Protein AF-A0A8T4PC52-F1 (afdb_monomer)

Foldseek 3Di:
DDPDDPPDDDDPVNVVVVVVLLVVLLVLLVVLVVVLVVCVVVVLCVVVVVLSVVLVVCSVPSVCSVVSVVSSVVVVVVSVVVVPPVCPDVVNVVVVVVVVVVVVVVVVVVVVVVVVVVVVVVVVVVVPDDDDDDPPCVVVVVVVVVVVVVVVVVVVVVVVVVVVVVVVVVVVVVVVVVVVVVVVVVVVVVVVVVVVVVVVVVVVVVVVVVVVVVVVVVVCVVVCVVVLVVVLVVVVVVLVVVLVVVLVVVLVVLVVVLVVVLVVVLVVVVVVVVVVVVVVLVVVVVVLVVVLVVVVVVLVVVLVVLVVVLVVQVPDPPPVPDPVNVVSVVVNVVSVVVNVVSVVVSVVVVVVSVVVVVVVVVVVVVVSVVSSVVSVVVSVVVSVVVSVVVSVVSVVVSVVVSVVVSVVVVVVVVVVVVVVVVVVVVVVVVVVVVVVVVVVVVVVVVVVVVVVLVVLVVVLVVLVVVLVVVVVVVVVVLVVVVVVLVVVLVVVLVVLVVVLVVVLVVVLVVLVVVLVVVLVVVLVVVLVVLLVVLVVVLVVVCVVCVVVLVVDDPVVNVVVVVVSVVVSVVVSVVSSVVVSVVSCVVSVVVSVVVSVVVSVVSVVVSVVVNVVSVVVSVVVVVVSVVVVVVVVVVSVVVVVVSVVVVVVSVVVVVVVVVVVVVVVVVVVVVVVVVD

pLDDT: mean 76.76, std 11.03, range [36.09, 96.06]

Secondary structure (DSSP, 8-state):
-----------HHHHHHHHHHHHHHHHHHHHHHHHHHHHHHTTTTTT-HHHHHHHHHHTT-GGGHHHHHHHHHHHHHHHHHHH------HHHHHHHHHHHHHHHHHHHHHHHHHHHHHHHHHHHHHTT------TTSHHHHHHHHHHHHHHHHHHHHHHHHHHHHHHHHHHHHHHHHHHHHHHHHHHHHHHHHHHHHHHHHHHHHHHHHHHHHHHHHHHHHHHHHHHHHHHHHHHHHHHHHHHHHHHHHHHHHHHHHHHHHHHHHHHHHHHHHHHHHHHHHHHHHHHHHHHHHHHHHHHHHHHHHHHHHHHHHHTSTTGGGSHHHHHHHHHHHHHHHHHHHHHHHHHHHHHHHHHHHHHHHHHHHHHHHHHHHHHHHHHHHHHHHHHHHHHHHHHHHHHHHHHHHHHHHHHHHHHHHHHHHHHHHHHHHHHHHHHHHHHHHHHHHHHHHHHHHHHHHHHHHHHHHHHHHHHHHHHHHHHHHHHHHHHHHHHHHHHHHHHHHHHHHHHHHHHHHHHHHHHHHHHHHHHHHHHHHHHHHHHHHHHHTHHHHTTS-HHHHHHHHHHHHHHHHHHHHHHHHHHHHHHHHHHHHHHHHHHHHHHHHHHHHHHHHHHHHHHHHHHHHHHHHHHHHHHHHHHHHHHHHHHHHHHHHHHHHHHHHHHHHHHHHHHHHHHTT--

Structure (mmCIF, N/CA/C/O backbone):
data_AF-A0A8T4PC52-F1
#
_entry.id   AF-A0A8T4PC52-F1
#
loop_
_atom_site.group_PDB
_atom_site.id
_atom_site.type_symbol
_atom_site.label_atom_id
_atom_site.label_alt_id
_atom_site.label_comp_id
_atom_site.label_asym_id
_atom_site.label_entity_id
_atom_site.label_seq_id
_atom_site.pdbx_PDB_ins_code
_atom_site.Cartn_x
_atom_site.Cartn_y
_atom_site.Cartn_z
_atom_site.occupancy
_atom_site.B_iso_or_equiv
_atom_site.auth_seq_id
_atom_site.auth_comp_id
_atom_site.auth_asym_id
_atom_site.auth_atom_id
_atom_site.pdbx_PDB_model_num
ATOM 1 N N . MET A 1 1 ? 35.914 -67.061 -24.182 1.00 38.75 1 MET A N 1
ATOM 2 C CA . MET A 1 1 ? 34.464 -66.758 -24.250 1.00 38.75 1 MET A CA 1
ATOM 3 C C . MET A 1 1 ? 34.240 -65.249 -24.111 1.00 38.75 1 MET A C 1
ATOM 5 O O . MET A 1 1 ? 34.289 -64.733 -23.004 1.00 38.75 1 MET A O 1
ATOM 9 N N . LYS A 1 2 ? 34.057 -64.521 -25.224 1.00 42.00 2 LYS A N 1
ATOM 10 C CA . LYS A 1 2 ? 33.759 -63.075 -25.234 1.00 42.00 2 LYS A CA 1
ATOM 11 C C . LYS A 1 2 ? 32.241 -62.888 -25.352 1.00 42.00 2 LYS A C 1
ATOM 13 O O . LYS A 1 2 ? 31.674 -63.126 -26.413 1.00 42.00 2 LYS A O 1
ATOM 18 N N . LYS A 1 3 ? 31.571 -62.509 -24.257 1.00 43.38 3 LYS A N 1
ATOM 19 C CA . LYS A 1 3 ? 30.145 -62.142 -24.271 1.00 43.38 3 LYS A CA 1
ATOM 20 C C . LYS A 1 3 ? 29.997 -60.799 -24.996 1.00 43.38 3 LYS A C 1
ATOM 22 O O . LYS A 1 3 ? 30.286 -59.752 -24.426 1.00 43.38 3 LYS A O 1
ATOM 27 N N . HIS A 1 4 ? 29.572 -60.828 -26.258 1.00 40.16 4 HIS A N 1
ATOM 28 C CA . HIS A 1 4 ? 29.163 -59.628 -26.986 1.00 40.16 4 HIS A CA 1
ATOM 29 C C . HIS A 1 4 ? 27.883 -59.064 -26.354 1.00 40.16 4 HIS A C 1
ATOM 31 O O . HIS A 1 4 ? 26.810 -59.661 -26.449 1.00 40.16 4 HIS A O 1
ATOM 37 N N . ALA A 1 5 ? 28.001 -57.915 -25.686 1.00 46.53 5 ALA A N 1
ATOM 38 C CA . ALA A 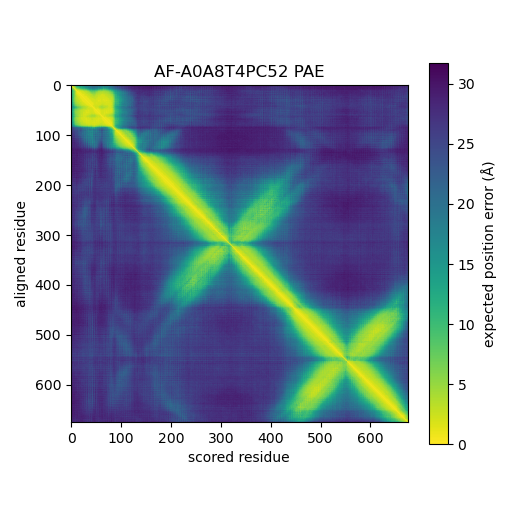1 5 ? 26.865 -57.164 -25.173 1.00 46.53 5 ALA A CA 1
ATOM 39 C C . ALA A 1 5 ? 26.017 -56.650 -26.351 1.00 46.53 5 ALA A C 1
ATOM 41 O O . ALA A 1 5 ? 26.453 -55.791 -27.121 1.00 46.53 5 ALA A O 1
ATOM 42 N N . LYS A 1 6 ? 24.801 -57.191 -26.498 1.00 49.19 6 LYS A N 1
ATOM 43 C CA . LYS A 1 6 ? 23.770 -56.673 -27.404 1.00 49.19 6 LYS A CA 1
ATOM 44 C C . LYS A 1 6 ? 23.450 -55.227 -27.003 1.00 49.19 6 LYS A C 1
ATOM 46 O O . LYS A 1 6 ? 22.793 -55.001 -25.993 1.00 49.19 6 LYS A O 1
ATOM 51 N N . LYS A 1 7 ? 23.903 -54.247 -27.794 1.00 51.62 7 LYS A N 1
ATOM 52 C CA . LYS A 1 7 ? 23.460 -52.847 -27.695 1.00 51.62 7 LYS A CA 1
ATOM 53 C C . LYS A 1 7 ? 21.987 -52.778 -28.112 1.00 51.62 7 LYS A C 1
ATOM 55 O O . LYS A 1 7 ? 21.680 -52.702 -29.299 1.00 51.62 7 LYS A O 1
ATOM 60 N N . SER A 1 8 ? 21.071 -52.857 -27.150 1.00 58.06 8 SER A N 1
ATOM 61 C CA . SER A 1 8 ? 19.652 -52.582 -27.382 1.00 58.06 8 SER A CA 1
ATOM 62 C C . SER A 1 8 ? 19.493 -51.121 -27.813 1.00 58.06 8 SER A C 1
ATOM 64 O O . SER A 1 8 ? 19.921 -50.229 -27.080 1.00 58.06 8 SER A O 1
ATOM 66 N N . LYS A 1 9 ? 18.886 -50.865 -28.979 1.00 67.06 9 LYS A N 1
ATOM 67 C CA . LYS A 1 9 ? 18.479 -49.512 -29.387 1.00 67.06 9 LYS A CA 1
ATOM 68 C C . LYS A 1 9 ? 17.523 -48.960 -28.322 1.00 67.06 9 LYS A C 1
ATOM 70 O O . LYS A 1 9 ? 16.437 -49.501 -28.133 1.00 67.06 9 LYS A O 1
ATOM 75 N N . ILE A 1 10 ? 17.960 -47.940 -27.586 1.00 69.62 10 ILE A N 1
ATOM 76 C CA . ILE A 1 10 ? 17.117 -47.200 -26.641 1.00 69.62 10 ILE A CA 1
ATOM 77 C C . ILE A 1 10 ? 16.046 -46.496 -27.483 1.00 69.62 10 ILE A C 1
ATOM 79 O O . ILE A 1 10 ? 16.387 -45.799 -28.437 1.00 69.62 10 ILE A O 1
ATOM 83 N N . SER A 1 11 ? 14.767 -46.743 -27.194 1.00 80.00 11 SER A N 1
ATOM 84 C CA . SER A 1 11 ? 13.660 -46.102 -27.907 1.00 80.00 11 SER A CA 1
ATOM 85 C C . SER A 1 11 ? 13.650 -44.597 -27.634 1.00 80.00 11 SER A C 1
ATOM 87 O O . SER A 1 11 ? 14.004 -44.155 -26.540 1.00 80.00 11 SER A O 1
ATOM 89 N N . GLU A 1 12 ? 13.230 -43.806 -28.619 1.00 82.62 12 GLU A N 1
ATOM 90 C CA . GLU A 1 12 ? 13.131 -42.344 -28.505 1.00 82.62 12 GLU A CA 1
ATOM 91 C C . GLU A 1 12 ? 12.282 -41.916 -27.294 1.00 82.62 12 GLU A C 1
ATOM 93 O O . GLU A 1 12 ? 12.627 -40.969 -26.589 1.00 82.62 12 GLU A O 1
ATOM 98 N N . ASP A 1 13 ? 11.239 -42.684 -26.974 1.00 82.31 13 ASP A N 1
ATOM 99 C CA . ASP A 1 13 ? 10.395 -42.448 -25.800 1.00 82.31 13 ASP A CA 1
ATOM 100 C C . ASP A 1 13 ? 11.146 -42.608 -24.474 1.00 82.31 13 ASP A C 1
ATOM 102 O O . ASP A 1 13 ? 10.898 -41.857 -23.532 1.00 82.31 13 ASP A O 1
ATOM 106 N N . LYS A 1 14 ? 12.107 -43.541 -24.385 1.00 85.50 14 LYS A N 1
ATOM 107 C CA . LYS A 1 14 ? 12.957 -43.665 -23.190 1.00 85.50 14 LYS A CA 1
ATOM 108 C C . LYS A 1 14 ? 13.853 -42.442 -23.030 1.00 85.50 14 LYS A C 1
ATOM 110 O O . LYS A 1 14 ? 13.946 -41.919 -21.929 1.00 85.50 14 LYS A O 1
ATOM 115 N N . LEU A 1 15 ? 14.424 -41.932 -24.123 1.00 85.88 15 LEU A N 1
ATOM 116 C CA . LEU A 1 15 ? 15.231 -40.706 -24.102 1.00 85.88 15 LEU A CA 1
ATOM 117 C C . LEU A 1 15 ? 14.411 -39.475 -23.692 1.00 85.88 15 LEU A C 1
ATOM 119 O O . LEU A 1 15 ? 14.882 -38.674 -22.886 1.00 85.88 15 LEU A O 1
ATOM 123 N N . LYS A 1 16 ? 13.178 -39.333 -24.200 1.00 86.94 16 LYS A N 1
ATOM 124 C CA . LYS A 1 16 ? 12.264 -38.251 -23.791 1.00 86.94 16 LYS A CA 1
ATOM 125 C C . LYS A 1 16 ? 11.916 -38.350 -22.307 1.00 86.94 16 LYS A C 1
ATOM 127 O O . LYS A 1 16 ? 12.008 -37.353 -21.593 1.00 86.94 16 LYS A O 1
ATOM 132 N N . ASN A 1 17 ? 11.581 -39.544 -21.824 1.00 87.69 17 ASN A N 1
ATOM 133 C CA . ASN A 1 17 ? 11.271 -39.764 -20.411 1.00 87.69 17 ASN A CA 1
ATOM 134 C C . ASN A 1 17 ? 12.483 -39.501 -19.506 1.00 87.69 17 ASN A C 1
ATOM 136 O O . ASN A 1 17 ? 12.337 -38.845 -18.473 1.00 87.69 17 ASN A O 1
ATOM 140 N N . ASP A 1 18 ? 13.681 -39.925 -19.912 1.00 87.44 18 ASP A N 1
ATOM 141 C CA . ASP A 1 18 ? 14.920 -39.649 -19.185 1.00 87.44 18 ASP A CA 1
ATOM 142 C C . ASP A 1 18 ? 15.200 -38.141 -19.129 1.00 87.44 18 ASP A C 1
ATOM 144 O O . ASP A 1 18 ? 15.495 -37.614 -18.053 1.00 87.44 18 ASP A O 1
ATOM 148 N N . PHE A 1 19 ? 15.007 -37.423 -20.242 1.00 92.38 19 PHE A N 1
ATOM 149 C CA . PHE A 1 19 ? 15.155 -35.967 -20.308 1.00 92.38 19 PHE A CA 1
ATOM 150 C C . PHE A 1 19 ? 14.180 -35.238 -19.372 1.00 92.38 19 PHE A C 1
ATOM 152 O O . PHE A 1 19 ? 14.607 -34.409 -18.566 1.00 92.38 19 PHE A O 1
ATOM 159 N N . TYR A 1 20 ? 12.887 -35.575 -19.404 1.00 91.31 20 TYR A N 1
ATOM 160 C CA . TYR A 1 20 ? 11.902 -34.960 -18.507 1.00 91.31 20 TYR A CA 1
ATOM 161 C C . TYR A 1 20 ? 12.140 -35.325 -17.039 1.00 91.31 20 TYR A C 1
ATOM 163 O O . TYR A 1 20 ? 11.976 -34.479 -16.156 1.00 91.31 20 TYR A O 1
ATOM 171 N N . SER A 1 21 ? 12.586 -36.554 -16.757 1.00 90.19 21 SER A N 1
ATOM 172 C CA . SER A 1 21 ? 12.958 -36.963 -15.399 1.00 90.19 21 SER A CA 1
ATOM 173 C C . SER A 1 21 ? 14.142 -36.145 -14.873 1.00 90.19 21 SER A C 1
ATOM 175 O O . SER A 1 21 ? 14.150 -35.729 -13.712 1.00 90.19 21 SER A O 1
ATOM 177 N N . PHE A 1 22 ? 15.114 -35.851 -15.739 1.00 92.88 22 PHE A N 1
ATOM 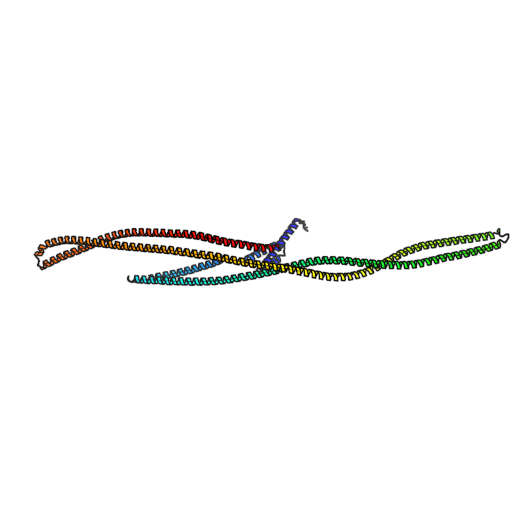178 C CA . PHE A 1 22 ? 16.276 -35.035 -15.420 1.00 92.88 22 PHE A CA 1
ATOM 179 C C . PHE A 1 22 ? 15.896 -33.566 -15.214 1.00 92.88 22 PHE A C 1
ATOM 181 O O . PHE A 1 22 ? 16.286 -32.962 -14.215 1.00 92.88 22 PHE A O 1
ATOM 188 N N . GLN A 1 23 ? 15.055 -33.009 -16.087 1.00 92.50 23 GLN A N 1
ATOM 189 C CA . GLN A 1 23 ? 14.534 -31.651 -15.940 1.00 92.50 23 GLN A CA 1
ATOM 190 C C . GLN A 1 23 ? 13.733 -31.487 -14.637 1.00 92.50 23 GLN A C 1
ATOM 192 O O . GLN A 1 23 ? 13.924 -30.517 -13.906 1.00 92.50 23 GLN A O 1
ATOM 197 N N . SER A 1 24 ? 12.887 -32.464 -14.291 1.00 91.94 24 SER A N 1
ATOM 198 C CA . SER A 1 24 ? 12.141 -32.472 -13.025 1.00 91.94 24 SER A CA 1
ATOM 199 C C . SER A 1 24 ? 13.071 -32.493 -11.806 1.00 91.94 24 SER A C 1
ATOM 201 O O . SER A 1 24 ? 12.841 -31.768 -10.836 1.00 91.94 24 SER A O 1
ATOM 203 N N . LYS A 1 25 ? 14.156 -33.278 -11.864 1.00 94.94 25 LYS A N 1
ATOM 204 C CA . LYS A 1 25 ? 15.197 -33.316 -10.825 1.00 94.94 25 LYS A CA 1
ATOM 205 C C . LYS A 1 25 ? 15.896 -31.963 -10.660 1.00 94.94 25 LYS A C 1
ATOM 207 O O . LYS A 1 25 ? 16.065 -31.524 -9.527 1.00 94.94 25 LYS A O 1
ATOM 212 N N . ILE A 1 26 ? 16.245 -31.286 -11.757 1.00 93.94 26 ILE A N 1
ATOM 213 C CA . ILE A 1 26 ? 16.849 -29.942 -11.719 1.00 93.94 26 ILE A CA 1
ATOM 214 C C . ILE A 1 26 ? 15.894 -28.933 -11.081 1.00 93.94 26 ILE A C 1
ATOM 216 O O . ILE A 1 26 ? 16.289 -28.221 -10.159 1.00 93.94 26 ILE A O 1
ATOM 220 N N . ASN A 1 27 ? 14.630 -28.914 -11.511 1.00 91.56 27 ASN A N 1
ATOM 221 C CA . ASN A 1 27 ? 13.638 -27.978 -10.982 1.00 91.56 27 ASN A CA 1
ATOM 222 C C . ASN A 1 27 ? 13.450 -28.140 -9.464 1.00 91.56 27 ASN A C 1
ATOM 224 O O . ASN A 1 27 ? 13.419 -27.146 -8.742 1.00 91.56 27 ASN A O 1
ATOM 228 N N . LYS A 1 28 ? 13.407 -29.383 -8.963 1.00 93.69 28 LYS A N 1
ATOM 229 C CA . LYS A 1 28 ? 13.337 -29.662 -7.517 1.00 93.69 28 LYS A CA 1
ATOM 230 C C . LYS A 1 28 ? 14.568 -29.159 -6.758 1.00 93.69 28 LYS A C 1
ATOM 232 O O . LYS A 1 28 ? 14.432 -28.622 -5.663 1.00 93.69 28 LYS A O 1
ATOM 237 N N . LEU A 1 29 ? 15.770 -29.308 -7.320 1.00 95.12 29 LEU A N 1
ATOM 238 C CA . LEU A 1 29 ? 16.993 -28.790 -6.693 1.00 95.12 29 LEU A CA 1
ATOM 239 C C . LEU A 1 29 ? 17.011 -27.259 -6.655 1.00 95.12 29 LEU A C 1
ATOM 241 O O . LEU A 1 29 ? 17.442 -26.682 -5.656 1.00 95.12 29 LEU A O 1
ATOM 245 N N . GLU A 1 30 ? 16.524 -26.593 -7.704 1.00 94.44 30 GLU A N 1
ATOM 246 C CA . GLU A 1 30 ? 16.380 -25.135 -7.701 1.00 94.44 30 GLU A CA 1
ATOM 247 C C . GLU A 1 30 ? 15.369 -24.644 -6.664 1.00 94.44 30 GLU A C 1
ATOM 249 O O . GLU A 1 30 ? 15.623 -23.638 -6.002 1.00 94.44 30 GLU A O 1
ATOM 254 N N . GLU A 1 31 ? 14.247 -25.344 -6.504 1.00 94.88 31 GLU A N 1
ATOM 255 C CA . GLU A 1 31 ? 13.231 -25.023 -5.501 1.00 94.88 31 GLU A CA 1
ATOM 256 C C . GLU A 1 31 ? 13.820 -25.089 -4.085 1.00 94.88 31 GLU A C 1
ATOM 258 O O . GLU A 1 31 ? 13.782 -24.095 -3.354 1.00 94.88 31 GLU A O 1
ATOM 263 N N . ILE A 1 32 ? 14.489 -26.200 -3.750 1.00 96.00 32 ILE A N 1
ATOM 264 C CA . ILE A 1 32 ? 15.184 -26.373 -2.464 1.00 96.00 32 ILE A CA 1
ATOM 265 C C . ILE A 1 32 ? 16.238 -25.272 -2.266 1.00 96.00 32 ILE A C 1
ATOM 267 O O . ILE A 1 32 ? 16.351 -24.702 -1.182 1.00 96.00 32 ILE A O 1
ATOM 271 N N . LYS A 1 33 ? 16.991 -24.912 -3.315 1.00 96.06 33 LYS A N 1
ATOM 272 C CA . LYS A 1 33 ? 17.997 -23.839 -3.252 1.00 96.06 33 LYS A CA 1
ATOM 273 C C . LYS A 1 33 ? 17.381 -22.481 -2.906 1.00 96.06 33 LYS A C 1
ATOM 275 O O . LYS A 1 33 ? 17.914 -21.771 -2.052 1.00 96.06 33 LYS A O 1
ATOM 280 N N . ARG A 1 34 ? 16.289 -22.102 -3.580 1.00 95.50 34 ARG A N 1
ATOM 281 C CA . ARG A 1 34 ? 15.593 -20.824 -3.341 1.00 95.50 34 ARG A CA 1
ATOM 282 C C . ARG A 1 34 ? 15.067 -20.758 -1.915 1.00 95.50 34 ARG A C 1
ATOM 284 O O . ARG A 1 34 ? 15.185 -19.721 -1.268 1.00 95.50 34 ARG A O 1
ATOM 291 N N . GLU A 1 35 ? 14.543 -21.867 -1.415 1.00 95.06 35 GLU A N 1
ATOM 292 C CA . GLU A 1 35 ? 13.976 -21.912 -0.079 1.00 95.06 35 GLU A CA 1
ATOM 293 C C . GLU A 1 35 ? 15.029 -21.910 1.031 1.00 95.06 35 GLU A C 1
ATOM 295 O O . GLU A 1 35 ? 14.857 -21.192 2.011 1.00 95.06 35 GLU A O 1
ATOM 300 N N . ILE A 1 36 ? 16.155 -22.614 0.872 1.00 94.62 36 ILE A N 1
ATOM 301 C CA . ILE A 1 36 ? 17.273 -22.506 1.826 1.00 94.62 36 ILE A CA 1
ATOM 302 C C . ILE A 1 36 ? 17.758 -21.056 1.912 1.00 94.62 36 ILE A C 1
ATOM 304 O O . ILE A 1 36 ? 17.911 -20.529 3.011 1.00 94.62 36 ILE A O 1
ATOM 308 N N . ASN A 1 37 ? 17.933 -20.385 0.769 1.00 93.38 37 ASN A N 1
ATOM 309 C CA . ASN A 1 37 ? 18.334 -18.976 0.744 1.00 93.38 37 ASN A CA 1
ATOM 310 C C . ASN A 1 37 ? 17.290 -18.069 1.417 1.00 93.38 37 ASN A C 1
ATOM 312 O O . ASN A 1 37 ? 17.643 -17.109 2.100 1.00 93.38 37 ASN A O 1
ATOM 316 N N . PHE A 1 38 ? 16.001 -18.374 1.257 1.00 93.81 38 PHE A N 1
ATOM 317 C CA . PHE A 1 38 ? 14.929 -17.664 1.947 1.00 93.81 38 PHE A CA 1
ATOM 318 C C . PHE A 1 38 ? 14.993 -17.864 3.468 1.00 93.81 38 PHE A C 1
ATOM 320 O O . PHE A 1 38 ? 14.924 -16.883 4.212 1.00 93.81 38 PHE A O 1
ATOM 327 N N . LEU A 1 39 ? 15.171 -19.101 3.940 1.00 90.62 39 LEU A N 1
ATOM 328 C CA . LEU A 1 39 ? 15.294 -19.411 5.368 1.00 90.62 39 LEU A CA 1
ATOM 329 C C . LEU A 1 39 ? 16.527 -18.733 5.990 1.00 90.62 39 LEU A C 1
ATOM 331 O O . LEU A 1 39 ? 16.434 -18.196 7.095 1.00 90.62 39 LEU A O 1
ATOM 335 N N . GLU A 1 40 ? 17.640 -18.677 5.257 1.00 90.56 40 GLU A N 1
ATOM 336 C CA . GLU A 1 40 ? 18.847 -17.937 5.647 1.00 90.56 40 GLU A CA 1
ATOM 337 C C . GLU A 1 40 ? 18.628 -16.426 5.700 1.00 90.56 40 GLU A C 1
ATOM 339 O O . GLU A 1 40 ? 19.007 -15.794 6.683 1.00 90.56 40 GLU A O 1
ATOM 344 N N . SER A 1 41 ? 17.967 -15.840 4.693 1.00 90.31 41 SER A N 1
ATOM 345 C CA . SER A 1 41 ? 17.666 -14.399 4.671 1.00 90.31 41 SER A CA 1
ATOM 346 C C . SER A 1 41 ? 16.787 -13.965 5.849 1.00 90.31 41 SER A C 1
ATOM 348 O O . SER A 1 41 ? 16.882 -12.835 6.321 1.00 90.31 41 SER A O 1
ATOM 350 N N . LYS A 1 42 ? 15.964 -14.887 6.366 1.00 87.94 42 LYS A N 1
ATOM 351 C CA . LYS A 1 42 ? 15.149 -14.697 7.571 1.00 87.94 42 LYS A CA 1
ATOM 352 C C . LYS A 1 42 ? 15.891 -15.005 8.875 1.00 87.94 42 LYS A C 1
ATOM 354 O O . LYS A 1 42 ? 15.309 -14.848 9.944 1.00 87.94 42 LYS A O 1
ATOM 359 N N . GLY A 1 43 ? 17.136 -15.473 8.805 1.00 89.12 43 GLY A N 1
ATOM 360 C CA . GLY A 1 43 ? 17.938 -15.854 9.967 1.00 89.12 43 GLY A CA 1
ATOM 361 C C . GLY A 1 43 ? 17.460 -17.120 10.688 1.00 89.12 43 GLY A C 1
ATOM 362 O O . GLY A 1 43 ? 17.908 -17.374 11.802 1.00 89.12 43 GLY A O 1
ATOM 363 N N . LEU A 1 44 ? 16.574 -17.921 10.080 1.00 88.88 44 LEU A N 1
ATOM 364 C CA . LEU A 1 44 ? 15.990 -19.127 10.694 1.00 88.88 44 LEU A CA 1
ATOM 365 C C . LEU A 1 44 ? 16.951 -20.327 10.699 1.00 88.88 44 LEU A C 1
ATOM 367 O O . LEU A 1 44 ? 16.688 -21.338 11.344 1.00 88.88 44 LEU A O 1
ATOM 371 N N . THR A 1 45 ? 18.062 -20.229 9.971 1.00 90.62 45 THR A N 1
ATOM 372 C CA . THR A 1 45 ? 19.072 -21.287 9.833 1.00 90.62 45 THR A CA 1
ATOM 373 C C . THR A 1 45 ? 20.302 -21.087 10.717 1.00 90.62 45 THR A C 1
ATOM 375 O O . THR A 1 45 ? 21.177 -21.944 10.682 1.00 90.62 45 THR A O 1
ATOM 378 N N . ARG A 1 46 ? 20.384 -20.012 11.524 1.00 88.69 46 ARG A N 1
ATOM 379 C CA . ARG A 1 46 ? 21.574 -19.687 12.349 1.00 88.69 46 ARG A CA 1
ATOM 380 C C . ARG A 1 46 ? 22.029 -20.827 13.260 1.00 88.69 46 ARG A C 1
ATOM 382 O O . ARG A 1 46 ? 23.213 -20.997 13.501 1.00 88.69 46 ARG A O 1
ATOM 389 N N . ASP A 1 47 ? 21.090 -21.630 13.747 1.00 89.69 47 ASP A N 1
ATOM 390 C CA . ASP A 1 47 ? 21.394 -22.760 14.628 1.00 89.69 47 ASP A CA 1
ATOM 391 C C . ASP A 1 47 ? 21.464 -24.113 13.905 1.00 89.69 47 ASP A C 1
ATOM 393 O O . ASP A 1 47 ? 21.646 -25.145 14.545 1.00 89.69 47 ASP A O 1
ATOM 397 N N . PHE A 1 48 ? 21.289 -24.105 12.583 1.00 94.94 48 PHE A N 1
ATOM 398 C CA . PHE A 1 48 ? 21.267 -25.279 11.707 1.00 94.94 48 PHE A CA 1
ATOM 399 C C . PHE A 1 48 ? 22.208 -25.089 10.503 1.00 94.94 48 PHE A C 1
ATOM 401 O O . PHE A 1 48 ? 21.965 -25.594 9.403 1.00 94.94 48 PHE A O 1
ATOM 408 N N . GLU A 1 49 ? 23.269 -24.293 10.676 1.00 92.44 49 GLU A N 1
ATOM 409 C CA . GLU A 1 49 ? 24.192 -23.929 9.595 1.00 92.44 49 GLU A CA 1
ATOM 410 C C . GLU A 1 49 ? 24.909 -25.153 9.017 1.00 92.44 49 GLU A C 1
ATOM 412 O O . GLU A 1 49 ? 25.149 -25.213 7.812 1.00 92.44 49 GLU A O 1
ATOM 417 N N . LYS A 1 50 ? 25.202 -26.162 9.847 1.00 94.44 50 LYS A N 1
ATOM 418 C CA . LYS A 1 50 ? 25.871 -27.399 9.414 1.00 94.44 50 LYS A CA 1
ATOM 419 C C . LYS A 1 50 ? 24.982 -28.208 8.472 1.00 94.44 50 LYS A C 1
ATOM 421 O O . LYS A 1 50 ? 25.442 -28.672 7.429 1.00 94.44 50 LYS A O 1
ATOM 426 N N . GLU A 1 51 ? 23.708 -28.345 8.811 1.00 93.81 51 GLU A N 1
ATOM 427 C CA . GLU A 1 51 ? 22.699 -29.053 8.031 1.00 93.81 51 GLU A CA 1
ATOM 428 C C . GLU A 1 51 ? 22.393 -28.300 6.730 1.00 93.81 51 GLU A C 1
ATOM 430 O O . GLU A 1 51 ? 22.383 -28.902 5.653 1.00 93.81 51 GLU A O 1
ATOM 435 N N . ALA A 1 52 ? 22.227 -26.975 6.802 1.00 92.81 52 ALA A N 1
ATOM 436 C CA . ALA A 1 52 ? 22.013 -26.126 5.631 1.00 92.81 52 ALA A CA 1
ATOM 437 C C . ALA A 1 52 ? 23.216 -26.156 4.668 1.00 92.81 52 ALA A C 1
ATOM 439 O O . ALA A 1 52 ? 23.037 -26.308 3.454 1.00 92.81 52 ALA A O 1
ATOM 440 N N . ALA A 1 53 ? 24.445 -26.086 5.191 1.00 93.25 53 ALA A N 1
ATOM 441 C CA . ALA A 1 53 ? 25.671 -26.178 4.401 1.00 93.25 53 ALA A CA 1
ATOM 442 C C . ALA A 1 53 ? 25.836 -27.559 3.748 1.00 93.25 53 ALA A C 1
ATOM 444 O O . ALA A 1 53 ? 26.186 -27.647 2.565 1.00 93.25 53 ALA A O 1
ATOM 445 N N . LEU A 1 54 ? 25.527 -28.640 4.476 1.00 94.56 54 LEU A N 1
ATOM 446 C CA . LEU A 1 54 ? 25.558 -30.001 3.941 1.00 94.56 54 LEU A CA 1
ATOM 447 C C . LEU A 1 54 ? 24.590 -30.152 2.762 1.00 94.56 54 LEU A C 1
ATOM 449 O O . LEU A 1 54 ? 24.988 -30.662 1.713 1.00 94.56 54 LEU A O 1
ATOM 453 N N . ILE A 1 55 ? 23.355 -29.656 2.892 1.00 94.00 55 ILE A N 1
ATOM 454 C CA . ILE A 1 55 ? 22.366 -29.701 1.808 1.00 94.00 55 ILE A CA 1
ATOM 455 C C . ILE A 1 55 ? 22.854 -28.871 0.615 1.00 94.00 55 ILE A C 1
ATOM 457 O O . ILE A 1 55 ? 22.876 -29.381 -0.506 1.00 94.00 55 ILE A O 1
ATOM 461 N N . LYS A 1 56 ? 23.346 -27.643 0.841 1.00 93.81 56 LYS A N 1
ATOM 462 C CA . LYS A 1 56 ? 23.892 -26.774 -0.218 1.00 93.81 56 LYS A CA 1
ATOM 463 C C . LYS A 1 56 ? 25.028 -27.415 -1.005 1.00 93.81 56 LYS A C 1
ATOM 465 O O . LYS A 1 56 ? 25.058 -27.297 -2.230 1.00 93.81 56 LYS A O 1
ATOM 470 N N . SER A 1 57 ? 25.944 -28.099 -0.322 1.00 95.00 57 SER A N 1
ATOM 471 C CA . SER A 1 57 ? 27.069 -28.780 -0.972 1.00 95.00 57 SER A CA 1
ATOM 472 C C . SER A 1 57 ? 26.604 -29.868 -1.950 1.00 95.00 57 SER A C 1
ATOM 474 O O . SER A 1 57 ? 27.221 -30.067 -2.996 1.00 95.00 57 SER A O 1
ATOM 476 N N . ARG A 1 58 ? 25.467 -30.513 -1.651 1.00 93.94 58 ARG A N 1
ATOM 477 C CA . ARG A 1 58 ? 24.890 -31.610 -2.436 1.00 93.94 58 ARG A CA 1
ATOM 478 C C . ARG A 1 58 ? 23.941 -31.148 -3.538 1.00 93.94 58 ARG A C 1
ATOM 480 O O . ARG A 1 58 ? 23.676 -31.925 -4.444 1.00 93.94 58 ARG A O 1
ATOM 487 N N . LEU A 1 59 ? 23.502 -29.884 -3.548 1.00 93.44 59 LEU A N 1
ATOM 488 C CA . LEU A 1 59 ? 22.611 -29.335 -4.588 1.00 93.44 59 LEU A CA 1
ATOM 489 C C . LEU A 1 59 ? 23.184 -29.391 -6.017 1.00 93.44 59 LEU A C 1
ATOM 491 O O . LEU A 1 59 ? 22.445 -29.171 -6.973 1.00 93.44 59 LEU A O 1
ATOM 495 N N . LYS A 1 60 ? 24.484 -29.670 -6.179 1.00 93.12 60 LYS A N 1
ATOM 496 C CA . LYS A 1 60 ? 25.123 -29.872 -7.489 1.00 93.12 60 LYS A CA 1
ATOM 497 C C . LYS A 1 60 ? 24.934 -31.290 -8.048 1.00 93.12 60 LYS A C 1
ATOM 499 O O . LYS A 1 60 ? 25.151 -31.489 -9.240 1.00 93.12 60 LYS A O 1
ATOM 504 N N . ASP A 1 61 ? 24.550 -32.261 -7.219 1.00 93.38 61 ASP A N 1
ATOM 505 C CA . ASP A 1 61 ? 24.419 -33.665 -7.610 1.00 93.38 61 ASP A CA 1
ATOM 506 C C . ASP A 1 61 ? 22.958 -34.041 -7.908 1.00 93.38 61 ASP A C 1
ATOM 508 O O . ASP A 1 61 ? 22.117 -34.187 -7.017 1.00 93.38 61 ASP A O 1
ATOM 512 N N . THR A 1 62 ? 22.662 -34.245 -9.193 1.00 90.38 62 THR A N 1
ATOM 513 C CA . THR A 1 62 ? 21.325 -34.619 -9.682 1.00 90.38 62 THR A CA 1
ATOM 514 C C . THR A 1 62 ? 20.928 -36.055 -9.334 1.00 90.38 62 THR A C 1
ATOM 516 O O . THR A 1 62 ? 19.737 -36.379 -9.351 1.00 90.38 62 THR A O 1
ATOM 519 N N . ASN A 1 63 ? 21.876 -36.918 -8.959 1.00 92.38 63 ASN A N 1
ATOM 520 C CA . ASN A 1 63 ? 21.572 -38.283 -8.523 1.00 92.38 63 ASN A CA 1
ATOM 521 C C . ASN A 1 63 ? 21.117 -38.333 -7.057 1.00 92.38 63 ASN A C 1
ATOM 523 O O . ASN A 1 63 ? 20.375 -39.237 -6.673 1.00 92.38 63 ASN A O 1
ATOM 527 N N . SER A 1 64 ? 21.469 -37.318 -6.265 1.00 92.31 64 SER A N 1
ATOM 528 C CA . SER A 1 64 ? 21.176 -37.237 -4.830 1.00 92.31 64 SER A CA 1
ATOM 529 C C . SER A 1 64 ? 19.855 -36.526 -4.488 1.00 92.31 64 SER A C 1
ATOM 531 O O . SER A 1 64 ? 19.547 -36.334 -3.312 1.00 92.31 64 SER A O 1
ATOM 533 N N . VAL A 1 65 ? 19.027 -36.162 -5.479 1.00 94.12 65 VAL A N 1
ATOM 534 C CA . VAL A 1 65 ? 17.794 -35.353 -5.306 1.00 94.12 65 VAL A CA 1
ATOM 535 C C . VAL A 1 65 ? 16.862 -35.903 -4.225 1.00 94.12 65 VAL A C 1
ATOM 537 O O . VAL A 1 65 ? 16.378 -35.144 -3.388 1.00 94.12 65 VAL A O 1
ATOM 540 N N . ASN A 1 66 ? 16.627 -37.217 -4.202 1.00 92.31 66 ASN A N 1
ATOM 541 C CA . ASN A 1 66 ? 15.729 -37.833 -3.219 1.00 92.31 66 ASN A CA 1
ATOM 542 C C . ASN A 1 66 ? 16.281 -37.711 -1.790 1.00 92.31 66 ASN A C 1
ATOM 544 O O . ASN A 1 66 ? 15.533 -37.427 -0.856 1.00 92.31 66 ASN A O 1
ATOM 548 N N . GLN A 1 67 ? 17.596 -37.875 -1.622 1.00 92.75 67 GLN A N 1
ATOM 549 C CA . GLN A 1 67 ? 18.252 -37.743 -0.324 1.00 92.75 67 GLN A CA 1
ATOM 550 C C . GLN A 1 67 ? 18.260 -36.284 0.145 1.00 92.75 67 GLN A C 1
ATOM 552 O O . GLN A 1 67 ? 17.933 -36.019 1.296 1.00 92.75 67 GLN A O 1
ATOM 557 N N . ILE A 1 68 ? 18.556 -35.345 -0.757 1.00 93.44 68 ILE A N 1
ATOM 558 C CA . ILE A 1 68 ? 18.521 -33.896 -0.503 1.00 93.44 68 ILE A CA 1
ATOM 559 C C . ILE A 1 68 ? 17.112 -33.462 -0.093 1.00 93.44 68 ILE A C 1
ATOM 561 O O . ILE A 1 68 ? 16.959 -32.730 0.878 1.00 93.44 68 ILE A O 1
ATOM 565 N N . THR A 1 69 ? 16.080 -33.958 -0.782 1.00 93.06 69 THR A N 1
ATOM 566 C CA . THR A 1 69 ? 14.674 -33.660 -0.461 1.00 93.06 69 THR A CA 1
ATOM 567 C C . THR A 1 69 ? 14.323 -34.131 0.950 1.00 93.06 69 THR A C 1
ATOM 569 O O . THR A 1 69 ? 13.688 -33.396 1.702 1.00 93.06 69 THR A O 1
ATOM 572 N N . LYS A 1 70 ? 14.778 -35.330 1.337 1.00 94.94 70 LYS A N 1
ATOM 573 C CA . LYS A 1 70 ? 14.563 -35.865 2.686 1.00 94.94 70 LYS A CA 1
ATOM 574 C C . LYS A 1 70 ? 15.289 -35.033 3.747 1.00 94.94 70 LYS A C 1
ATOM 576 O O . LYS A 1 70 ? 14.651 -34.564 4.678 1.00 94.94 70 LYS A O 1
ATOM 581 N N . GLN A 1 71 ? 16.582 -34.769 3.550 1.00 93.50 71 GLN A N 1
ATOM 582 C CA . GLN A 1 71 ? 17.386 -33.946 4.464 1.00 93.50 71 GLN A CA 1
ATOM 583 C C . GLN A 1 71 ? 16.819 -32.528 4.617 1.00 93.50 71 GLN A C 1
ATOM 585 O O . GLN A 1 71 ? 16.835 -31.963 5.706 1.00 93.50 71 GLN A O 1
ATOM 590 N N . PHE A 1 72 ? 16.291 -31.956 3.534 1.00 95.69 72 PHE A N 1
ATOM 591 C CA . PHE A 1 72 ? 15.631 -30.659 3.567 1.00 95.69 72 PHE A CA 1
ATOM 592 C C . PHE A 1 72 ? 14.286 -30.696 4.308 1.00 95.69 72 PHE A C 1
ATOM 594 O O . PHE A 1 72 ? 13.973 -29.768 5.053 1.00 95.69 72 PHE A O 1
ATOM 601 N N . GLY A 1 73 ? 13.515 -31.778 4.163 1.00 94.56 73 GLY A N 1
ATOM 602 C CA . GLY A 1 73 ? 12.322 -32.036 4.973 1.00 94.56 73 GLY A CA 1
ATOM 603 C C . GLY A 1 73 ? 12.638 -32.108 6.469 1.00 94.56 73 GLY A C 1
ATOM 604 O O . GLY A 1 73 ? 11.989 -31.425 7.260 1.00 94.56 73 GLY A O 1
ATOM 605 N N . ASP A 1 74 ? 13.689 -32.842 6.838 1.00 92.94 74 ASP A N 1
ATOM 606 C CA . ASP 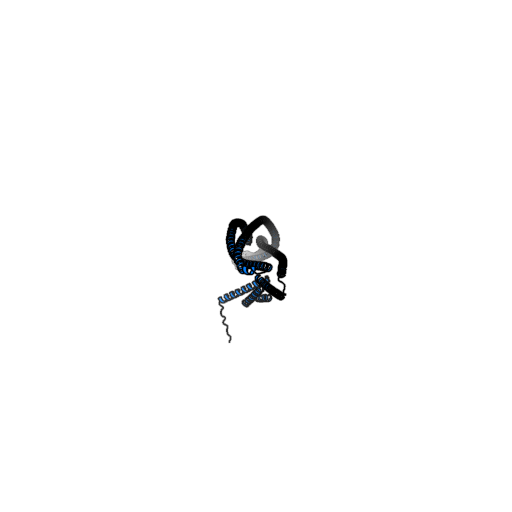A 1 74 ? 14.153 -32.951 8.226 1.00 92.94 74 ASP A CA 1
ATOM 607 C C . ASP A 1 74 ? 14.597 -31.576 8.767 1.00 92.94 74 ASP A C 1
ATOM 609 O O . ASP A 1 74 ? 14.232 -31.189 9.879 1.00 92.94 74 ASP A O 1
ATOM 613 N N . LEU A 1 75 ? 15.321 -30.787 7.960 1.00 93.94 75 LEU A N 1
ATOM 614 C CA . LEU A 1 75 ? 15.718 -29.418 8.308 1.00 93.94 75 LEU A CA 1
ATOM 615 C C . LEU A 1 75 ? 14.504 -28.508 8.545 1.00 93.94 75 LEU A C 1
ATOM 617 O O . LEU A 1 75 ? 14.467 -27.787 9.543 1.00 93.94 75 LEU A O 1
ATOM 621 N N . ARG A 1 76 ? 13.492 -28.558 7.668 1.00 91.00 76 ARG A N 1
ATOM 622 C CA . ARG A 1 76 ? 12.232 -27.819 7.856 1.00 91.00 76 ARG A CA 1
ATOM 623 C C . ARG A 1 76 ? 11.564 -28.196 9.174 1.00 91.00 76 ARG A C 1
ATOM 625 O O . ARG A 1 76 ? 11.123 -27.309 9.900 1.00 91.00 76 ARG A O 1
ATOM 632 N N . GLU A 1 77 ? 11.500 -29.484 9.498 1.00 89.69 77 GLU A N 1
ATOM 633 C CA . GLU A 1 77 ? 10.879 -29.952 10.737 1.00 89.69 77 GLU A CA 1
ATOM 634 C C . GLU A 1 77 ? 11.667 -29.503 11.978 1.00 89.69 77 GLU A C 1
ATOM 636 O O . GLU A 1 77 ? 11.065 -29.091 12.971 1.00 89.69 77 GLU A O 1
ATOM 641 N N . MET A 1 78 ? 13.002 -29.510 11.919 1.00 89.75 78 MET A N 1
ATOM 642 C CA . MET A 1 78 ? 13.864 -29.007 12.995 1.00 89.75 78 MET A CA 1
ATOM 643 C C . MET A 1 78 ? 13.690 -27.499 13.220 1.00 89.75 78 MET A C 1
ATOM 645 O O . MET A 1 78 ? 13.484 -27.066 14.358 1.00 89.75 78 MET A O 1
ATOM 649 N N . ILE A 1 79 ? 13.686 -26.708 12.142 1.00 88.12 79 ILE A N 1
ATOM 650 C CA . ILE A 1 79 ? 13.412 -25.263 12.189 1.00 88.12 79 ILE A CA 1
ATOM 651 C C . ILE A 1 79 ? 12.011 -25.017 12.758 1.00 88.12 79 ILE A C 1
ATOM 653 O O . ILE A 1 79 ? 11.841 -24.187 13.652 1.00 88.12 79 ILE A O 1
ATOM 657 N N . PHE A 1 80 ? 11.010 -25.770 12.297 1.00 85.50 80 PHE A N 1
ATOM 658 C CA . PHE A 1 80 ? 9.633 -25.653 12.767 1.00 85.50 80 PHE A CA 1
ATOM 659 C C . PHE A 1 80 ? 9.503 -25.996 14.254 1.00 85.50 80 PHE A C 1
ATOM 661 O O . PHE A 1 80 ? 8.913 -25.221 14.995 1.00 85.50 80 PHE A O 1
ATOM 668 N N . LYS A 1 81 ? 10.105 -27.091 14.734 1.00 84.75 81 LYS A N 1
ATOM 669 C CA . LYS A 1 81 ? 10.096 -27.469 16.161 1.00 84.75 81 LYS A CA 1
ATOM 670 C C . LYS A 1 81 ? 10.788 -26.438 17.049 1.00 84.75 81 LYS A C 1
ATOM 672 O O . LYS A 1 81 ? 10.355 -26.240 18.181 1.00 84.75 81 LYS A O 1
ATOM 677 N N . LYS A 1 82 ? 11.840 -25.783 16.550 1.00 82.19 82 LYS A N 1
ATOM 678 C CA . LYS A 1 82 ? 12.583 -24.761 17.295 1.00 82.19 82 LYS A CA 1
ATOM 679 C C . LYS A 1 82 ? 11.854 -23.418 17.346 1.00 82.19 82 LYS A C 1
ATOM 681 O O . LYS A 1 82 ? 11.813 -22.783 18.397 1.00 82.19 82 LYS A O 1
ATOM 686 N N . HIS A 1 83 ? 11.270 -22.993 16.226 1.00 72.31 83 HIS A N 1
ATOM 687 C CA . HIS A 1 83 ? 10.564 -21.714 16.118 1.00 72.31 83 HIS A CA 1
ATOM 688 C C . HIS A 1 83 ? 9.073 -21.789 16.462 1.00 72.31 83 HIS A C 1
ATOM 690 O O . HIS A 1 83 ? 8.469 -20.749 16.740 1.00 72.31 83 HIS A O 1
ATOM 696 N N . LEU A 1 84 ? 8.490 -22.989 16.580 1.00 62.09 84 LEU A N 1
ATOM 697 C CA . LEU A 1 84 ? 7.393 -23.206 17.515 1.00 62.09 84 LEU A CA 1
ATOM 698 C C . LEU A 1 84 ? 7.952 -23.045 18.923 1.00 62.09 84 LEU A C 1
ATOM 700 O O . LEU A 1 84 ? 8.181 -23.997 19.667 1.00 62.09 84 LEU A O 1
ATOM 704 N N . VAL A 1 85 ? 8.054 -21.787 19.340 1.00 51.59 85 VAL A N 1
ATOM 705 C CA . VAL A 1 85 ? 7.764 -21.456 20.724 1.00 51.59 85 VAL A CA 1
ATOM 706 C C . VAL A 1 85 ? 6.468 -22.199 21.017 1.00 51.59 85 VAL A C 1
ATOM 708 O O . VAL A 1 85 ? 5.435 -21.891 20.413 1.00 51.59 85 VAL A O 1
ATOM 711 N N . LYS A 1 86 ? 6.517 -23.214 21.890 1.00 51.31 86 LYS A N 1
ATOM 712 C CA . LYS A 1 86 ? 5.330 -23.677 22.602 1.00 51.31 86 LYS A CA 1
ATOM 713 C C . LYS A 1 86 ? 4.819 -22.425 23.296 1.00 51.31 86 LYS A C 1
ATOM 715 O O . LYS A 1 86 ? 5.200 -22.140 24.428 1.00 51.31 86 LYS A O 1
ATOM 720 N N . LYS A 1 87 ? 4.015 -21.623 22.593 1.00 45.56 87 LYS A N 1
ATOM 721 C CA . LYS A 1 87 ? 3.157 -20.623 23.187 1.00 45.56 87 LYS A CA 1
ATOM 722 C C . LYS A 1 87 ? 2.248 -21.482 24.044 1.00 45.56 87 LYS A C 1
ATOM 724 O O . LYS A 1 87 ? 1.221 -21.964 23.582 1.00 45.56 87 LYS A O 1
ATOM 729 N N . GLN A 1 88 ? 2.681 -21.759 25.276 1.00 44.78 88 GLN A N 1
ATOM 730 C CA . GLN A 1 88 ? 1.747 -21.952 26.361 1.00 44.78 88 GLN A CA 1
ATOM 731 C C . GLN A 1 88 ? 0.816 -20.771 26.185 1.00 44.78 88 GLN A C 1
ATOM 733 O O . GLN A 1 88 ? 1.259 -19.620 26.276 1.00 44.78 88 GLN A O 1
ATOM 738 N N . SER A 1 89 ? -0.404 -21.054 25.729 1.00 45.94 89 SER A N 1
ATOM 739 C CA . SER A 1 89 ? -1.383 -20.007 25.527 1.00 45.94 89 SER A CA 1
ATOM 740 C C . SER A 1 89 ? -1.428 -19.193 26.823 1.00 45.94 89 SER A C 1
ATOM 742 O O . SER A 1 89 ? -1.124 -19.730 27.896 1.00 45.94 89 SER A O 1
ATOM 744 N N . PRO A 1 90 ? -1.783 -17.906 26.768 1.00 56.34 90 PRO A N 1
ATOM 745 C CA . PRO A 1 90 ? -2.037 -17.136 27.980 1.00 56.34 90 PRO A CA 1
ATOM 746 C C . PRO A 1 90 ? -2.872 -17.937 28.996 1.00 56.34 90 PRO A C 1
ATOM 748 O O . PRO A 1 90 ? -2.573 -17.902 30.181 1.00 56.34 90 PRO A O 1
ATOM 751 N N . VAL A 1 91 ? -3.788 -18.786 28.507 1.00 52.94 91 VAL A N 1
ATOM 752 C CA . VAL A 1 91 ? -4.568 -19.761 29.282 1.00 52.94 91 VAL A CA 1
ATOM 753 C C . VAL A 1 91 ? -3.705 -20.740 30.090 1.00 52.94 91 VAL A C 1
ATOM 755 O O . VAL A 1 91 ? -3.942 -20.853 31.279 1.00 52.94 91 VAL A O 1
ATOM 758 N N . LYS A 1 92 ? -2.658 -21.370 29.534 1.00 55.50 92 LYS A N 1
ATOM 759 C CA . LYS A 1 92 ? -1.768 -22.278 30.300 1.00 55.50 92 LYS A CA 1
ATOM 760 C C . LYS A 1 92 ? -0.892 -21.565 31.337 1.00 55.50 92 LYS A C 1
ATOM 762 O O . LYS A 1 92 ? -0.537 -22.150 32.357 1.00 55.50 92 LYS A O 1
ATOM 767 N N . LYS A 1 93 ? -0.521 -20.301 31.088 1.00 56.78 93 LYS A N 1
ATOM 768 C CA . LYS A 1 93 ? 0.159 -19.463 32.096 1.00 56.78 93 LYS A CA 1
ATOM 769 C C . LYS A 1 93 ? -0.801 -19.008 33.198 1.00 56.78 93 LYS A C 1
ATOM 771 O O . LYS A 1 93 ? -0.363 -18.835 34.330 1.00 56.78 93 LYS A O 1
ATOM 776 N N . ILE A 1 94 ? -2.076 -18.805 32.862 1.00 60.84 94 ILE A N 1
ATOM 777 C CA . ILE A 1 94 ? -3.142 -18.513 33.822 1.00 60.84 94 ILE A CA 1
ATOM 778 C C . ILE A 1 94 ? -3.469 -19.771 34.631 1.00 60.84 94 ILE A C 1
ATOM 780 O O . ILE A 1 94 ? -3.483 -19.663 35.843 1.00 60.84 94 ILE A O 1
ATOM 784 N N . GLU A 1 95 ? -3.594 -20.952 34.016 1.00 62.78 95 GLU A N 1
ATOM 785 C CA . GLU A 1 95 ? -3.791 -22.243 34.702 1.00 62.78 95 GLU A CA 1
ATOM 786 C C . GLU A 1 95 ? -2.735 -22.471 35.778 1.00 62.78 95 GLU A C 1
ATOM 788 O O . GLU A 1 95 ? -3.090 -22.617 36.934 1.00 62.78 95 GLU A O 1
ATOM 793 N N . LYS A 1 96 ? -1.440 -22.369 35.449 1.00 66.81 96 LYS A N 1
ATOM 794 C CA . LYS A 1 96 ? -0.375 -22.530 36.456 1.00 66.81 96 LYS A CA 1
ATOM 795 C C . LYS A 1 96 ? -0.423 -21.495 37.584 1.00 66.81 96 LYS A C 1
ATOM 797 O O . LYS A 1 96 ? 0.039 -21.762 38.688 1.00 66.81 96 LYS A O 1
ATOM 802 N N . LYS A 1 97 ? -0.920 -20.286 37.306 1.00 65.50 97 LYS A N 1
ATOM 803 C CA . LYS A 1 97 ? -1.095 -19.253 38.337 1.00 65.50 97 LYS A CA 1
ATOM 804 C C . LYS A 1 97 ? -2.341 -19.508 39.181 1.00 65.50 97 LYS A C 1
ATOM 806 O O . LYS A 1 97 ? -2.286 -19.256 40.374 1.00 65.50 97 LYS A O 1
ATOM 811 N N . VAL A 1 98 ? -3.421 -20.005 38.583 1.00 68.81 98 VAL A N 1
ATOM 812 C CA . VAL A 1 98 ? -4.651 -20.409 39.273 1.00 68.81 98 VAL A CA 1
ATOM 813 C C . VAL A 1 98 ? -4.381 -21.623 40.157 1.00 68.81 98 VAL A C 1
ATOM 815 O O . VAL A 1 98 ? -4.761 -21.592 41.313 1.00 68.81 98 VAL A O 1
ATOM 818 N N . GLU A 1 99 ? -3.616 -22.602 39.681 1.00 69.75 99 GLU A N 1
ATOM 819 C CA . GLU A 1 99 ? -3.212 -23.798 40.434 1.00 69.75 99 GLU A CA 1
ATOM 820 C C . GLU A 1 99 ? -2.351 -23.427 41.663 1.00 69.75 99 GLU A C 1
ATOM 822 O O . GLU A 1 99 ? -2.572 -23.927 42.761 1.00 69.75 99 GLU A O 1
ATOM 827 N N . ASN A 1 100 ? -1.445 -22.446 41.527 1.00 69.81 100 ASN A N 1
ATOM 828 C CA . ASN A 1 100 ? -0.697 -21.886 42.665 1.00 69.81 100 ASN A CA 1
ATOM 829 C C . ASN A 1 100 ? -1.568 -21.044 43.625 1.00 69.81 100 ASN A C 1
ATOM 831 O O . ASN A 1 100 ? -1.245 -20.910 44.808 1.00 69.81 100 ASN A O 1
ATOM 835 N N . ILE A 1 101 ? -2.639 -20.415 43.129 1.00 67.94 101 ILE A N 1
ATOM 836 C CA . ILE A 1 101 ? -3.611 -19.699 43.971 1.00 67.94 101 ILE A CA 1
ATOM 837 C C . ILE A 1 101 ? -4.486 -20.707 44.725 1.00 67.94 101 ILE A C 1
ATOM 839 O O . ILE A 1 101 ? -4.739 -20.521 45.909 1.00 67.94 101 ILE A O 1
ATOM 843 N N . GLU A 1 102 ? -4.897 -21.799 44.082 1.00 67.12 102 GLU A N 1
ATOM 844 C CA . GLU A 1 102 ? -5.640 -22.884 44.724 1.00 67.12 102 GLU A CA 1
ATOM 845 C C . GLU A 1 102 ? -4.804 -23.537 45.825 1.00 67.12 102 GLU A C 1
ATOM 847 O O . GLU A 1 102 ? -5.292 -23.648 46.947 1.00 67.12 102 GLU A O 1
ATOM 852 N N . SER A 1 103 ? -3.520 -23.829 45.578 1.00 73.25 103 SER A N 1
ATOM 853 C CA . SER A 1 103 ? -2.646 -24.390 46.616 1.00 73.25 103 SER A CA 1
ATOM 854 C C . SER A 1 103 ? -2.444 -23.440 47.805 1.00 73.25 103 SER A C 1
ATOM 856 O O . SER A 1 103 ? -2.455 -23.871 48.953 1.00 73.25 103 SER A O 1
ATOM 858 N N . THR A 1 104 ? -2.317 -22.128 47.568 1.00 70.88 104 THR A N 1
ATOM 859 C CA . THR A 1 104 ? -2.182 -21.145 48.663 1.00 70.88 104 THR A CA 1
ATOM 860 C C . THR A 1 104 ? -3.488 -20.924 49.431 1.00 70.88 104 THR A C 1
ATOM 862 O O . THR A 1 104 ? -3.461 -20.708 50.647 1.00 70.88 104 THR A O 1
ATOM 865 N N . ILE A 1 105 ? -4.645 -21.015 48.767 1.00 72.75 105 ILE A N 1
ATOM 866 C CA . ILE A 1 105 ? -5.958 -21.022 49.430 1.00 72.75 105 ILE A CA 1
ATOM 867 C C . ILE A 1 105 ? -6.109 -22.278 50.295 1.00 72.75 105 ILE A C 1
ATOM 869 O O . ILE A 1 105 ? -6.619 -22.202 51.412 1.00 72.75 105 ILE A O 1
ATOM 873 N N . GLU A 1 106 ? -5.640 -23.425 49.816 1.00 75.56 106 GLU A N 1
ATOM 874 C CA . GLU A 1 106 ? -5.725 -24.687 50.543 1.00 75.56 106 GLU A CA 1
ATOM 875 C C . GLU A 1 106 ? -4.834 -24.671 51.798 1.00 75.56 106 GLU A C 1
ATOM 877 O O . GLU A 1 106 ? -5.334 -24.939 52.896 1.00 75.56 106 GLU A O 1
ATOM 882 N N . ASP A 1 107 ? -3.591 -24.188 51.681 1.00 72.38 107 ASP A N 1
ATOM 883 C CA . ASP A 1 107 ? -2.660 -23.989 52.804 1.00 72.38 107 ASP A CA 1
ATOM 884 C C . ASP A 1 107 ? -3.200 -23.002 53.859 1.00 72.38 107 ASP A C 1
ATOM 886 O O . ASP A 1 107 ? -3.135 -23.253 55.069 1.00 72.38 107 ASP A O 1
ATOM 890 N N . THR A 1 108 ? -3.783 -21.878 53.423 1.00 70.56 108 THR A N 1
ATOM 891 C CA . THR A 1 108 ? -4.400 -20.899 54.340 1.00 70.56 108 THR A CA 1
ATOM 892 C C . THR A 1 108 ? -5.674 -21.444 54.990 1.00 70.56 108 THR A C 1
ATOM 894 O O . THR A 1 108 ? -5.922 -21.190 56.173 1.00 70.56 108 THR A O 1
ATOM 897 N N . SER A 1 109 ? -6.455 -22.261 54.275 1.00 70.19 109 SER A N 1
ATOM 898 C CA . SER A 1 109 ? -7.620 -22.951 54.837 1.00 70.19 109 SER A CA 1
ATOM 899 C C . SER A 1 109 ? -7.224 -23.984 55.900 1.00 70.19 109 SER A C 1
ATOM 901 O O . SER A 1 109 ? -7.902 -24.114 56.926 1.00 70.19 109 SER A O 1
ATOM 903 N N . GLU A 1 110 ? -6.099 -24.683 55.711 1.00 76.25 110 GLU A N 1
ATOM 904 C CA . GLU A 1 110 ? -5.551 -25.606 56.702 1.00 76.25 110 GLU A CA 1
ATOM 905 C C . GLU A 1 110 ? -5.042 -24.878 57.947 1.00 76.25 110 GLU A C 1
ATOM 907 O O . GLU A 1 110 ? -5.291 -25.340 59.067 1.00 76.25 110 GLU A O 1
ATOM 912 N N . GLN A 1 111 ? -4.368 -23.736 57.781 1.00 74.19 111 GLN A N 1
ATOM 913 C CA . GLN A 1 111 ? -3.960 -22.891 58.905 1.00 74.19 111 GLN A CA 1
ATOM 914 C C . GLN A 1 111 ? -5.173 -22.403 59.706 1.00 74.19 111 GLN A C 1
ATOM 916 O O . GLN A 1 111 ? -5.210 -22.591 60.923 1.00 74.19 111 GLN A O 1
ATOM 921 N N . LEU A 1 112 ? -6.216 -21.901 59.038 1.00 71.19 112 LEU A N 1
ATOM 922 C CA . LEU A 1 112 ? -7.464 -21.490 59.692 1.00 71.19 112 LEU A CA 1
ATOM 923 C C . LEU A 1 112 ? -8.161 -22.655 60.410 1.00 71.19 112 LEU A C 1
ATOM 925 O O . LEU A 1 112 ? -8.666 -22.486 61.521 1.00 71.19 112 LEU A O 1
ATOM 929 N N . ARG A 1 113 ? -8.158 -23.865 59.833 1.00 74.62 113 ARG A N 1
ATOM 930 C CA . ARG A 1 113 ? -8.683 -25.067 60.505 1.00 74.62 113 ARG A CA 1
ATOM 931 C C . ARG A 1 113 ? -7.891 -25.413 61.764 1.00 74.62 113 ARG A C 1
ATOM 933 O O . ARG A 1 113 ? -8.503 -25.791 62.765 1.00 74.62 113 ARG A O 1
ATOM 940 N N . LYS A 1 114 ? -6.560 -25.287 61.737 1.00 78.81 114 LYS A N 1
ATOM 941 C CA . LYS A 1 114 ? -5.691 -25.504 62.908 1.00 78.81 114 LYS A CA 1
ATOM 942 C C . LYS A 1 114 ? -5.957 -24.455 63.992 1.00 78.81 114 LYS A C 1
ATOM 944 O O . LYS A 1 114 ? -6.112 -24.822 65.156 1.00 78.81 114 LYS A O 1
ATOM 949 N N . GLU A 1 115 ? -6.116 -23.188 63.619 1.00 74.56 115 GLU A N 1
ATOM 950 C CA . GLU A 1 115 ? -6.466 -22.111 64.552 1.00 74.56 115 GLU A CA 1
ATOM 951 C C . GLU A 1 115 ? -7.862 -22.285 65.157 1.00 74.56 115 GLU A C 1
ATOM 953 O O . GLU A 1 115 ? -8.010 -22.198 66.377 1.00 74.56 115 GLU A O 1
ATOM 958 N N . MET A 1 116 ? -8.877 -22.632 64.356 1.00 72.50 116 MET A N 1
ATOM 959 C CA . MET A 1 116 ? -10.214 -22.951 64.871 1.00 72.50 116 MET A CA 1
ATOM 960 C C . MET A 1 116 ? -10.184 -24.143 65.829 1.00 72.50 116 MET A C 1
ATOM 962 O O . MET A 1 116 ? -10.875 -24.121 66.848 1.00 72.50 116 MET A O 1
ATOM 966 N N . LYS A 1 117 ? -9.374 -25.173 65.547 1.00 75.19 117 LYS A N 1
ATOM 967 C CA . LYS A 1 117 ? -9.171 -26.303 66.468 1.00 75.19 117 LYS A CA 1
ATOM 968 C C . LYS A 1 117 ? -8.550 -25.845 67.787 1.00 75.19 117 LYS A C 1
ATOM 970 O O . LYS A 1 117 ? -9.040 -26.245 68.839 1.00 75.19 117 LYS A O 1
ATOM 975 N N . ASN A 1 118 ? -7.539 -24.978 67.736 1.00 75.25 118 ASN A N 1
ATOM 976 C CA . ASN A 1 118 ? -6.904 -24.407 68.925 1.00 75.25 118 ASN A CA 1
ATOM 977 C C . ASN A 1 118 ? -7.864 -23.531 69.740 1.00 75.25 118 ASN A C 1
ATOM 979 O O . ASN A 1 118 ? -7.895 -23.639 70.962 1.00 75.25 118 ASN A O 1
ATOM 983 N N . ILE A 1 119 ? -8.685 -22.703 69.091 1.00 71.62 119 ILE A N 1
ATOM 984 C CA . ILE A 1 119 ? -9.707 -21.893 69.771 1.00 71.62 119 ILE A CA 1
ATOM 985 C C . ILE A 1 119 ? -10.753 -22.803 70.425 1.00 71.62 119 ILE A C 1
ATOM 987 O O . ILE A 1 119 ? -11.096 -22.610 71.588 1.00 71.62 119 ILE A O 1
ATOM 991 N N . LYS A 1 120 ? -11.208 -23.846 69.722 1.00 70.06 120 LYS A N 1
ATOM 992 C CA . LYS A 1 120 ? -12.160 -24.828 70.261 1.00 70.06 120 LYS A CA 1
ATOM 993 C C . LYS A 1 120 ? -11.577 -25.604 71.448 1.00 70.06 120 LYS A C 1
ATOM 995 O O . LYS A 1 120 ? -12.300 -25.903 72.392 1.00 70.06 120 LYS A O 1
ATOM 1000 N N . PHE A 1 121 ? -10.274 -25.893 71.423 1.00 71.00 121 PHE A N 1
ATOM 1001 C CA . PHE A 1 121 ? -9.562 -26.512 72.541 1.00 71.00 121 PHE A CA 1
ATOM 1002 C C . PHE A 1 121 ? -9.494 -25.574 73.754 1.00 71.00 121 PHE A C 1
ATOM 1004 O O . PHE A 1 121 ? -9.842 -25.989 74.854 1.00 71.00 121 PHE A O 1
ATOM 1011 N N . LYS A 1 122 ? -9.164 -24.293 73.542 1.00 71.88 122 LYS A N 1
ATOM 1012 C CA . LYS A 1 122 ? -9.142 -23.272 74.603 1.00 71.88 122 LYS A CA 1
ATOM 1013 C C . LYS A 1 122 ? -10.520 -23.032 75.232 1.00 71.88 122 LYS A C 1
ATOM 1015 O O . LYS A 1 122 ? -10.606 -22.911 76.448 1.00 71.88 122 LYS A O 1
ATOM 1020 N N . ILE A 1 123 ? -11.593 -23.025 74.434 1.00 65.62 123 ILE A N 1
ATOM 1021 C CA . ILE A 1 123 ? -12.977 -22.906 74.935 1.00 65.62 123 ILE A CA 1
ATOM 1022 C C . ILE A 1 123 ? -13.345 -24.119 75.808 1.00 65.62 123 ILE A C 1
ATOM 1024 O O . ILE A 1 123 ? -13.867 -23.966 76.912 1.00 65.62 123 ILE A O 1
ATOM 1028 N N . ASN A 1 124 ? -12.992 -25.327 75.360 1.00 58.06 124 ASN A N 1
ATOM 1029 C CA . ASN A 1 124 ? -13.235 -26.552 76.123 1.00 58.06 124 ASN A CA 1
ATOM 1030 C C . ASN A 1 124 ? -12.385 -26.654 77.405 1.00 58.06 124 ASN A C 1
ATOM 1032 O O . ASN A 1 124 ? -12.782 -27.349 78.340 1.00 58.06 124 ASN A O 1
ATOM 1036 N N . GLU A 1 125 ? -11.222 -25.998 77.467 1.00 59.28 125 GLU A N 1
ATOM 1037 C CA . GLU A 1 125 ? -10.438 -25.872 78.702 1.00 59.28 125 GLU A CA 1
ATOM 1038 C C . GLU A 1 125 ? -11.052 -24.862 79.677 1.00 59.28 125 GLU A C 1
ATOM 1040 O O . GLU A 1 125 ? -11.083 -25.135 80.879 1.00 59.28 125 GLU A O 1
ATOM 1045 N N . SER A 1 126 ? -11.607 -23.746 79.188 1.00 51.28 126 SER A N 1
ATOM 1046 C CA . SER A 1 126 ? -12.308 -22.777 80.044 1.00 51.28 126 SER A CA 1
ATOM 1047 C C . SER A 1 126 ? -13.603 -23.328 80.656 1.00 51.28 126 SER A C 1
ATOM 1049 O O . SER A 1 126 ? -13.934 -22.968 81.783 1.00 51.28 126 SER A O 1
ATOM 1051 N N . ASP A 1 127 ? -14.279 -24.274 79.996 1.00 49.00 127 ASP A N 1
ATOM 1052 C CA . ASP A 1 127 ? -15.514 -24.895 80.505 1.00 49.00 127 ASP A CA 1
ATOM 1053 C C . ASP A 1 127 ? -15.288 -25.939 81.622 1.00 49.00 127 ASP A C 1
ATOM 1055 O O . ASP A 1 127 ? -16.242 -26.377 82.276 1.00 49.00 127 ASP A O 1
ATOM 1059 N N . LYS A 1 128 ? -14.034 -26.344 81.886 1.00 50.28 128 LYS A N 1
ATOM 1060 C CA . LYS A 1 128 ? -13.698 -27.357 82.907 1.00 50.28 128 LYS A CA 1
ATOM 1061 C C . LYS A 1 128 ? -13.459 -26.804 84.317 1.00 50.28 128 LYS A C 1
ATOM 1063 O O . LYS A 1 128 ? -13.328 -27.599 85.246 1.00 50.28 128 LYS A O 1
ATOM 1068 N N . LYS A 1 129 ? -13.465 -25.484 84.527 1.00 48.84 129 LYS A N 1
ATOM 1069 C CA . LYS A 1 129 ? -13.407 -24.877 85.870 1.00 48.84 129 LYS A CA 1
ATOM 1070 C C . LYS A 1 129 ? -14.783 -24.360 86.294 1.00 48.84 129 LYS A C 1
ATOM 1072 O O . LYS A 1 129 ? -15.053 -23.167 86.271 1.00 48.84 129 LYS A O 1
ATOM 1077 N N . LYS A 1 130 ? -15.665 -25.280 86.694 1.00 45.22 130 LYS A N 1
ATOM 1078 C CA . LYS A 1 130 ? -16.917 -24.947 87.392 1.00 45.22 130 LYS A CA 1
ATOM 1079 C C . LYS A 1 130 ? -16.651 -24.822 88.892 1.00 45.22 130 LYS A C 1
ATOM 1081 O O . LYS A 1 130 ? -16.851 -25.777 89.638 1.00 45.22 130 LYS A O 1
ATOM 1086 N N . GLU A 1 131 ? -16.212 -23.647 89.327 1.00 44.19 131 GLU A N 1
ATOM 1087 C CA . GLU A 1 131 ? -16.364 -23.240 90.725 1.00 44.19 131 GLU A CA 1
ATOM 1088 C C . GLU A 1 131 ? -17.793 -22.734 90.950 1.00 44.19 131 GLU A C 1
ATOM 1090 O O . GLU A 1 131 ? -18.321 -21.914 90.195 1.00 44.19 131 GLU A O 1
ATOM 1095 N N . LYS A 1 132 ? -18.442 -23.295 91.977 1.00 50.12 132 LYS A N 1
ATOM 1096 C CA . LYS A 1 132 ? -19.800 -22.953 92.405 1.00 50.12 132 LYS A CA 1
ATOM 1097 C C . LYS A 1 132 ? -19.852 -21.470 92.766 1.00 50.12 132 LYS A C 1
ATOM 1099 O O . LYS A 1 132 ? -19.248 -21.061 93.750 1.00 50.12 132 LYS A O 1
ATOM 1104 N N . THR A 1 133 ? -20.589 -20.690 91.988 1.00 38.75 133 THR A N 1
ATOM 1105 C CA . THR A 1 133 ? -20.875 -19.282 92.271 1.00 38.75 133 THR A CA 1
ATOM 1106 C C . THR A 1 133 ? -22.381 -19.071 92.375 1.00 38.75 133 THR A C 1
ATOM 1108 O O . THR A 1 133 ? -23.160 -19.624 91.597 1.00 38.75 133 THR A O 1
ATOM 1111 N N . ASP A 1 134 ? -22.767 -18.322 93.407 1.00 36.09 134 ASP A N 1
ATOM 1112 C CA . ASP A 1 134 ? -24.140 -18.032 93.806 1.00 36.09 134 ASP A CA 1
ATOM 1113 C C . ASP A 1 134 ? -24.947 -17.316 92.714 1.00 36.09 134 ASP A C 1
ATOM 1115 O O . ASP A 1 134 ? -24.448 -16.484 91.957 1.00 36.09 134 ASP A O 1
ATOM 1119 N N . SER A 1 135 ? -26.243 -17.630 92.663 1.00 41.97 135 SER A N 1
ATOM 1120 C CA . SER A 1 135 ? -27.178 -17.305 91.571 1.00 41.97 135 SER A CA 1
ATOM 1121 C C . SER A 1 135 ? -27.449 -15.810 91.297 1.00 41.97 135 SER A C 1
ATOM 1123 O O . SER A 1 135 ? -28.194 -15.496 90.371 1.00 41.97 135 SER A O 1
ATOM 1125 N N . GLY A 1 136 ? -26.825 -14.882 92.034 1.00 41.00 136 GLY A N 1
ATOM 1126 C CA . GLY A 1 136 ? -26.926 -13.432 91.807 1.00 41.00 136 GLY A CA 1
ATOM 1127 C C . GLY A 1 136 ? -25.853 -12.848 90.873 1.00 41.00 136 GLY A C 1
ATOM 1128 O O . GLY A 1 136 ? -26.099 -11.849 90.204 1.00 41.00 136 GLY A O 1
ATOM 1129 N N . THR A 1 137 ? -24.681 -13.481 90.764 1.00 46.25 137 THR A N 1
ATOM 1130 C CA . THR A 1 137 ? -23.536 -12.985 89.967 1.00 46.25 137 THR A CA 1
ATOM 1131 C C . THR A 1 137 ? -23.580 -13.425 88.500 1.00 46.25 137 THR A C 1
ATOM 1133 O O . THR A 1 137 ? -22.875 -12.871 87.658 1.00 46.25 137 THR A O 1
ATOM 1136 N N . VAL A 1 138 ? -24.442 -14.390 88.169 1.00 43.84 138 VAL A N 1
ATOM 1137 C CA . VAL A 1 138 ? -24.562 -14.982 86.826 1.00 43.84 138 VAL A CA 1
ATOM 1138 C C . VAL A 1 138 ? -25.088 -13.977 85.796 1.00 43.84 138 VAL A C 1
ATOM 1140 O O . VAL A 1 138 ? -24.640 -14.011 84.657 1.00 43.84 138 VAL A O 1
ATOM 1143 N N . LEU A 1 139 ? -25.962 -13.039 86.181 1.00 47.28 139 LEU A N 1
ATOM 1144 C CA . LEU A 1 139 ? -26.481 -11.996 85.280 1.00 47.28 139 LEU A CA 1
ATOM 1145 C C . LEU A 1 139 ? -25.431 -10.917 84.953 1.00 47.28 139 LEU A C 1
ATOM 1147 O O . LEU A 1 139 ? -25.283 -10.553 83.790 1.00 47.28 139 LEU A O 1
ATOM 1151 N N . ALA A 1 140 ? -24.636 -10.484 85.939 1.00 50.34 140 ALA A N 1
ATOM 1152 C CA . ALA A 1 140 ? -23.580 -9.485 85.737 1.00 50.34 140 ALA A CA 1
ATOM 1153 C C . ALA A 1 140 ? -22.384 -10.037 84.938 1.00 50.34 140 ALA A C 1
ATOM 1155 O O . ALA A 1 140 ? -21.801 -9.334 84.112 1.00 50.34 140 ALA A O 1
ATOM 1156 N N . ILE A 1 141 ? -22.039 -11.316 85.131 1.00 52.62 141 ILE A N 1
ATOM 1157 C CA . ILE A 1 141 ? -21.000 -11.988 84.335 1.00 52.62 141 ILE A CA 1
ATOM 1158 C C . ILE A 1 141 ? -21.488 -12.211 82.897 1.00 52.62 141 ILE A C 1
ATOM 1160 O O . ILE A 1 141 ? -20.699 -12.062 81.966 1.00 52.62 141 ILE A O 1
ATOM 1164 N N . TYR A 1 142 ? -22.779 -12.502 82.683 1.00 52.38 142 TYR A N 1
ATOM 1165 C CA . TYR A 1 142 ? -23.333 -12.643 81.332 1.00 52.38 142 TYR A CA 1
ATOM 1166 C C . TYR A 1 142 ? -23.357 -11.315 80.565 1.00 52.38 142 TYR A C 1
ATOM 1168 O O . TYR A 1 142 ? -23.006 -11.301 79.386 1.00 52.38 142 TYR A O 1
ATOM 1176 N N . GLU A 1 143 ? -23.714 -10.203 81.216 1.00 59.38 143 GLU A N 1
ATOM 1177 C CA . GLU A 1 143 ? -23.636 -8.866 80.609 1.00 59.38 143 GLU A CA 1
ATOM 1178 C C . GLU A 1 143 ? -22.186 -8.451 80.327 1.00 59.38 143 GLU A C 1
ATOM 1180 O O . GLU A 1 143 ? -21.885 -8.009 79.219 1.00 59.38 143 GLU A O 1
ATOM 1185 N N . GLY A 1 144 ? -21.259 -8.676 81.265 1.00 65.94 144 GLY A N 1
ATOM 1186 C CA . GLY A 1 144 ? -19.831 -8.413 81.052 1.00 65.94 144 GLY A CA 1
ATOM 1187 C C . GLY A 1 144 ? -19.228 -9.249 79.918 1.00 65.94 144 GLY A C 1
ATOM 1188 O O . GLY A 1 144 ? -18.464 -8.736 79.102 1.00 65.94 144 GLY A O 1
ATOM 1189 N N . PHE A 1 145 ? -19.619 -10.520 79.806 1.00 66.00 145 PHE A N 1
ATOM 1190 C CA . PHE A 1 145 ? -19.158 -11.411 78.742 1.00 66.00 145 PHE A CA 1
ATOM 1191 C C . PHE A 1 145 ? -19.783 -11.076 77.378 1.00 66.00 145 PHE A C 1
ATOM 1193 O O . PHE A 1 145 ? -19.097 -11.146 76.359 1.00 66.00 145 PHE A O 1
ATOM 1200 N N . GLN A 1 146 ? -21.055 -10.661 77.333 1.00 70.38 146 GLN A N 1
ATOM 1201 C CA . GLN A 1 146 ? -21.691 -10.159 76.107 1.00 70.38 146 GLN A CA 1
ATOM 1202 C C . GLN A 1 146 ? -21.057 -8.848 75.633 1.00 70.38 146 GLN A C 1
ATOM 1204 O O . GLN A 1 146 ? -20.791 -8.711 74.438 1.00 70.38 146 GLN A O 1
ATOM 1209 N N . ASN A 1 147 ? -20.746 -7.931 76.552 1.00 71.56 147 ASN A N 1
ATOM 1210 C CA . ASN A 1 147 ? -20.047 -6.684 76.238 1.00 71.56 147 ASN A CA 1
ATOM 1211 C C . ASN A 1 147 ? -18.628 -6.956 75.723 1.00 71.56 147 ASN A C 1
ATOM 1213 O O . ASN A 1 147 ? -18.253 -6.428 74.680 1.00 71.56 147 ASN A O 1
ATOM 1217 N N . PHE A 1 148 ? -17.884 -7.865 76.361 1.00 75.81 148 PHE A N 1
ATOM 1218 C CA . PHE A 1 148 ? -16.578 -8.316 75.873 1.00 75.81 148 PHE A CA 1
ATOM 1219 C C . PHE A 1 148 ? -16.669 -8.950 74.476 1.00 75.81 148 PHE A C 1
ATOM 1221 O O . PHE A 1 148 ? -15.869 -8.638 73.598 1.00 75.81 148 PHE A O 1
ATOM 1228 N N . LEU A 1 149 ? -17.669 -9.800 74.215 1.00 74.75 149 LEU A N 1
ATOM 1229 C CA . LEU A 1 149 ? -17.892 -10.376 72.884 1.00 74.75 149 LEU A CA 1
ATOM 1230 C C . LEU A 1 149 ? -18.276 -9.322 71.837 1.00 74.75 149 LEU A C 1
ATOM 1232 O O . LEU A 1 149 ? -17.906 -9.468 70.669 1.00 74.75 149 LEU A O 1
ATOM 1236 N N . GLN A 1 150 ? -19.014 -8.277 72.222 1.00 75.44 150 GLN A N 1
ATOM 1237 C CA . GLN A 1 150 ? -19.323 -7.145 71.348 1.00 75.44 150 GLN A CA 1
ATOM 1238 C C . GLN A 1 150 ? -18.082 -6.305 71.045 1.00 75.44 150 GLN A C 1
ATOM 1240 O O . GLN A 1 150 ? -17.844 -6.014 69.874 1.00 75.44 150 GLN A O 1
ATOM 1245 N N . GLU A 1 151 ? -17.269 -5.975 72.050 1.00 76.44 151 GLU A N 1
ATOM 1246 C CA . GLU A 1 151 ? -15.995 -5.271 71.867 1.00 76.44 151 GLU A CA 1
ATOM 1247 C C . GLU A 1 151 ? -15.040 -6.074 70.985 1.00 76.44 151 GLU A C 1
ATOM 1249 O O . GLU A 1 151 ? -14.479 -5.537 70.035 1.00 76.44 151 GLU A O 1
ATOM 1254 N N . LEU A 1 152 ? -14.924 -7.382 71.213 1.00 78.56 152 LEU A N 1
ATOM 1255 C CA . LEU A 1 152 ? -14.053 -8.254 70.430 1.00 78.56 152 LEU A CA 1
ATOM 1256 C C . LEU A 1 152 ? -14.551 -8.408 68.984 1.00 78.56 152 LEU A C 1
ATOM 1258 O O . LEU A 1 152 ? -13.749 -8.433 68.050 1.00 78.56 152 LEU A O 1
ATOM 1262 N N . LYS A 1 153 ? -15.876 -8.443 68.767 1.00 77.12 153 LYS A N 1
ATOM 1263 C CA . LYS A 1 153 ? -16.476 -8.378 67.423 1.00 77.12 153 LYS A CA 1
ATOM 1264 C C . LYS A 1 153 ? -16.216 -7.040 66.741 1.00 77.12 153 LYS A C 1
ATOM 1266 O O . LYS A 1 153 ? -15.945 -7.034 65.541 1.00 77.12 153 LYS A O 1
ATOM 1271 N N . LEU A 1 154 ? -16.321 -5.928 67.466 1.00 80.62 154 LEU A N 1
ATOM 1272 C CA . LEU A 1 154 ? -16.042 -4.596 66.935 1.00 80.62 154 LEU A CA 1
ATOM 1273 C C . LEU A 1 154 ? -14.564 -4.461 66.570 1.00 80.62 154 LEU A C 1
ATOM 1275 O O . LEU A 1 154 ? -14.275 -4.046 65.453 1.00 80.62 154 LEU A O 1
ATOM 1279 N N . ASP A 1 155 ? -13.648 -4.893 67.435 1.00 81.00 155 ASP A N 1
ATOM 1280 C CA . ASP A 1 155 ? -12.202 -4.819 67.207 1.00 81.00 155 ASP A CA 1
ATOM 1281 C C . ASP A 1 155 ? -11.758 -5.723 66.042 1.00 81.00 155 ASP A C 1
ATOM 1283 O O . ASP A 1 155 ? -10.995 -5.300 65.172 1.00 81.00 155 ASP A O 1
ATOM 1287 N N . LEU A 1 156 ? -12.306 -6.943 65.937 1.00 76.69 156 LEU A N 1
ATOM 1288 C CA . LEU A 1 156 ? -12.086 -7.818 64.776 1.00 76.69 156 LEU A CA 1
ATOM 1289 C C . LEU A 1 156 ? -12.682 -7.234 63.492 1.00 76.69 156 LEU A C 1
ATOM 1291 O O . LEU A 1 156 ? -12.017 -7.245 62.461 1.00 76.69 156 LEU A O 1
ATOM 1295 N N . SER A 1 157 ? -13.900 -6.691 63.539 1.00 81.19 157 SER A N 1
ATOM 1296 C CA . SER A 1 157 ? -14.531 -6.025 62.391 1.00 81.19 157 SER A CA 1
ATOM 1297 C C . SER A 1 157 ? -13.716 -4.814 61.933 1.00 81.19 157 SER A C 1
ATOM 1299 O O . SER A 1 157 ? -13.512 -4.617 60.736 1.00 81.19 157 SER A O 1
ATOM 1301 N N . GLN A 1 158 ? -13.175 -4.039 62.875 1.00 82.12 158 GLN A N 1
ATOM 1302 C CA . GLN A 1 158 ? -12.322 -2.890 62.592 1.00 82.12 158 GLN A CA 1
ATOM 1303 C C . GLN A 1 158 ? -10.977 -3.325 61.997 1.00 82.12 158 GLN A C 1
ATOM 1305 O O . GLN A 1 158 ? -10.548 -2.757 60.995 1.00 82.12 158 GLN A O 1
ATOM 1310 N N . LYS A 1 159 ? -10.335 -4.368 62.546 1.00 84.56 159 LYS A N 1
ATOM 1311 C CA . LYS A 1 159 ? -9.096 -4.943 61.993 1.00 84.56 159 LYS A CA 1
ATOM 1312 C C . LYS A 1 159 ? -9.304 -5.510 60.596 1.00 84.56 159 LYS A C 1
ATOM 1314 O O . LYS A 1 159 ? -8.479 -5.244 59.730 1.00 84.56 159 LYS A O 1
ATOM 1319 N N . VAL A 1 160 ? -10.400 -6.231 60.357 1.00 82.94 160 VAL A N 1
ATOM 1320 C CA . VAL A 1 160 ? -10.751 -6.744 59.024 1.00 82.94 160 VAL A CA 1
ATOM 1321 C C . VAL A 1 160 ? -10.964 -5.584 58.054 1.00 82.94 160 VAL A C 1
ATOM 1323 O O . VAL A 1 160 ? -10.335 -5.575 57.005 1.00 82.94 160 VAL A O 1
ATOM 1326 N N . LYS A 1 161 ? -11.734 -4.553 58.427 1.00 85.81 161 LYS A N 1
ATOM 1327 C CA . LYS A 1 161 ? -11.933 -3.359 57.585 1.00 85.81 161 LYS A CA 1
ATOM 1328 C C . LYS A 1 161 ? -10.638 -2.610 57.286 1.00 85.81 161 LYS A C 1
ATOM 1330 O O . LYS A 1 161 ? -10.456 -2.133 56.170 1.00 85.81 161 LYS A O 1
ATOM 1335 N N . ASN A 1 162 ? -9.755 -2.468 58.272 1.00 85.50 162 ASN A N 1
ATOM 1336 C CA . ASN A 1 162 ? -8.471 -1.798 58.081 1.00 85.50 162 ASN A CA 1
ATOM 1337 C C . ASN A 1 162 ? -7.579 -2.606 57.140 1.00 85.50 162 ASN A C 1
ATOM 1339 O O . ASN A 1 162 ? -7.021 -2.037 56.211 1.00 85.50 162 ASN A O 1
ATOM 1343 N N . LYS A 1 163 ? -7.524 -3.929 57.316 1.00 86.69 163 LYS A N 1
ATOM 1344 C CA . LYS A 1 163 ? -6.738 -4.821 56.461 1.00 86.69 163 LYS A CA 1
ATOM 1345 C C . LYS A 1 163 ? -7.308 -4.908 55.045 1.00 86.69 163 LYS A C 1
ATOM 1347 O O . LYS A 1 163 ? -6.543 -4.915 54.094 1.00 86.69 163 LYS A O 1
ATOM 1352 N N . GLU A 1 164 ? -8.633 -4.895 54.885 1.00 81.81 164 GLU A N 1
ATOM 1353 C CA . GLU A 1 164 ? -9.297 -4.776 53.580 1.00 81.81 164 GLU A CA 1
ATOM 1354 C C . GLU A 1 164 ? -8.965 -3.449 52.892 1.00 81.81 164 GLU A C 1
ATOM 1356 O O . GLU A 1 164 ? -8.695 -3.441 51.693 1.00 81.81 164 GLU A O 1
ATOM 1361 N N . LYS A 1 165 ? -8.961 -2.330 53.629 1.00 87.94 165 LYS A N 1
ATOM 1362 C CA . LYS A 1 165 ? -8.543 -1.030 53.085 1.00 87.94 165 LYS A CA 1
ATOM 1363 C C . LYS A 1 165 ? -7.088 -1.052 52.635 1.00 87.94 165 LYS A C 1
ATOM 1365 O O . LYS A 1 165 ? -6.822 -0.654 51.509 1.00 87.94 165 LYS A O 1
ATOM 1370 N N . GLU A 1 166 ? -6.190 -1.555 53.475 1.00 88.00 166 GLU A N 1
ATOM 1371 C CA . GLU A 1 166 ? -4.756 -1.665 53.185 1.00 88.00 166 GLU A CA 1
ATOM 1372 C C . GLU A 1 166 ? -4.515 -2.526 51.935 1.00 88.00 166 GLU A C 1
ATOM 1374 O O . GLU A 1 166 ? -3.865 -2.087 50.989 1.00 88.00 166 GLU A O 1
ATOM 1379 N N . LEU A 1 167 ? -5.161 -3.699 51.862 1.00 85.50 167 LEU A N 1
ATOM 1380 C CA . LEU A 1 167 ? -5.070 -4.589 50.704 1.00 85.50 167 LEU A CA 1
ATOM 1381 C C . LEU A 1 167 ? -5.592 -3.919 49.429 1.00 85.50 167 LEU A C 1
ATOM 1383 O O . LEU A 1 167 ? -5.014 -4.089 48.361 1.00 85.50 167 LEU A O 1
ATOM 1387 N N . ASN A 1 168 ? -6.690 -3.167 49.528 1.00 86.88 168 ASN A N 1
ATOM 1388 C CA . ASN A 1 168 ? -7.293 -2.475 48.392 1.00 86.88 168 ASN A CA 1
ATOM 1389 C C . ASN A 1 168 ? -6.429 -1.289 47.927 1.00 86.88 168 ASN A C 1
ATOM 1391 O O . ASN A 1 168 ? -6.306 -1.056 46.725 1.00 86.88 168 ASN A O 1
ATOM 1395 N N . GLU A 1 169 ? -5.795 -0.564 48.852 1.00 88.62 169 GLU A N 1
ATOM 1396 C CA . GLU A 1 169 ? -4.827 0.493 48.540 1.00 88.62 169 GLU A CA 1
ATOM 1397 C C . GLU A 1 169 ? -3.583 -0.067 47.845 1.00 88.62 169 GLU A C 1
ATOM 1399 O O . GLU A 1 169 ? -3.148 0.483 46.829 1.00 88.62 169 GLU A O 1
ATOM 1404 N N . ASP A 1 170 ? -3.043 -1.184 48.331 1.00 86.94 170 ASP A N 1
ATOM 1405 C CA . ASP A 1 170 ? -1.899 -1.852 47.711 1.00 86.94 170 ASP A CA 1
ATOM 1406 C C . ASP A 1 170 ? -2.249 -2.411 46.328 1.00 86.94 170 ASP A C 1
ATOM 1408 O O . ASP A 1 170 ? -1.493 -2.204 45.374 1.00 86.94 170 ASP A O 1
ATOM 1412 N N . LEU A 1 171 ? -3.439 -3.002 46.166 1.00 87.00 171 LEU A N 1
ATOM 1413 C CA . LEU A 1 171 ? -3.930 -3.440 44.857 1.00 87.00 171 LEU A CA 1
ATOM 1414 C C . LEU A 1 171 ? -4.063 -2.261 43.885 1.00 87.00 171 LEU A C 1
ATOM 1416 O O . LEU A 1 171 ? -3.695 -2.371 42.714 1.00 87.00 171 LEU A O 1
ATOM 1420 N N . GLN A 1 172 ? -4.574 -1.115 44.349 1.00 87.94 172 GLN A N 1
ATOM 1421 C CA . GLN A 1 172 ? -4.676 0.087 43.520 1.00 87.94 172 GLN A CA 1
ATOM 1422 C C . GLN A 1 172 ? -3.302 0.627 43.118 1.00 87.94 172 GLN A C 1
ATOM 1424 O O . GLN A 1 172 ? -3.114 0.989 41.950 1.00 87.94 172 GLN A O 1
ATOM 1429 N N . LYS A 1 173 ? -2.330 0.643 44.039 1.00 89.31 173 LYS A N 1
ATOM 1430 C CA . LYS A 1 173 ? -0.942 1.021 43.737 1.00 89.31 173 LYS A CA 1
ATOM 1431 C C . LYS A 1 173 ? -0.335 0.077 42.703 1.00 89.31 173 LYS A C 1
ATOM 1433 O O . LYS A 1 173 ? 0.169 0.559 41.690 1.00 89.31 173 LYS A O 1
ATOM 1438 N N . GLU A 1 174 ? -0.453 -1.237 42.879 1.00 89.62 174 GLU A N 1
ATOM 1439 C CA . GLU A 1 174 ? 0.085 -2.231 41.942 1.00 89.62 174 GLU A CA 1
ATOM 1440 C C . GLU A 1 174 ? -0.559 -2.116 40.550 1.00 89.62 174 GLU A C 1
ATOM 1442 O O . GLU A 1 174 ? 0.139 -2.112 39.532 1.00 89.62 174 GLU A O 1
ATOM 1447 N N . ILE A 1 175 ? -1.885 -1.934 40.483 1.00 86.56 175 ILE A N 1
ATOM 1448 C CA . ILE A 1 175 ? -2.598 -1.680 39.222 1.00 86.56 175 ILE A CA 1
ATOM 1449 C C . ILE A 1 175 ? -2.089 -0.394 38.561 1.00 86.56 175 ILE A C 1
ATOM 1451 O O . ILE A 1 175 ? -1.917 -0.362 37.341 1.00 86.56 175 ILE A O 1
ATOM 1455 N N . SER A 1 176 ? -1.846 0.667 39.334 1.00 87.75 176 SER A N 1
ATOM 1456 C CA . SER A 1 176 ? -1.347 1.936 38.796 1.00 87.75 176 SER A CA 1
ATOM 1457 C C . SER A 1 176 ? 0.077 1.820 38.239 1.00 87.75 176 SER A C 1
ATOM 1459 O O . SER A 1 176 ? 0.351 2.367 37.169 1.00 87.75 176 SER A O 1
ATOM 1461 N N . ILE A 1 177 ? 0.952 1.057 38.905 1.00 90.00 177 ILE A N 1
ATOM 1462 C CA . ILE A 1 177 ? 2.323 0.783 38.455 1.00 90.00 177 ILE A CA 1
ATOM 1463 C C . ILE A 1 177 ? 2.285 -0.017 37.153 1.00 90.00 177 ILE A C 1
ATOM 1465 O O . ILE A 1 177 ? 2.834 0.438 36.153 1.00 90.00 177 ILE A O 1
ATOM 1469 N N . ARG A 1 178 ? 1.532 -1.125 37.110 1.00 84.75 178 ARG A N 1
ATOM 1470 C CA . ARG A 1 178 ? 1.385 -1.935 35.887 1.00 84.75 178 ARG A CA 1
ATOM 1471 C C . ARG A 1 178 ? 0.798 -1.156 34.718 1.00 84.75 178 ARG A C 1
ATOM 1473 O O . ARG A 1 178 ? 1.189 -1.380 33.578 1.00 84.75 178 ARG A O 1
ATOM 1480 N N . ARG A 1 179 ? -0.145 -0.242 34.971 1.00 86.38 179 ARG A N 1
ATOM 1481 C CA . ARG A 1 179 ? -0.676 0.639 33.919 1.00 86.38 179 ARG A CA 1
ATOM 1482 C C . ARG A 1 179 ? 0.416 1.525 33.329 1.00 86.38 179 ARG A C 1
ATOM 1484 O O . ARG A 1 179 ? 0.470 1.641 32.112 1.00 86.38 179 ARG A O 1
ATOM 1491 N N . ARG A 1 180 ? 1.281 2.109 34.166 1.00 88.06 180 ARG A N 1
ATOM 1492 C CA . ARG A 1 180 ? 2.411 2.928 33.700 1.00 88.06 180 ARG A CA 1
ATOM 1493 C C . ARG A 1 180 ? 3.440 2.096 32.939 1.00 88.06 180 ARG A C 1
ATOM 1495 O O . ARG A 1 180 ? 3.873 2.532 31.883 1.00 88.06 180 ARG A O 1
ATOM 1502 N N . GLU A 1 181 ? 3.793 0.912 33.437 1.00 88.69 181 GLU A N 1
ATOM 1503 C CA . GLU A 1 181 ? 4.719 -0.007 32.754 1.00 88.69 181 GLU A CA 1
ATOM 1504 C C . GLU A 1 181 ? 4.201 -0.389 31.365 1.00 88.69 181 GLU A C 1
ATOM 1506 O O . GLU A 1 181 ? 4.913 -0.229 30.377 1.00 88.69 181 GLU A O 1
ATOM 1511 N N . LEU A 1 182 ? 2.931 -0.797 31.272 1.00 86.62 182 LEU A N 1
ATOM 1512 C CA . LEU A 1 182 ? 2.296 -1.101 29.990 1.00 86.62 182 LEU A CA 1
ATOM 1513 C C . LEU A 1 182 ? 2.256 0.121 29.071 1.00 86.62 182 LEU A C 1
ATOM 1515 O O . LEU A 1 182 ? 2.505 -0.009 27.881 1.00 86.62 182 LEU A O 1
ATOM 1519 N N . GLU A 1 183 ? 1.948 1.309 29.593 1.00 88.69 183 GLU A N 1
ATOM 1520 C CA . GLU A 1 183 ? 1.927 2.535 28.791 1.00 88.69 183 GLU A CA 1
ATOM 1521 C C . GLU A 1 183 ? 3.315 2.873 28.221 1.00 88.69 183 GLU A C 1
ATOM 1523 O O . GLU A 1 183 ? 3.418 3.300 27.071 1.00 88.69 183 GLU A O 1
ATOM 1528 N N . VAL A 1 184 ? 4.381 2.643 28.992 1.00 90.19 184 VAL A N 1
ATOM 1529 C CA . VAL A 1 184 ? 5.767 2.789 28.525 1.00 90.19 184 VAL A CA 1
ATOM 1530 C C . VAL A 1 184 ? 6.094 1.744 27.457 1.00 90.19 184 VAL A C 1
ATOM 1532 O O . VAL A 1 184 ? 6.605 2.113 26.402 1.00 90.19 184 VAL A O 1
ATOM 1535 N N . GLU A 1 185 ? 5.743 0.471 27.668 1.00 88.56 185 GLU A N 1
ATOM 1536 C CA . GLU A 1 185 ? 5.939 -0.586 26.664 1.00 88.56 185 GLU A CA 1
ATOM 1537 C C . GLU A 1 185 ? 5.192 -0.288 25.357 1.00 88.56 185 GLU A C 1
ATOM 1539 O O . GLU A 1 185 ? 5.756 -0.451 24.274 1.00 88.56 185 GLU A O 1
ATOM 1544 N N . TYR A 1 186 ? 3.943 0.185 25.433 1.00 87.50 186 TYR A N 1
ATOM 1545 C CA . TYR A 1 186 ? 3.167 0.566 24.252 1.00 87.50 186 TYR A CA 1
ATOM 1546 C C . TYR A 1 186 ? 3.809 1.734 23.505 1.00 87.50 186 TYR A C 1
ATOM 1548 O O . TYR A 1 186 ? 3.954 1.646 22.288 1.00 87.50 186 TYR A O 1
ATOM 1556 N N . LYS A 1 187 ? 4.259 2.779 24.213 1.00 89.50 187 LYS A N 1
ATOM 1557 C CA . LYS A 1 187 ? 4.979 3.905 23.595 1.00 89.50 187 LYS A CA 1
ATOM 1558 C C . LYS A 1 187 ? 6.283 3.460 22.934 1.00 89.50 187 LYS A C 1
ATOM 1560 O O . LYS A 1 187 ? 6.615 3.936 21.851 1.00 89.50 187 LYS A O 1
ATOM 1565 N N . ASP A 1 188 ? 7.008 2.524 23.541 1.00 89.25 188 ASP A N 1
ATOM 1566 C CA . ASP A 1 188 ? 8.227 1.963 22.955 1.00 89.25 188 ASP A CA 1
ATOM 1567 C C . ASP A 1 188 ? 7.950 1.129 21.700 1.00 89.25 188 ASP A C 1
ATOM 1569 O O . ASP A 1 188 ? 8.716 1.193 20.735 1.00 89.25 188 ASP A O 1
ATOM 1573 N N . ILE A 1 189 ? 6.863 0.356 21.694 1.00 87.19 189 ILE A N 1
ATOM 1574 C CA . ILE A 1 189 ? 6.422 -0.403 20.519 1.00 87.19 189 ILE A CA 1
ATOM 1575 C C . ILE A 1 189 ? 5.985 0.547 19.400 1.00 87.19 189 ILE A C 1
ATOM 1577 O O . ILE A 1 189 ? 6.399 0.347 18.259 1.00 87.19 189 ILE A O 1
ATOM 1581 N N . GLU A 1 190 ? 5.199 1.582 19.712 1.00 84.94 190 GLU A N 1
ATOM 1582 C CA . GLU A 1 190 ? 4.787 2.614 18.750 1.00 84.94 190 GLU A CA 1
ATOM 1583 C C . GLU A 1 190 ? 6.002 3.302 18.127 1.00 84.94 190 GLU A C 1
ATOM 1585 O O . GLU A 1 190 ? 6.118 3.339 16.903 1.00 84.94 190 GLU A O 1
ATOM 1590 N N . ARG A 1 191 ? 6.964 3.737 18.950 1.00 90.44 191 ARG A N 1
ATOM 1591 C CA . ARG A 1 191 ? 8.204 4.359 18.474 1.00 90.44 191 ARG A CA 1
ATOM 1592 C C . ARG A 1 191 ? 8.997 3.437 17.543 1.00 90.44 191 ARG A C 1
ATOM 1594 O O . ARG A 1 191 ? 9.399 3.872 16.470 1.00 90.44 191 ARG A O 1
ATOM 1601 N N . LYS A 1 192 ? 9.186 2.162 17.907 1.00 89.94 192 LYS A N 1
ATOM 1602 C CA . LYS A 1 192 ? 9.895 1.183 17.055 1.00 89.94 192 LYS A CA 1
ATOM 1603 C C . LYS A 1 192 ? 9.181 0.943 15.726 1.00 89.94 192 LYS A C 1
ATOM 1605 O O . LYS A 1 192 ? 9.832 0.840 14.691 1.00 89.94 192 LYS A O 1
ATOM 1610 N N . LEU A 1 193 ? 7.851 0.853 15.747 1.00 85.00 193 LEU A N 1
ATOM 1611 C CA . LEU A 1 193 ? 7.039 0.715 14.536 1.00 85.00 193 LEU A CA 1
ATOM 1612 C C . LEU A 1 193 ? 7.166 1.940 13.630 1.00 85.00 193 LEU A C 1
ATOM 1614 O O . LEU A 1 193 ? 7.255 1.787 12.413 1.00 85.00 193 LEU A O 1
ATOM 1618 N N . GLU A 1 194 ? 7.191 3.136 14.209 1.00 87.94 194 GLU A N 1
ATOM 1619 C CA . GLU A 1 194 ? 7.330 4.386 13.467 1.00 87.94 194 GLU A CA 1
ATOM 1620 C C . GLU A 1 194 ? 8.732 4.532 12.856 1.00 87.94 194 GLU A C 1
ATOM 1622 O O . GLU A 1 194 ? 8.852 4.862 11.676 1.00 87.94 194 GLU A O 1
ATOM 1627 N N . GLU A 1 195 ? 9.784 4.171 13.596 1.00 91.25 195 GLU A N 1
ATOM 1628 C CA . GLU A 1 195 ? 11.161 4.093 13.086 1.00 91.25 195 GLU A CA 1
ATOM 1629 C C . GLU A 1 195 ? 11.295 3.072 11.939 1.00 91.25 195 GLU A C 1
ATOM 1631 O O . GLU A 1 195 ? 11.856 3.388 10.887 1.00 91.25 195 GLU A O 1
ATOM 1636 N N . GLU A 1 196 ? 10.742 1.861 12.088 1.00 88.50 196 GLU A N 1
ATOM 1637 C CA . GLU A 1 196 ? 10.739 0.851 11.019 1.00 88.50 196 GLU A CA 1
ATOM 1638 C C . GLU A 1 196 ? 9.954 1.307 9.785 1.00 88.50 196 GLU A C 1
ATOM 1640 O O . GLU A 1 196 ? 10.352 1.019 8.650 1.00 88.50 196 GLU A O 1
ATOM 1645 N N . TYR A 1 197 ? 8.831 1.996 9.993 1.00 89.00 197 TYR A N 1
ATOM 1646 C CA . TYR A 1 197 ? 8.012 2.527 8.913 1.00 89.00 197 TYR A CA 1
ATOM 1647 C C . TYR A 1 197 ? 8.763 3.604 8.131 1.00 89.00 197 TYR A C 1
ATOM 1649 O O . TYR A 1 197 ? 8.812 3.522 6.902 1.00 89.00 197 TYR A O 1
ATOM 1657 N N . GLN A 1 198 ? 9.394 4.565 8.816 1.00 88.56 198 GLN A N 1
ATOM 1658 C CA . GLN A 1 198 ? 10.171 5.603 8.135 1.00 88.56 198 GLN A CA 1
ATOM 1659 C C . GLN A 1 198 ? 11.374 5.028 7.403 1.00 88.56 198 GLN A C 1
ATOM 1661 O O . GLN A 1 198 ? 11.566 5.335 6.230 1.00 88.56 198 GLN A O 1
ATOM 1666 N N . LYS A 1 199 ? 12.106 4.096 8.021 1.00 90.94 199 LYS A N 1
ATOM 1667 C CA . LYS A 1 199 ? 13.228 3.430 7.355 1.00 90.94 199 LYS A CA 1
ATOM 1668 C C . LYS A 1 199 ? 12.793 2.699 6.081 1.00 90.94 199 LYS A C 1
ATOM 1670 O O . LYS A 1 199 ? 13.430 2.832 5.041 1.00 90.94 199 LYS A O 1
ATOM 1675 N N . LYS A 1 200 ? 11.682 1.952 6.125 1.00 87.62 200 LYS A N 1
ATOM 1676 C CA . LYS A 1 200 ? 11.136 1.284 4.929 1.00 87.62 200 LYS A CA 1
ATOM 1677 C C . LYS A 1 200 ? 10.683 2.273 3.865 1.00 87.62 200 LYS A C 1
ATOM 1679 O O . LYS A 1 200 ? 10.812 1.975 2.682 1.00 87.62 200 LYS A O 1
ATOM 1684 N N . LYS A 1 201 ? 10.126 3.411 4.273 1.00 87.75 201 LYS A N 1
ATOM 1685 C CA . LYS A 1 201 ? 9.701 4.466 3.356 1.00 87.75 201 LYS A CA 1
ATOM 1686 C C . LYS A 1 201 ? 10.904 5.071 2.627 1.00 87.75 201 LYS A C 1
ATOM 1688 O O . LYS A 1 201 ? 10.873 5.137 1.404 1.00 87.75 201 LYS A O 1
ATOM 1693 N N . GLU A 1 202 ? 11.964 5.418 3.353 1.00 88.56 202 GLU A N 1
ATOM 1694 C CA . GLU A 1 202 ? 13.218 5.933 2.784 1.00 88.56 202 GLU A CA 1
ATOM 1695 C C . GLU A 1 202 ? 13.886 4.907 1.854 1.00 88.56 202 GLU A C 1
ATOM 1697 O O . GLU A 1 202 ? 14.274 5.243 0.738 1.00 88.56 202 GLU A O 1
ATOM 1702 N N . GLU A 1 203 ? 13.955 3.631 2.256 1.00 87.81 203 GLU A N 1
ATOM 1703 C CA . GLU A 1 203 ? 14.479 2.552 1.404 1.00 87.81 203 GLU A CA 1
ATOM 1704 C C . GLU A 1 203 ? 13.671 2.384 0.106 1.00 87.81 203 GLU A C 1
ATOM 1706 O O . GLU A 1 203 ? 14.241 2.088 -0.947 1.00 87.81 203 GLU A O 1
ATOM 1711 N N . LEU A 1 204 ? 12.345 2.548 0.168 1.00 84.50 204 LEU A N 1
ATOM 1712 C CA . LEU A 1 204 ? 11.473 2.463 -1.002 1.00 84.50 204 LEU A CA 1
ATOM 1713 C C . LEU A 1 204 ? 11.654 3.676 -1.926 1.00 84.50 204 LEU A C 1
ATOM 1715 O O . LEU A 1 204 ? 11.726 3.500 -3.139 1.00 84.50 204 LEU A O 1
ATOM 1719 N N . GLU A 1 205 ? 11.747 4.883 -1.359 1.00 83.69 205 GLU A N 1
ATOM 1720 C CA . GLU A 1 205 ? 12.002 6.120 -2.106 1.00 83.69 205 GLU A CA 1
ATOM 1721 C C . GLU A 1 205 ? 13.360 6.063 -2.816 1.00 83.69 205 GLU A C 1
ATOM 1723 O O . GLU A 1 205 ? 13.426 6.344 -4.013 1.00 83.69 205 GLU A O 1
ATOM 1728 N N . MET A 1 206 ? 14.421 5.612 -2.136 1.00 86.56 206 MET A N 1
ATOM 1729 C CA . MET A 1 206 ? 15.733 5.436 -2.769 1.00 86.56 206 MET A CA 1
ATOM 1730 C C . MET A 1 206 ? 15.689 4.422 -3.913 1.00 86.56 206 MET A C 1
ATOM 1732 O O . MET A 1 206 ? 16.144 4.735 -5.009 1.00 86.56 206 MET A O 1
ATOM 1736 N N . LYS A 1 207 ? 15.098 3.236 -3.705 1.00 85.06 207 LYS A N 1
ATOM 1737 C CA . LYS A 1 207 ? 14.989 2.217 -4.766 1.00 85.06 207 LYS A CA 1
ATOM 1738 C C . LYS A 1 207 ? 14.204 2.715 -5.972 1.00 85.06 207 LYS A C 1
ATOM 1740 O O . LYS A 1 207 ? 14.591 2.448 -7.103 1.00 85.06 207 LYS A O 1
ATOM 1745 N N . TYR A 1 208 ? 13.115 3.439 -5.732 1.00 83.19 208 TYR A N 1
ATOM 1746 C CA . TYR A 1 208 ? 12.321 4.023 -6.804 1.00 83.19 208 TYR A CA 1
ATOM 1747 C C . TYR A 1 208 ? 13.133 5.050 -7.603 1.00 83.19 208 TYR A C 1
ATOM 1749 O O . TYR A 1 208 ? 13.120 5.015 -8.831 1.00 83.19 208 TYR A O 1
ATOM 1757 N N . HIS A 1 209 ? 13.881 5.927 -6.927 1.00 80.75 209 HIS A N 1
ATOM 1758 C CA . HIS A 1 209 ? 14.769 6.875 -7.599 1.00 80.75 209 HIS A CA 1
ATOM 1759 C C . HIS A 1 209 ? 15.876 6.173 -8.396 1.00 80.75 209 HIS A C 1
ATOM 1761 O O . HIS A 1 209 ? 16.092 6.524 -9.553 1.00 80.75 209 HIS A O 1
ATOM 1767 N N . GLU A 1 210 ? 16.514 5.144 -7.833 1.00 84.31 210 GLU A N 1
ATOM 1768 C CA . GLU A 1 210 ? 17.539 4.351 -8.524 1.00 84.31 210 GLU A CA 1
ATOM 1769 C C . GLU A 1 210 ? 16.995 3.646 -9.777 1.00 84.31 210 GLU A C 1
ATOM 1771 O O . GLU A 1 210 ? 17.648 3.660 -10.823 1.00 84.31 210 GLU A O 1
ATOM 1776 N N . GLU A 1 211 ? 15.801 3.046 -9.704 1.00 84.12 211 GLU A N 1
ATOM 1777 C CA . GLU A 1 211 ? 15.158 2.391 -10.851 1.00 84.12 211 GLU A CA 1
ATOM 1778 C C . GLU A 1 211 ? 14.788 3.399 -11.945 1.00 84.12 211 GLU A C 1
ATOM 1780 O O . GLU A 1 211 ? 15.108 3.180 -13.117 1.00 84.12 211 GLU A O 1
ATOM 1785 N N . VAL A 1 212 ? 14.178 4.528 -11.570 1.00 79.56 212 VAL A N 1
ATOM 1786 C CA . VAL A 1 212 ? 13.802 5.588 -12.516 1.00 79.56 212 VAL A CA 1
ATOM 1787 C C . VAL A 1 212 ? 15.037 6.181 -13.196 1.00 79.56 212 VAL A C 1
ATOM 1789 O O . VAL A 1 212 ? 15.033 6.343 -14.418 1.00 79.56 212 VAL A O 1
ATOM 1792 N N . ASP A 1 213 ? 16.109 6.455 -12.450 1.00 80.50 213 ASP A N 1
ATOM 1793 C CA . ASP A 1 213 ? 17.358 6.976 -13.013 1.00 80.50 213 ASP A CA 1
ATOM 1794 C C . ASP A 1 213 ? 18.028 5.954 -13.939 1.00 80.50 213 ASP A C 1
ATOM 1796 O O . ASP A 1 213 ? 18.497 6.307 -15.028 1.00 80.50 213 ASP A O 1
ATOM 1800 N N . ALA A 1 214 ? 18.044 4.672 -13.561 1.00 81.06 214 ALA A N 1
ATOM 1801 C CA . ALA A 1 214 ? 18.605 3.609 -14.388 1.00 81.06 214 ALA A CA 1
ATOM 1802 C C . ALA A 1 214 ? 17.837 3.436 -15.710 1.00 81.06 214 ALA A C 1
ATOM 1804 O O . ALA A 1 214 ? 18.460 3.315 -16.776 1.00 81.06 214 ALA A O 1
ATOM 1805 N N . ASP A 1 215 ? 16.505 3.455 -15.665 1.00 77.50 215 ASP A N 1
ATOM 1806 C CA . ASP A 1 215 ? 15.657 3.335 -16.850 1.00 77.50 215 ASP A CA 1
ATOM 1807 C C . ASP A 1 215 ? 15.745 4.575 -17.740 1.00 77.50 215 ASP A C 1
ATOM 1809 O O . ASP A 1 215 ? 15.907 4.445 -18.960 1.00 77.50 215 ASP A O 1
ATOM 1813 N N . LEU A 1 216 ? 15.763 5.772 -17.147 1.00 77.69 216 LEU A N 1
ATOM 1814 C CA . LEU A 1 216 ? 15.967 7.019 -17.878 1.00 77.69 216 LEU A CA 1
ATOM 1815 C C . LEU A 1 216 ? 17.336 7.028 -18.569 1.00 77.69 216 LEU A C 1
ATOM 1817 O O . LEU A 1 216 ? 17.427 7.321 -19.763 1.00 77.69 216 LEU A O 1
ATOM 1821 N N . HIS A 1 217 ? 18.406 6.632 -17.873 1.00 77.12 217 HIS A N 1
ATOM 1822 C CA . HIS A 1 217 ? 19.735 6.508 -18.471 1.00 77.12 217 HIS A CA 1
ATOM 1823 C C . HIS A 1 217 ? 19.773 5.483 -19.606 1.00 77.12 217 HIS A C 1
ATOM 1825 O O . HIS A 1 217 ? 20.419 5.725 -20.633 1.00 77.12 217 HIS A O 1
ATOM 1831 N N . ARG A 1 218 ? 19.088 4.344 -19.458 1.00 82.62 218 ARG A N 1
ATOM 1832 C CA . ARG A 1 218 ? 19.011 3.314 -20.501 1.00 82.62 218 ARG A CA 1
ATOM 1833 C C . ARG A 1 218 ? 18.258 3.826 -21.728 1.00 82.62 218 ARG A C 1
ATOM 1835 O O . ARG A 1 218 ? 18.727 3.617 -22.851 1.00 82.62 218 ARG A O 1
ATOM 1842 N N . GLU A 1 219 ? 17.135 4.516 -21.539 1.00 78.06 219 GLU A N 1
ATOM 1843 C CA . GLU A 1 219 ? 16.348 5.075 -22.639 1.00 78.06 219 GLU A CA 1
ATOM 1844 C C . GLU A 1 219 ? 17.107 6.195 -23.363 1.00 78.06 219 GLU A C 1
ATOM 1846 O O . GLU A 1 219 ? 17.207 6.165 -24.595 1.00 78.06 219 GLU A O 1
ATOM 1851 N N . VAL A 1 220 ? 17.712 7.128 -22.617 1.00 75.50 220 VAL A N 1
ATOM 1852 C CA . VAL A 1 220 ? 18.541 8.210 -23.172 1.00 75.50 220 VAL A CA 1
ATOM 1853 C C . VAL A 1 220 ? 19.700 7.631 -23.983 1.00 75.50 220 VAL A C 1
ATOM 1855 O O . VAL A 1 220 ? 19.874 8.011 -25.141 1.00 75.50 220 VAL A O 1
ATOM 1858 N N . ARG A 1 221 ? 20.440 6.645 -23.448 1.00 75.69 221 ARG A N 1
ATOM 1859 C CA . ARG A 1 221 ? 21.531 5.979 -24.187 1.00 75.69 221 ARG A CA 1
ATOM 1860 C C . ARG A 1 221 ? 21.035 5.303 -25.461 1.00 75.69 221 ARG A C 1
ATOM 1862 O O . ARG A 1 221 ? 21.672 5.439 -26.506 1.00 75.69 221 ARG A O 1
ATOM 1869 N N . LYS A 1 222 ? 19.908 4.586 -25.402 1.00 79.19 222 LYS A N 1
ATOM 1870 C CA . LYS A 1 222 ? 19.351 3.885 -26.567 1.00 79.19 222 LYS A CA 1
ATOM 1871 C C . LYS A 1 222 ? 18.948 4.875 -27.659 1.00 79.19 222 LYS A C 1
ATOM 1873 O O . LYS A 1 222 ? 19.395 4.719 -28.795 1.00 79.19 222 LYS A O 1
ATOM 1878 N N . ARG A 1 223 ? 18.172 5.912 -27.324 1.00 75.75 223 ARG A N 1
ATOM 1879 C CA . ARG A 1 223 ? 17.738 6.938 -28.288 1.00 75.75 223 ARG A CA 1
ATOM 1880 C C . ARG A 1 223 ? 18.920 7.711 -28.864 1.00 75.75 223 ARG A C 1
ATOM 1882 O O . ARG A 1 223 ? 19.015 7.809 -30.085 1.00 75.75 223 ARG A O 1
ATOM 1889 N N . PHE A 1 224 ? 19.852 8.153 -28.015 1.00 74.88 224 PHE A N 1
ATOM 1890 C CA . PHE A 1 224 ? 21.076 8.819 -28.462 1.00 74.88 224 PHE A CA 1
ATOM 1891 C C . PHE A 1 224 ? 21.853 7.931 -29.432 1.00 74.88 224 PHE A C 1
ATOM 1893 O O . PHE A 1 224 ? 22.165 8.373 -30.527 1.00 74.88 224 PHE A O 1
ATOM 1900 N N . SER A 1 225 ? 22.075 6.651 -29.109 1.00 74.19 225 SER A N 1
ATOM 1901 C CA . SER A 1 225 ? 22.820 5.738 -29.988 1.00 74.19 225 SER A CA 1
ATOM 1902 C C . SER A 1 225 ? 22.166 5.523 -31.359 1.00 74.19 225 SER A C 1
ATOM 1904 O O . SER A 1 225 ? 22.873 5.448 -32.364 1.00 74.19 225 SER A O 1
ATOM 1906 N N . ILE A 1 226 ? 20.832 5.446 -31.421 1.00 79.75 226 ILE A N 1
ATOM 1907 C CA . ILE A 1 226 ? 20.085 5.272 -32.675 1.00 79.75 226 ILE A CA 1
ATOM 1908 C C . ILE A 1 226 ? 20.185 6.538 -33.525 1.00 79.75 226 ILE A C 1
ATOM 1910 O O . ILE A 1 226 ? 20.486 6.466 -34.716 1.00 79.75 226 ILE A O 1
ATOM 1914 N N . GLU A 1 227 ? 19.956 7.697 -32.914 1.00 75.62 227 GLU A N 1
ATOM 1915 C CA . GLU A 1 227 ? 19.986 8.977 -33.615 1.00 75.62 227 GLU A CA 1
ATOM 1916 C C . GLU A 1 227 ? 21.401 9.324 -34.096 1.00 75.62 227 GLU A C 1
ATOM 1918 O O . GLU A 1 227 ? 21.582 9.757 -35.235 1.00 75.62 227 GLU A O 1
ATOM 1923 N N . LEU A 1 228 ? 22.410 9.029 -33.270 1.00 73.06 228 LEU A N 1
ATOM 1924 C CA . LEU A 1 228 ? 23.822 9.137 -33.617 1.00 73.06 228 LEU A CA 1
ATOM 1925 C C . LEU A 1 228 ? 24.144 8.262 -34.833 1.00 73.06 228 LEU A C 1
ATOM 1927 O O . LEU A 1 228 ? 24.667 8.770 -35.818 1.00 73.06 228 LEU A O 1
ATOM 1931 N N . ARG A 1 229 ? 23.776 6.970 -34.818 1.00 76.94 229 ARG A N 1
ATOM 1932 C CA . ARG A 1 229 ? 24.002 6.055 -35.954 1.00 76.94 229 ARG A CA 1
ATOM 1933 C C . ARG A 1 229 ? 23.384 6.578 -37.245 1.00 76.94 229 ARG A C 1
ATOM 1935 O O . ARG A 1 229 ? 24.075 6.624 -38.256 1.00 76.94 229 ARG A O 1
ATOM 1942 N N . LYS A 1 230 ? 22.131 7.037 -37.196 1.00 83.38 230 LYS A N 1
ATOM 1943 C CA . LYS A 1 230 ? 21.443 7.593 -38.367 1.00 83.38 230 LYS A CA 1
ATOM 1944 C C . LYS A 1 230 ? 22.190 8.805 -38.938 1.00 83.38 230 LYS A C 1
ATOM 1946 O O . LYS A 1 230 ? 22.455 8.862 -40.135 1.00 83.38 230 LYS A O 1
ATOM 1951 N N . ARG A 1 231 ? 22.594 9.748 -38.081 1.00 76.56 231 ARG A N 1
ATOM 1952 C CA . ARG A 1 231 ? 23.378 10.932 -38.479 1.00 76.56 231 ARG A CA 1
ATOM 1953 C C . ARG A 1 231 ? 24.753 10.556 -39.045 1.00 76.56 231 ARG A C 1
ATOM 1955 O O . ARG A 1 231 ? 25.187 11.147 -40.031 1.00 76.56 231 ARG A O 1
ATOM 1962 N N . PHE A 1 232 ? 25.419 9.566 -38.449 1.00 72.88 232 PHE A N 1
ATOM 1963 C CA . PHE A 1 232 ? 26.687 9.022 -38.939 1.00 72.88 232 PHE A CA 1
ATOM 1964 C C . PHE A 1 232 ? 26.546 8.408 -40.332 1.00 72.88 232 PHE A C 1
ATOM 1966 O O . PHE A 1 232 ? 27.390 8.654 -41.189 1.00 72.88 232 PHE A O 1
ATOM 1973 N N . GLU A 1 233 ? 25.499 7.618 -40.567 1.00 77.12 233 GLU A N 1
ATOM 1974 C CA . GLU A 1 233 ? 25.225 7.003 -41.869 1.00 77.12 233 GLU A CA 1
ATOM 1975 C C . GLU A 1 233 ? 24.929 8.063 -42.939 1.00 77.12 233 GLU A C 1
ATOM 1977 O O . GLU A 1 233 ? 25.482 7.992 -44.037 1.00 77.12 233 GLU A O 1
ATOM 1982 N N . GLU A 1 234 ? 24.145 9.093 -42.605 1.00 81.25 234 GLU A N 1
ATOM 1983 C CA . GLU A 1 234 ? 23.848 10.218 -43.501 1.00 81.25 234 GLU A CA 1
ATOM 1984 C C . GLU A 1 234 ? 25.108 11.016 -43.882 1.00 81.25 234 GLU A C 1
ATOM 1986 O O . GLU A 1 234 ? 25.334 11.304 -45.061 1.00 81.25 234 GLU A O 1
ATOM 1991 N N . GLU A 1 235 ? 25.955 11.377 -42.913 1.00 74.75 235 GLU A N 1
ATOM 1992 C CA . GLU A 1 235 ? 27.199 12.103 -43.201 1.00 74.75 235 GLU A CA 1
ATOM 1993 C C . GLU A 1 235 ? 28.225 11.223 -43.915 1.00 74.75 235 GLU A C 1
ATOM 1995 O O . GLU A 1 235 ? 28.892 11.699 -44.834 1.00 74.75 235 GLU A O 1
ATOM 2000 N N . ARG A 1 236 ? 28.311 9.931 -43.575 1.00 76.62 236 ARG A N 1
ATOM 2001 C CA . ARG A 1 236 ? 29.143 8.969 -44.307 1.00 76.62 236 ARG A CA 1
ATOM 2002 C C . ARG A 1 236 ? 28.711 8.863 -45.768 1.00 76.62 236 ARG A C 1
ATOM 2004 O O . ARG A 1 236 ? 29.568 8.899 -46.642 1.00 76.62 236 ARG A O 1
ATOM 2011 N N . ALA A 1 237 ? 27.412 8.807 -46.056 1.00 77.75 237 ALA A N 1
ATOM 2012 C CA . ALA A 1 237 ? 26.917 8.754 -47.430 1.00 77.75 237 ALA A CA 1
ATOM 2013 C C . ALA A 1 237 ? 27.282 10.018 -48.232 1.00 77.75 237 ALA A C 1
ATOM 2015 O O . ALA A 1 237 ? 27.772 9.919 -49.360 1.00 77.75 237 ALA A O 1
ATOM 2016 N N . LYS A 1 238 ? 27.116 11.216 -47.645 1.00 78.75 238 LYS A N 1
ATOM 2017 C CA . LYS A 1 238 ? 27.549 12.485 -48.273 1.00 78.75 238 LYS A CA 1
ATOM 2018 C C . LYS A 1 238 ? 29.054 12.511 -48.518 1.00 78.75 238 LYS A C 1
ATOM 2020 O O . LYS A 1 238 ? 29.529 13.009 -49.540 1.00 78.75 238 LYS A O 1
ATOM 2025 N N . PHE A 1 239 ? 29.804 11.993 -47.557 1.00 71.50 239 PHE A N 1
ATOM 2026 C CA . PHE A 1 239 ? 31.247 11.928 -47.603 1.00 71.50 239 PHE A CA 1
ATOM 2027 C C . PHE A 1 239 ? 31.749 10.980 -48.693 1.00 71.50 239 PHE A C 1
ATOM 2029 O O . PHE A 1 239 ? 32.591 11.378 -49.498 1.00 71.50 239 PHE A O 1
ATOM 2036 N N . ASP A 1 240 ? 31.183 9.776 -48.767 1.00 72.69 240 ASP A N 1
ATOM 2037 C CA . ASP A 1 240 ? 31.483 8.778 -49.791 1.00 72.69 240 ASP A CA 1
ATOM 2038 C C . ASP A 1 240 ? 31.134 9.318 -51.186 1.00 72.69 240 ASP A C 1
ATOM 2040 O O . ASP A 1 240 ? 31.943 9.206 -52.108 1.00 72.69 240 ASP A O 1
ATOM 2044 N N . TYR A 1 241 ? 29.994 10.005 -51.337 1.00 79.69 241 TYR A N 1
ATOM 2045 C CA . TYR A 1 241 ? 29.618 10.668 -52.590 1.00 79.69 241 TYR A CA 1
ATOM 2046 C C . TYR A 1 241 ? 30.652 11.719 -53.029 1.00 79.69 241 TYR A C 1
ATOM 2048 O O . TYR A 1 241 ? 31.149 11.680 -54.159 1.00 79.69 241 TYR A O 1
ATOM 2056 N N . ASN A 1 242 ? 31.036 12.627 -52.126 1.00 78.44 242 ASN A N 1
ATOM 2057 C CA . ASN A 1 242 ? 32.038 13.657 -52.411 1.00 78.44 242 ASN A CA 1
ATOM 2058 C C . ASN A 1 242 ? 33.424 13.063 -52.700 1.00 78.44 242 ASN A C 1
ATOM 2060 O O . ASN A 1 242 ? 34.129 13.545 -53.590 1.00 78.44 242 ASN A O 1
ATOM 2064 N N . TYR A 1 243 ? 33.811 12.012 -51.974 1.00 74.75 243 TYR A N 1
ATOM 2065 C CA . TYR A 1 243 ? 35.068 11.299 -52.180 1.00 74.75 243 TYR A CA 1
ATOM 2066 C C . TYR A 1 243 ? 35.109 10.666 -53.571 1.00 74.75 243 TYR A C 1
ATOM 2068 O O . TYR A 1 243 ? 36.025 10.937 -54.347 1.00 74.75 243 TYR A O 1
ATOM 2076 N N . VAL A 1 244 ? 34.083 9.888 -53.926 1.00 75.31 244 VAL A N 1
ATOM 2077 C CA . VAL A 1 244 ? 33.982 9.231 -55.236 1.00 75.31 244 VAL A CA 1
ATOM 2078 C C . VAL A 1 244 ? 33.967 10.260 -56.368 1.00 75.31 244 VAL A C 1
ATOM 2080 O O . VAL A 1 244 ? 34.634 10.047 -57.379 1.00 75.31 244 VAL A O 1
ATOM 2083 N N . SER A 1 245 ? 33.266 11.385 -56.200 1.00 78.44 245 SER A N 1
ATOM 2084 C CA . SER A 1 245 ? 33.213 12.459 -57.200 1.00 78.44 245 SER A CA 1
ATOM 2085 C C . SER A 1 245 ? 34.591 13.086 -57.464 1.00 78.44 245 SER A C 1
ATOM 2087 O O . SER A 1 245 ? 35.052 13.097 -58.609 1.00 78.44 245 SER A O 1
ATOM 2089 N N . LYS A 1 246 ? 35.315 13.505 -56.411 1.00 77.06 246 LYS A N 1
ATOM 2090 C CA . LYS A 1 246 ? 36.678 14.067 -56.537 1.00 77.06 246 LYS A CA 1
ATOM 2091 C C . LYS A 1 246 ? 37.660 13.079 -57.170 1.00 77.06 246 LYS A C 1
ATOM 2093 O O . LYS A 1 246 ? 38.456 13.447 -58.034 1.00 77.06 246 LYS A O 1
ATOM 2098 N N . ILE A 1 247 ? 37.590 11.814 -56.755 1.00 74.44 247 ILE A N 1
ATOM 2099 C CA . ILE A 1 247 ? 38.438 10.740 -57.279 1.00 74.44 247 ILE A CA 1
ATOM 2100 C C . ILE A 1 247 ? 38.167 10.514 -58.774 1.00 74.44 247 ILE A C 1
ATOM 2102 O O . ILE A 1 247 ? 39.114 10.475 -59.560 1.00 74.44 247 ILE A O 1
ATOM 2106 N N . LYS A 1 248 ? 36.895 10.443 -59.195 1.00 76.31 248 LYS A N 1
ATOM 2107 C CA . LYS A 1 248 ? 36.518 10.321 -60.615 1.00 76.31 248 LYS A CA 1
ATOM 2108 C C . LYS A 1 248 ? 37.020 11.501 -61.447 1.00 76.31 248 LYS A C 1
ATOM 2110 O O . LYS A 1 248 ? 37.567 11.289 -62.527 1.00 76.31 248 LYS A O 1
ATOM 2115 N N . GLN A 1 249 ? 36.875 12.725 -60.939 1.00 79.94 249 GLN A N 1
ATOM 2116 C CA . GLN A 1 249 ? 37.304 13.930 -61.646 1.00 79.94 249 GLN A CA 1
ATOM 2117 C C . GLN A 1 249 ? 38.818 13.939 -61.893 1.00 79.94 249 GLN A C 1
ATOM 2119 O O . GLN A 1 249 ? 39.243 14.154 -63.029 1.00 79.94 249 GLN A O 1
ATOM 2124 N N . LYS A 1 250 ? 39.643 13.652 -60.875 1.00 75.75 250 LYS A N 1
ATOM 2125 C CA . LYS A 1 250 ? 41.101 13.633 -61.070 1.00 75.75 250 LYS A CA 1
ATOM 2126 C C . LYS A 1 250 ? 41.574 12.437 -61.891 1.00 75.75 250 LYS A C 1
ATOM 2128 O O . LYS A 1 250 ? 42.486 12.609 -62.691 1.00 75.75 250 LYS A O 1
ATOM 2133 N N . TYR A 1 251 ? 40.940 11.266 -61.768 1.00 72.25 251 TYR A N 1
ATOM 2134 C CA . TYR A 1 251 ? 41.224 10.143 -62.672 1.00 72.25 251 TYR A CA 1
ATOM 2135 C C . TYR A 1 251 ? 41.040 10.556 -64.132 1.00 72.25 251 TYR A C 1
ATOM 2137 O O . TYR A 1 251 ? 41.915 10.319 -64.956 1.00 72.25 251 TYR A O 1
ATOM 2145 N N . HIS A 1 252 ? 39.921 11.215 -64.439 1.00 73.88 252 HIS A N 1
ATOM 2146 C CA . HIS A 1 252 ? 39.626 11.673 -65.790 1.00 73.88 252 HIS A CA 1
ATOM 2147 C C . HIS A 1 252 ? 40.636 12.724 -66.281 1.00 73.88 252 HIS A C 1
ATOM 2149 O O . HIS A 1 252 ? 41.111 12.635 -67.409 1.00 73.88 252 HIS A O 1
ATOM 2155 N N . GLN A 1 253 ? 41.030 13.672 -65.424 1.00 78.50 253 GLN A N 1
ATOM 2156 C CA . GLN A 1 253 ? 42.049 14.675 -65.757 1.00 78.50 253 GLN A CA 1
ATOM 2157 C C . GLN A 1 253 ? 43.431 14.058 -66.020 1.00 78.50 253 GLN A C 1
ATOM 2159 O O . GLN A 1 253 ? 44.069 14.393 -67.018 1.00 78.50 253 GLN A O 1
ATOM 2164 N N . GLU A 1 254 ? 43.893 13.152 -65.152 1.00 73.12 254 GLU A N 1
ATOM 2165 C CA . GLU A 1 254 ? 45.167 12.440 -65.327 1.00 73.12 254 GLU A CA 1
ATOM 2166 C C . GLU A 1 254 ? 45.145 11.554 -66.575 1.00 73.12 254 GLU A C 1
ATOM 2168 O O . GLU A 1 254 ? 46.108 11.536 -67.342 1.00 73.12 254 GLU A O 1
ATOM 2173 N N . PHE A 1 255 ? 44.020 10.881 -66.831 1.00 73.69 255 PHE A N 1
ATOM 2174 C CA . PHE A 1 255 ? 43.813 10.090 -68.038 1.00 73.69 255 PHE A CA 1
ATOM 2175 C C . PHE A 1 255 ? 43.941 10.944 -69.307 1.00 73.69 255 PHE A C 1
ATOM 2177 O O . PHE A 1 255 ? 44.708 10.592 -70.201 1.00 73.69 255 PHE A O 1
ATOM 2184 N N . GLU A 1 256 ? 43.258 12.091 -69.378 1.00 75.06 256 GLU A N 1
ATOM 2185 C CA . GLU A 1 256 ? 43.339 12.992 -70.536 1.00 75.06 256 GLU A CA 1
ATOM 2186 C C . GLU A 1 256 ? 44.742 13.592 -70.715 1.00 75.06 256 GLU A C 1
ATOM 2188 O O . GLU A 1 256 ? 45.236 13.707 -71.840 1.00 75.06 256 GLU A O 1
ATOM 2193 N N . ARG A 1 257 ? 45.432 13.930 -69.619 1.00 78.38 257 ARG A N 1
ATOM 2194 C CA . ARG A 1 257 ? 46.817 14.420 -69.666 1.00 78.38 257 ARG A CA 1
ATOM 2195 C C . ARG A 1 257 ? 47.768 13.365 -70.230 1.00 78.38 257 ARG A C 1
ATOM 2197 O O . ARG A 1 257 ? 48.559 13.663 -71.126 1.00 78.38 257 ARG A O 1
ATOM 2204 N N . GLN A 1 258 ? 47.685 12.140 -69.723 1.00 72.81 258 GLN A N 1
ATOM 2205 C CA . GLN A 1 258 ? 48.542 11.034 -70.146 1.00 72.81 258 GLN A CA 1
ATOM 2206 C C . GLN A 1 258 ? 48.230 10.587 -71.575 1.00 72.81 258 GLN A C 1
ATOM 2208 O O . GLN A 1 258 ? 49.150 10.348 -72.354 1.00 72.81 258 GLN A O 1
ATOM 2213 N N . LYS A 1 259 ? 46.953 10.585 -71.975 1.00 76.69 259 LYS A N 1
ATOM 2214 C CA . LYS A 1 259 ? 46.533 10.365 -73.364 1.00 76.69 259 LYS A CA 1
ATOM 2215 C C . LYS A 1 259 ? 47.185 11.370 -74.317 1.00 76.69 259 LYS A C 1
ATOM 2217 O O . LYS A 1 259 ? 47.786 10.951 -75.305 1.00 76.69 259 LYS A O 1
ATOM 2222 N N . LYS A 1 260 ? 47.146 12.672 -74.000 1.00 78.12 260 LYS A N 1
ATOM 2223 C CA . LYS A 1 260 ? 47.802 13.719 -74.808 1.00 78.12 260 LYS A CA 1
ATOM 2224 C C . LYS A 1 260 ? 49.315 13.515 -74.906 1.00 78.12 260 LYS A C 1
ATOM 2226 O O . LYS A 1 260 ? 49.859 13.531 -76.007 1.00 78.12 260 LYS A O 1
ATOM 2231 N N . LEU A 1 261 ? 49.988 13.250 -73.782 1.00 76.56 261 LEU A N 1
ATOM 2232 C CA . LEU A 1 261 ? 51.429 12.963 -73.763 1.00 76.56 261 LEU A CA 1
ATOM 2233 C C . LEU A 1 261 ? 51.785 11.733 -74.608 1.00 76.56 261 LEU A C 1
ATOM 2235 O O . LEU A 1 261 ? 52.798 11.735 -75.312 1.00 76.56 261 LEU A O 1
ATOM 2239 N N . LEU A 1 262 ? 50.954 10.688 -74.558 1.00 73.62 262 LEU A N 1
ATOM 2240 C CA . LEU A 1 262 ? 51.149 9.482 -75.352 1.00 73.62 262 LEU A CA 1
ATOM 2241 C C . LEU A 1 262 ? 50.991 9.758 -76.846 1.00 73.62 262 LEU A C 1
ATOM 2243 O O . LEU A 1 262 ? 51.819 9.321 -77.645 1.00 73.62 262 LEU A O 1
ATOM 2247 N N . GLU A 1 263 ? 49.942 10.491 -77.218 1.00 75.69 263 GLU A N 1
ATOM 2248 C CA . GLU A 1 263 ? 49.689 10.896 -78.597 1.00 75.69 263 GLU A CA 1
ATOM 2249 C C . GLU A 1 263 ? 50.842 11.744 -79.144 1.00 75.69 263 GLU A C 1
ATOM 2251 O O . GLU A 1 263 ? 51.285 11.509 -80.266 1.00 75.69 263 GLU A O 1
ATOM 2256 N N . GLU A 1 264 ? 51.385 12.674 -78.356 1.00 80.81 264 GLU A N 1
ATOM 2257 C CA . GLU A 1 264 ? 52.539 13.492 -78.745 1.00 80.81 264 GLU A CA 1
ATOM 2258 C C . GLU A 1 264 ? 53.825 12.675 -78.901 1.00 80.81 264 GLU A C 1
ATOM 2260 O O . GLU A 1 264 ? 54.502 12.794 -79.926 1.00 80.81 264 GLU A O 1
ATOM 2265 N N . LYS A 1 265 ? 54.162 11.819 -77.924 1.00 75.56 265 LYS A N 1
ATOM 2266 C CA . LYS A 1 265 ? 55.336 10.928 -78.004 1.00 75.56 265 LYS A CA 1
ATOM 2267 C C . LYS A 1 265 ? 55.232 9.991 -79.207 1.00 75.56 265 LYS A C 1
ATOM 2269 O O . LYS A 1 265 ? 56.201 9.819 -79.944 1.00 75.56 265 LYS A O 1
ATOM 2274 N N . SER A 1 266 ? 54.044 9.431 -79.429 1.00 72.62 266 SER A N 1
ATOM 2275 C CA . SER A 1 266 ? 53.756 8.540 -80.548 1.00 72.62 266 SER A CA 1
ATOM 2276 C C . SER A 1 266 ? 53.872 9.265 -81.891 1.00 72.62 266 SER A C 1
ATOM 2278 O O . SER A 1 266 ? 54.570 8.778 -82.780 1.00 72.62 266 SER A O 1
ATOM 2280 N N . LYS A 1 267 ? 53.275 10.459 -82.029 1.00 77.06 267 LYS A N 1
ATOM 2281 C CA . LYS A 1 267 ? 53.393 11.297 -83.234 1.00 77.06 267 LYS A CA 1
ATOM 2282 C C . LYS A 1 267 ? 54.850 11.637 -83.536 1.00 77.06 267 LYS A C 1
ATOM 2284 O O . LYS A 1 267 ? 55.287 11.377 -84.653 1.00 77.06 267 LYS A O 1
ATOM 2289 N N . LYS A 1 268 ? 55.609 12.137 -82.548 1.00 77.38 268 LYS A N 1
ATOM 2290 C CA . LYS A 1 268 ? 57.036 12.471 -82.706 1.00 77.38 268 LYS A CA 1
ATOM 2291 C C . LYS A 1 268 ? 57.839 11.262 -83.187 1.00 77.38 268 LYS A C 1
ATOM 2293 O O . LYS A 1 268 ? 58.519 11.354 -84.206 1.00 77.38 268 LYS A O 1
ATOM 2298 N N . HIS A 1 269 ? 57.697 10.111 -82.529 1.00 73.12 269 HIS A N 1
ATOM 2299 C CA . HIS A 1 269 ? 58.458 8.922 -82.908 1.00 73.12 269 HIS A CA 1
ATOM 2300 C C . HIS A 1 269 ? 58.095 8.411 -84.313 1.00 73.12 269 HIS A C 1
ATOM 2302 O O . HIS A 1 269 ? 58.998 8.091 -85.087 1.00 73.12 269 HIS A O 1
ATOM 2308 N N . PHE A 1 270 ? 56.806 8.418 -84.689 1.00 71.81 270 PHE A N 1
ATOM 2309 C CA . PHE A 1 270 ? 56.384 8.052 -86.047 1.00 71.81 270 PHE A CA 1
ATOM 2310 C C . PHE A 1 270 ? 56.906 9.013 -87.105 1.00 71.81 270 PHE A C 1
ATOM 2312 O O . PHE A 1 270 ? 57.345 8.559 -88.157 1.00 71.81 270 PHE A O 1
ATOM 2319 N N . THR A 1 271 ? 56.890 10.321 -86.846 1.00 75.12 271 THR A N 1
ATOM 2320 C CA . THR A 1 271 ? 57.431 11.292 -87.804 1.00 75.12 271 THR A CA 1
ATOM 2321 C C . THR A 1 271 ? 58.922 11.069 -88.056 1.00 75.12 271 THR A C 1
ATOM 2323 O O . THR A 1 271 ? 59.340 11.106 -89.210 1.00 75.12 271 THR A O 1
ATOM 2326 N N . THR A 1 272 ? 59.700 10.753 -87.013 1.00 77.50 272 THR A N 1
ATOM 2327 C CA . THR A 1 272 ? 61.142 10.478 -87.125 1.00 77.50 272 THR A CA 1
ATOM 2328 C C . THR A 1 272 ? 61.443 9.156 -87.837 1.00 77.50 272 THR A C 1
ATOM 2330 O O . THR A 1 272 ? 62.382 9.080 -88.623 1.00 77.50 272 THR A O 1
ATOM 2333 N N . GLU A 1 273 ? 60.664 8.101 -87.593 1.00 73.38 273 GLU A N 1
ATOM 2334 C CA . GLU A 1 273 ? 60.869 6.816 -88.279 1.00 73.38 273 GLU A CA 1
ATOM 2335 C C . GLU A 1 273 ? 60.419 6.869 -89.746 1.00 73.38 273 GLU A C 1
ATOM 2337 O O . GLU A 1 273 ? 61.121 6.373 -90.626 1.00 73.38 273 GLU A O 1
ATOM 2342 N N . ILE A 1 274 ? 59.306 7.551 -90.051 1.00 74.31 274 ILE A N 1
ATOM 2343 C CA . ILE A 1 274 ? 58.844 7.742 -91.435 1.00 74.31 274 ILE A CA 1
ATOM 2344 C C . ILE A 1 274 ? 59.863 8.549 -92.252 1.00 74.31 274 ILE A C 1
ATOM 2346 O O . ILE A 1 274 ? 60.083 8.227 -93.420 1.00 74.31 274 ILE A O 1
ATOM 2350 N N . SER A 1 275 ? 60.492 9.583 -91.679 1.00 76.06 275 SER A N 1
ATOM 2351 C CA . SER A 1 275 ? 61.518 10.354 -92.395 1.00 76.06 275 SER A CA 1
ATOM 2352 C C . SER A 1 275 ? 62.762 9.510 -92.688 1.00 76.06 275 SER A C 1
ATOM 2354 O O . SER A 1 275 ? 63.196 9.464 -93.839 1.00 76.06 275 SER A O 1
ATOM 2356 N N . ARG A 1 276 ? 63.263 8.750 -91.702 1.00 78.50 276 ARG A N 1
ATOM 2357 C CA . ARG A 1 276 ? 64.381 7.800 -91.881 1.00 78.50 276 ARG A CA 1
ATOM 2358 C C . ARG A 1 276 ? 64.093 6.743 -92.945 1.00 78.50 276 ARG A C 1
ATOM 2360 O O . ARG A 1 276 ? 64.995 6.339 -93.675 1.00 78.50 276 ARG A O 1
ATOM 2367 N N . TYR A 1 277 ? 62.850 6.273 -93.008 1.00 74.19 277 TYR A N 1
ATOM 2368 C CA . TYR A 1 277 ? 62.414 5.285 -93.988 1.00 74.19 277 TYR A CA 1
ATOM 2369 C C . TYR A 1 277 ? 62.393 5.859 -95.410 1.00 74.19 277 TYR A C 1
ATOM 2371 O O . TYR A 1 277 ? 62.989 5.291 -96.324 1.00 74.19 277 TYR A O 1
ATOM 2379 N N . LYS A 1 278 ? 61.779 7.038 -95.587 1.00 75.94 278 LYS A N 1
ATOM 2380 C CA . LYS A 1 278 ? 61.739 7.740 -96.880 1.00 75.94 278 LYS A CA 1
ATOM 2381 C C . LYS A 1 278 ? 63.138 8.041 -97.421 1.00 75.94 278 LYS A C 1
ATOM 2383 O O . LYS A 1 278 ? 63.357 7.913 -98.620 1.00 75.94 278 LYS A O 1
ATOM 2388 N N . GLU A 1 279 ? 64.079 8.417 -96.555 1.00 79.25 279 GLU A N 1
ATOM 2389 C CA . GLU A 1 279 ? 65.469 8.662 -96.954 1.00 79.25 279 GLU A CA 1
ATOM 2390 C C . GLU A 1 279 ? 66.189 7.399 -97.442 1.00 79.25 279 GLU A C 1
ATOM 2392 O O . GLU A 1 279 ? 66.942 7.479 -98.412 1.00 79.25 279 GLU A O 1
ATOM 2397 N N . ARG A 1 280 ? 65.961 6.241 -96.805 1.00 75.31 280 ARG A N 1
ATOM 2398 C CA . ARG A 1 280 ? 66.553 4.961 -97.232 1.00 75.31 280 ARG A CA 1
ATOM 2399 C C . ARG A 1 280 ? 66.045 4.526 -98.603 1.00 75.31 280 ARG A C 1
ATOM 2401 O O . ARG A 1 280 ? 66.865 4.320 -99.491 1.00 75.31 280 ARG A O 1
ATOM 2408 N N . ILE A 1 281 ? 64.723 4.514 -98.798 1.00 74.88 281 ILE A N 1
ATOM 2409 C CA . ILE A 1 281 ? 64.116 4.193 -100.102 1.00 74.88 281 ILE A CA 1
ATOM 2410 C C . ILE A 1 281 ? 64.659 5.110 -101.189 1.00 74.88 281 ILE A C 1
ATOM 2412 O O . ILE A 1 281 ? 65.041 4.645 -102.257 1.00 74.88 281 ILE A O 1
ATOM 2416 N N . LYS A 1 282 ? 64.698 6.422 -100.928 1.00 78.50 282 LYS A N 1
ATOM 2417 C CA . LYS A 1 282 ? 65.145 7.390 -101.928 1.00 78.50 282 LYS A CA 1
ATOM 2418 C C . LYS A 1 282 ? 66.591 7.122 -102.359 1.00 78.50 282 LYS A C 1
ATOM 2420 O O . LYS A 1 282 ? 66.878 7.147 -103.549 1.00 78.50 282 LYS A O 1
ATOM 2425 N N . LYS A 1 283 ? 67.483 6.796 -101.414 1.00 78.81 283 LYS A N 1
ATOM 2426 C CA . LYS A 1 283 ? 68.877 6.423 -101.716 1.00 78.81 283 LYS A CA 1
ATOM 2427 C C . LYS A 1 283 ? 68.974 5.158 -102.576 1.00 78.81 283 LYS A C 1
ATOM 2429 O O . LYS A 1 283 ? 69.808 5.112 -103.477 1.00 78.81 283 LYS A O 1
ATOM 2434 N N . GLU A 1 284 ? 68.139 4.153 -102.323 1.00 76.69 284 GLU A N 1
ATOM 2435 C CA . GLU A 1 284 ? 68.107 2.912 -103.110 1.00 76.69 284 GLU A CA 1
ATOM 2436 C C . GLU A 1 284 ? 67.527 3.127 -104.515 1.00 76.69 284 GLU A C 1
ATOM 2438 O O . GLU A 1 284 ? 68.120 2.678 -105.497 1.00 76.69 284 GLU A O 1
ATOM 2443 N N . GLU A 1 285 ? 66.426 3.877 -104.635 1.00 74.31 285 GLU A N 1
ATOM 2444 C CA . GLU A 1 285 ? 65.839 4.269 -105.923 1.00 74.31 285 GLU A CA 1
ATOM 2445 C C . GLU A 1 285 ? 66.835 5.048 -106.783 1.00 74.31 285 GLU A C 1
ATOM 2447 O O . GLU A 1 285 ? 67.026 4.731 -107.962 1.00 74.31 285 GLU A O 1
ATOM 2452 N N . ASP A 1 286 ? 67.489 6.049 -106.191 1.00 75.56 286 ASP A N 1
ATOM 2453 C CA . ASP A 1 286 ? 68.497 6.859 -106.868 1.00 75.56 286 ASP A CA 1
ATOM 2454 C C . ASP A 1 286 ? 69.688 5.984 -107.296 1.00 75.56 286 ASP A C 1
ATOM 2456 O O . ASP A 1 286 ? 70.144 6.085 -108.437 1.00 75.56 286 ASP A O 1
ATOM 2460 N N . GLY A 1 287 ? 70.137 5.047 -106.451 1.00 76.88 287 GLY A N 1
ATOM 2461 C CA . GLY A 1 287 ? 71.190 4.082 -106.789 1.00 76.88 287 GLY A CA 1
ATOM 2462 C C . GLY A 1 287 ? 70.835 3.185 -107.982 1.00 76.88 287 GLY A C 1
ATOM 2463 O O . GLY A 1 287 ? 71.642 3.024 -108.907 1.00 76.88 287 GLY A O 1
ATOM 2464 N N . ILE A 1 288 ? 69.608 2.653 -108.020 1.00 76.44 288 ILE A N 1
ATOM 2465 C CA . ILE A 1 288 ? 69.116 1.833 -109.138 1.00 76.44 288 ILE A CA 1
ATOM 2466 C C . ILE A 1 288 ? 69.057 2.673 -110.422 1.00 76.44 288 ILE A C 1
ATOM 2468 O O . ILE A 1 288 ? 69.570 2.238 -111.458 1.00 76.44 288 ILE A O 1
ATOM 2472 N N . ARG A 1 289 ? 68.515 3.897 -110.359 1.00 73.88 289 ARG A N 1
ATOM 2473 C CA . ARG A 1 289 ? 68.424 4.817 -111.508 1.00 73.88 289 ARG A CA 1
ATOM 2474 C C . ARG A 1 289 ? 69.793 5.217 -112.052 1.00 73.88 289 ARG A C 1
ATOM 2476 O O . ARG A 1 289 ? 69.986 5.192 -113.268 1.00 73.88 289 ARG A O 1
ATOM 2483 N N . ILE A 1 290 ? 70.750 5.535 -111.179 1.00 77.31 290 ILE A N 1
ATOM 2484 C CA . ILE A 1 290 ? 72.127 5.876 -111.566 1.00 77.31 290 ILE A CA 1
ATOM 2485 C C . ILE A 1 290 ? 72.793 4.683 -112.264 1.00 77.31 290 ILE A C 1
ATOM 2487 O O . ILE A 1 290 ? 73.385 4.852 -113.333 1.00 77.31 290 ILE A O 1
ATOM 2491 N N . SER A 1 291 ? 72.650 3.469 -111.715 1.00 73.12 291 SER A N 1
ATOM 2492 C CA . SER A 1 291 ? 73.221 2.256 -112.319 1.00 73.12 291 SER A CA 1
ATOM 2493 C C . SER A 1 291 ? 72.638 1.966 -113.710 1.00 73.12 291 SER A C 1
ATOM 2495 O O . SER A 1 291 ? 73.375 1.649 -114.647 1.00 73.12 291 SER A O 1
ATOM 2497 N N . PHE A 1 292 ? 71.326 2.158 -113.879 1.00 76.06 292 PHE A N 1
ATOM 2498 C CA . PHE A 1 292 ? 70.636 1.959 -115.149 1.00 76.06 292 PHE A CA 1
ATOM 2499 C C . PHE A 1 292 ? 71.037 3.005 -116.192 1.00 76.06 292 PHE A C 1
ATOM 2501 O O . PHE A 1 292 ? 71.380 2.648 -117.320 1.00 76.06 292 PHE A O 1
ATOM 2508 N N . ALA A 1 293 ? 71.077 4.284 -115.809 1.00 73.69 293 ALA A N 1
ATOM 2509 C CA . ALA A 1 293 ? 71.523 5.368 -116.682 1.00 73.69 293 ALA A CA 1
ATOM 2510 C C . ALA A 1 293 ? 72.982 5.176 -117.136 1.00 73.69 293 ALA A C 1
ATOM 2512 O O . ALA A 1 293 ? 73.305 5.415 -118.302 1.00 73.69 293 ALA A O 1
ATOM 2513 N N . GLY A 1 294 ? 73.855 4.696 -116.242 1.00 76.44 294 GLY A N 1
ATOM 2514 C CA . GLY A 1 294 ? 75.235 4.335 -116.570 1.00 76.44 294 GLY A CA 1
ATOM 2515 C C . GLY A 1 294 ? 75.324 3.214 -117.611 1.00 76.44 294 GLY A C 1
ATOM 2516 O O . GLY A 1 294 ? 76.061 3.339 -118.591 1.00 76.44 294 GLY A O 1
ATOM 2517 N N . ASN A 1 295 ? 74.531 2.152 -117.449 1.00 73.31 295 ASN A N 1
ATOM 2518 C CA . ASN A 1 295 ? 74.491 1.027 -118.388 1.00 73.31 295 ASN A CA 1
ATOM 2519 C C . ASN A 1 295 ? 73.906 1.421 -119.754 1.00 73.31 295 ASN A C 1
ATOM 2521 O O . ASN A 1 295 ? 74.455 1.036 -120.786 1.00 73.31 295 ASN A O 1
ATOM 2525 N N . LEU A 1 296 ? 72.850 2.241 -119.778 1.00 72.12 296 LEU A N 1
ATOM 2526 C CA . LEU A 1 296 ? 72.279 2.784 -121.014 1.00 72.12 296 LEU A CA 1
ATOM 2527 C C . LEU A 1 296 ? 73.280 3.652 -121.779 1.00 72.12 296 LEU A C 1
ATOM 2529 O O . LEU A 1 296 ? 73.389 3.512 -122.995 1.00 72.12 296 LEU A O 1
ATOM 2533 N N . LYS A 1 297 ? 74.038 4.511 -121.083 1.00 74.50 297 LYS A N 1
ATOM 2534 C CA . LYS A 1 297 ? 75.102 5.309 -121.712 1.00 74.50 297 LYS A CA 1
ATOM 2535 C C . LYS A 1 297 ? 76.196 4.426 -122.312 1.00 74.50 297 LYS A C 1
ATOM 2537 O O . LYS A 1 297 ? 76.625 4.694 -123.428 1.00 74.50 297 LYS A O 1
ATOM 2542 N N . ARG A 1 298 ? 76.626 3.363 -121.620 1.00 74.00 298 ARG A N 1
ATOM 2543 C CA . ARG A 1 298 ? 77.631 2.419 -122.149 1.00 74.00 298 ARG A CA 1
ATOM 2544 C C . ARG A 1 298 ? 77.150 1.729 -123.427 1.00 74.00 298 ARG A C 1
ATOM 2546 O O . ARG A 1 298 ? 77.870 1.762 -124.421 1.00 74.00 298 ARG A O 1
ATOM 2553 N N . ILE A 1 299 ? 75.929 1.189 -123.422 1.00 72.75 299 ILE A N 1
ATOM 2554 C CA . ILE A 1 299 ? 75.331 0.538 -124.601 1.00 72.75 299 ILE A CA 1
ATOM 2555 C C . ILE A 1 299 ? 75.125 1.545 -125.738 1.00 72.75 299 ILE A C 1
ATOM 2557 O O . ILE A 1 299 ? 75.443 1.253 -126.887 1.00 72.75 299 ILE A O 1
ATOM 2561 N N . GLY A 1 300 ? 74.636 2.749 -125.426 1.00 71.38 300 GLY A N 1
ATOM 2562 C CA . GLY A 1 300 ? 74.443 3.818 -126.406 1.00 71.38 300 GLY A CA 1
ATOM 2563 C C . GLY A 1 300 ? 75.750 4.240 -127.077 1.00 71.38 300 GLY A C 1
ATOM 2564 O O . GLY A 1 300 ? 75.800 4.352 -128.298 1.00 71.38 300 GLY A O 1
ATOM 2565 N N . ASN A 1 301 ? 76.827 4.394 -126.301 1.00 75.62 301 ASN A N 1
ATOM 2566 C CA . ASN A 1 301 ? 78.151 4.725 -126.828 1.00 75.62 301 ASN A CA 1
ATOM 2567 C C . ASN A 1 301 ? 78.714 3.607 -127.723 1.00 75.62 301 ASN A C 1
ATOM 2569 O O . ASN A 1 301 ? 79.304 3.902 -128.760 1.00 75.62 301 ASN A O 1
ATOM 2573 N N . GLN A 1 302 ? 78.511 2.336 -127.356 1.00 73.31 302 GLN A N 1
ATOM 2574 C CA . GLN A 1 302 ? 78.901 1.186 -128.183 1.00 73.31 302 GLN A CA 1
ATOM 2575 C C . GLN A 1 302 ? 78.110 1.139 -129.497 1.00 73.31 302 GLN A C 1
ATOM 2577 O O . GLN A 1 302 ? 78.712 0.965 -130.555 1.00 73.31 302 GLN A O 1
ATOM 2582 N N . LYS A 1 303 ? 76.791 1.380 -129.448 1.00 76.06 303 LYS A N 1
ATOM 2583 C CA . LYS A 1 303 ? 75.937 1.452 -130.644 1.00 76.06 303 LYS A CA 1
ATOM 2584 C C . LYS A 1 303 ? 76.383 2.579 -131.579 1.00 76.06 303 LYS A C 1
ATOM 2586 O O . LYS A 1 303 ? 76.605 2.330 -132.755 1.00 76.06 303 LYS A O 1
ATOM 2591 N N . LEU A 1 304 ? 76.616 3.783 -131.053 1.00 74.62 304 LEU A N 1
ATOM 2592 C CA . LEU A 1 304 ? 77.119 4.930 -131.823 1.00 74.62 304 LEU A CA 1
ATOM 2593 C C . LEU A 1 304 ? 78.485 4.664 -132.473 1.00 74.62 304 LEU A C 1
ATOM 2595 O O . LEU A 1 304 ? 78.724 5.083 -133.605 1.00 74.62 304 LEU A O 1
ATOM 2599 N N . ALA A 1 305 ? 79.391 3.976 -131.772 1.00 74.50 305 ALA A N 1
ATOM 2600 C CA . ALA A 1 305 ? 80.690 3.598 -132.324 1.00 74.50 305 ALA A CA 1
ATOM 2601 C C . ALA A 1 305 ? 80.551 2.585 -133.474 1.00 74.50 305 ALA A C 1
ATOM 2603 O O . ALA A 1 305 ? 81.250 2.709 -134.482 1.00 74.50 305 ALA A O 1
ATOM 2604 N N . LEU A 1 306 ? 79.631 1.622 -133.352 1.00 72.50 306 LEU A N 1
ATOM 2605 C CA . LEU A 1 306 ? 79.315 0.680 -134.426 1.00 72.50 306 LEU A CA 1
ATOM 2606 C C . LEU A 1 306 ? 78.630 1.373 -135.605 1.00 72.50 306 LEU A C 1
ATOM 2608 O O . LEU A 1 306 ? 79.053 1.160 -136.733 1.00 72.50 306 LEU A O 1
ATOM 2612 N N . GLU A 1 307 ? 77.660 2.258 -135.369 1.00 71.12 307 GLU A N 1
ATOM 2613 C CA . GLU A 1 307 ? 76.994 3.043 -136.418 1.00 71.12 307 GLU A CA 1
ATOM 2614 C C . GLU A 1 307 ? 77.988 3.898 -137.212 1.00 71.12 307 GLU A C 1
ATOM 2616 O O . GLU A 1 307 ? 77.898 3.965 -138.438 1.00 71.12 307 GLU A O 1
ATOM 2621 N N . LYS A 1 308 ? 78.965 4.523 -136.539 1.00 75.19 308 LYS A N 1
ATOM 2622 C CA . LYS A 1 308 ? 80.052 5.250 -137.213 1.00 75.19 308 LYS A CA 1
ATOM 2623 C C . LYS A 1 308 ? 80.889 4.326 -138.096 1.00 75.19 308 LYS A C 1
ATOM 2625 O O . LYS A 1 308 ? 81.077 4.641 -139.266 1.00 75.19 308 LYS A O 1
ATOM 2630 N N . ARG A 1 309 ? 81.314 3.165 -137.580 1.00 72.06 309 ARG A N 1
ATOM 2631 C CA . ARG A 1 309 ? 82.050 2.158 -138.371 1.00 72.06 309 ARG A CA 1
ATOM 2632 C C . ARG A 1 309 ? 81.243 1.657 -139.568 1.00 72.06 309 ARG A C 1
ATOM 2634 O O . ARG A 1 309 ? 81.810 1.431 -140.632 1.00 72.06 309 ARG A O 1
ATOM 2641 N N . LEU A 1 310 ? 79.933 1.486 -139.397 1.00 66.50 310 LEU A N 1
ATOM 2642 C CA . LEU A 1 310 ? 79.019 1.035 -140.443 1.00 66.50 310 LEU A CA 1
ATOM 2643 C C . LEU A 1 310 ? 78.898 2.101 -141.542 1.00 66.50 310 LEU A C 1
ATOM 2645 O O . LEU A 1 310 ? 79.084 1.784 -142.712 1.00 66.50 310 LEU A O 1
ATOM 2649 N N . LYS A 1 311 ? 78.707 3.376 -141.169 1.00 70.62 311 LYS A N 1
ATOM 2650 C CA . LYS A 1 311 ? 78.653 4.514 -142.106 1.00 70.62 311 LYS A CA 1
ATOM 2651 C C . LYS A 1 311 ? 79.967 4.754 -142.849 1.00 70.62 311 LYS A C 1
ATOM 2653 O O . LYS A 1 311 ? 79.943 5.002 -144.047 1.00 70.62 311 LYS A O 1
ATOM 2658 N N . GLU A 1 312 ? 81.105 4.663 -142.166 1.00 69.69 312 GLU A N 1
ATOM 2659 C CA . GLU A 1 312 ? 82.427 4.807 -142.793 1.00 69.69 312 GLU A CA 1
ATOM 2660 C C . GLU A 1 312 ? 82.681 3.726 -143.853 1.00 69.69 312 GLU A C 1
ATOM 2662 O O . GLU A 1 312 ? 83.317 3.992 -144.874 1.00 69.69 312 GLU A O 1
ATOM 2667 N N . LYS A 1 313 ? 82.169 2.510 -143.631 1.00 63.75 313 LYS A N 1
ATOM 2668 C CA . LYS A 1 313 ? 82.365 1.371 -144.536 1.00 63.75 313 LYS A CA 1
ATOM 2669 C C . LYS A 1 313 ? 81.311 1.260 -145.639 1.00 63.75 313 LYS A C 1
ATOM 2671 O O . LYS A 1 313 ? 81.634 0.721 -146.694 1.00 63.75 313 LYS A O 1
ATOM 2676 N N . LEU A 1 314 ? 80.111 1.816 -145.444 1.00 58.75 314 LEU A N 1
ATOM 2677 C CA . LEU A 1 314 ? 79.039 1.850 -146.451 1.00 58.75 314 LEU A CA 1
ATOM 2678 C C . LEU A 1 314 ? 79.449 2.587 -147.742 1.00 58.75 314 LEU A C 1
ATOM 2680 O O . LEU A 1 314 ? 78.930 2.298 -148.810 1.00 58.75 314 LEU A O 1
ATOM 2684 N N . ASN A 1 315 ? 80.430 3.492 -147.666 1.00 57.56 315 ASN A N 1
ATOM 2685 C CA . ASN A 1 315 ? 80.944 4.252 -148.812 1.00 57.56 315 ASN A CA 1
ATOM 2686 C C . ASN A 1 315 ? 81.833 3.432 -149.774 1.00 57.56 315 ASN A C 1
ATOM 2688 O O . ASN A 1 315 ? 82.408 3.992 -150.707 1.00 57.56 315 ASN A O 1
ATOM 2692 N N . ARG A 1 316 ? 81.990 2.118 -149.557 1.00 57.00 316 ARG A N 1
ATOM 2693 C CA . ARG A 1 316 ? 82.721 1.211 -150.456 1.00 57.00 316 ARG A CA 1
ATOM 2694 C C . ARG A 1 316 ? 81.711 0.385 -151.255 1.00 57.00 316 ARG A C 1
ATOM 2696 O O . ARG A 1 316 ? 80.940 -0.360 -150.661 1.00 57.00 316 ARG A O 1
ATOM 2703 N N . ALA A 1 317 ? 81.746 0.496 -152.585 1.00 54.91 317 ALA A N 1
ATOM 2704 C CA . ALA A 1 317 ? 80.716 -0.007 -153.506 1.00 54.91 317 ALA A CA 1
ATOM 2705 C C . ALA A 1 317 ? 80.401 -1.524 -153.423 1.00 54.91 317 ALA A C 1
ATOM 2707 O O . ALA A 1 317 ? 79.337 -1.933 -153.877 1.00 54.91 317 ALA A O 1
ATOM 2708 N N . ASP A 1 318 ? 81.250 -2.340 -152.781 1.00 56.31 318 ASP A N 1
ATOM 2709 C CA . ASP A 1 318 ? 81.044 -3.792 -152.602 1.00 56.31 318 ASP A CA 1
ATOM 2710 C C . ASP A 1 318 ? 80.644 -4.211 -151.166 1.00 56.31 318 ASP A C 1
ATOM 2712 O O . ASP A 1 318 ? 80.508 -5.401 -150.868 1.00 56.31 318 ASP A O 1
ATOM 2716 N N . PHE A 1 319 ? 80.468 -3.264 -150.234 1.00 57.84 319 PHE A N 1
ATOM 2717 C CA . PHE A 1 319 ? 80.307 -3.574 -148.805 1.00 57.84 319 PHE A CA 1
ATOM 2718 C C . PHE A 1 319 ? 78.917 -4.112 -148.429 1.00 57.84 319 PHE A C 1
ATOM 2720 O O . PHE A 1 319 ? 78.810 -4.931 -147.518 1.00 57.84 319 PHE A O 1
ATOM 2727 N N . GLU A 1 320 ? 77.856 -3.738 -149.148 1.00 59.47 320 GLU A N 1
ATOM 2728 C CA . GLU A 1 320 ? 76.480 -4.160 -148.825 1.00 59.47 320 GLU A CA 1
ATOM 2729 C C . GLU A 1 320 ? 76.242 -5.676 -148.973 1.00 59.47 320 GLU A C 1
ATOM 2731 O O . GLU A 1 320 ? 75.345 -6.220 -148.333 1.00 59.47 320 GLU A O 1
ATOM 2736 N N . LYS A 1 321 ? 77.070 -6.389 -149.756 1.00 59.06 321 LYS A N 1
ATOM 2737 C CA . LYS A 1 321 ? 77.002 -7.859 -149.918 1.00 59.06 321 LYS A CA 1
ATOM 2738 C C . LYS A 1 321 ? 78.055 -8.620 -149.096 1.00 59.06 321 LYS A C 1
ATOM 2740 O O . LYS A 1 321 ? 78.176 -9.839 -149.218 1.00 59.06 321 LYS A O 1
ATOM 2745 N N . SER A 1 322 ? 78.830 -7.920 -148.265 1.00 56.91 322 SER A N 1
ATOM 2746 C CA . SER A 1 322 ? 79.900 -8.497 -147.446 1.00 56.91 322 SER A CA 1
ATOM 2747 C C . SER A 1 322 ? 79.355 -9.215 -146.204 1.00 56.91 322 SER A C 1
ATOM 2749 O O . SER A 1 322 ? 78.505 -8.682 -145.489 1.00 56.91 322 SER A O 1
ATOM 2751 N N . LYS A 1 323 ? 79.939 -10.376 -145.859 1.00 68.69 323 LYS A N 1
ATOM 2752 C CA . LYS A 1 323 ? 79.722 -11.063 -144.563 1.00 68.69 323 LYS A CA 1
ATOM 2753 C C . LYS A 1 323 ? 79.986 -10.149 -143.356 1.00 68.69 323 LYS A C 1
ATOM 2755 O O . LYS A 1 323 ? 79.465 -10.377 -142.268 1.00 68.69 323 LYS A O 1
ATOM 2760 N N . GLU A 1 324 ? 80.801 -9.115 -143.542 1.00 63.28 324 GLU A N 1
ATOM 2761 C CA . GLU A 1 324 ? 81.148 -8.146 -142.507 1.00 63.28 324 GLU A CA 1
ATOM 2762 C C . GLU A 1 324 ? 79.995 -7.170 -142.208 1.00 63.28 324 GLU A C 1
ATOM 2764 O O . GLU A 1 324 ? 79.783 -6.827 -141.045 1.00 63.28 324 GLU A O 1
ATOM 2769 N N . HIS A 1 325 ? 79.201 -6.779 -143.216 1.00 70.00 325 HIS A N 1
ATOM 2770 C CA . HIS A 1 325 ? 77.989 -5.979 -143.006 1.00 70.00 325 HIS A CA 1
ATOM 2771 C C . HIS A 1 325 ? 76.981 -6.762 -142.158 1.00 70.00 325 HIS A C 1
ATOM 2773 O O . HIS A 1 325 ? 76.526 -6.268 -141.131 1.00 70.00 325 HIS A O 1
ATOM 2779 N N . GLU A 1 326 ? 76.733 -8.027 -142.512 1.00 71.25 326 GLU A N 1
ATOM 2780 C CA . GLU A 1 326 ? 75.846 -8.919 -141.758 1.00 71.25 326 GLU A CA 1
ATOM 2781 C C . GLU A 1 326 ? 76.321 -9.131 -140.306 1.00 71.25 326 GLU A C 1
ATOM 2783 O O . GLU A 1 326 ? 75.508 -9.170 -139.380 1.00 71.25 326 GLU A O 1
ATOM 2788 N N . SER A 1 327 ? 77.639 -9.214 -140.080 1.00 73.31 327 SER A N 1
ATOM 2789 C CA . SER A 1 327 ? 78.221 -9.291 -138.734 1.00 73.31 327 SER A CA 1
ATOM 2790 C C . SER A 1 327 ? 77.945 -8.031 -137.907 1.00 73.31 327 SER A C 1
ATOM 2792 O O . SER A 1 327 ? 77.586 -8.141 -136.737 1.00 73.31 327 SER A O 1
ATOM 2794 N N . LEU A 1 328 ? 78.077 -6.839 -138.501 1.00 72.25 328 LEU A N 1
ATOM 2795 C CA . LEU A 1 328 ? 77.819 -5.570 -137.811 1.00 72.25 328 LEU A CA 1
ATOM 2796 C C . LEU A 1 328 ? 76.326 -5.353 -137.536 1.00 72.25 328 LEU A C 1
ATOM 2798 O O . LEU A 1 328 ? 75.974 -4.846 -136.470 1.00 72.25 328 LEU A O 1
ATOM 2802 N N . THR A 1 329 ? 75.439 -5.771 -138.444 1.00 71.12 329 THR A N 1
ATOM 2803 C CA . THR A 1 329 ? 73.988 -5.729 -138.202 1.00 71.12 329 THR A CA 1
ATOM 2804 C C . THR A 1 329 ? 7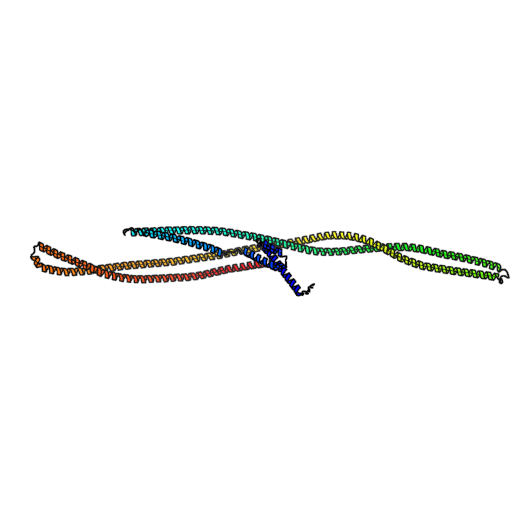3.602 -6.663 -137.053 1.00 71.12 329 THR A C 1
ATOM 2806 O O . THR A 1 329 ? 72.889 -6.251 -136.141 1.00 71.12 329 THR A O 1
ATOM 2809 N N . LYS A 1 330 ? 74.153 -7.886 -137.021 1.00 77.00 330 LYS A N 1
ATOM 2810 C CA . LYS A 1 330 ? 73.958 -8.834 -135.909 1.00 77.00 330 LYS A CA 1
ATOM 2811 C C . LYS A 1 330 ? 74.477 -8.289 -134.575 1.00 77.00 330 LYS A C 1
ATOM 2813 O O . LYS A 1 330 ? 73.862 -8.529 -133.537 1.00 77.00 330 LYS A O 1
ATOM 2818 N N . GLU A 1 331 ? 75.583 -7.548 -134.586 1.00 75.31 331 GLU A N 1
ATOM 2819 C CA . GLU A 1 331 ? 76.134 -6.917 -133.383 1.00 75.31 331 GLU A CA 1
ATOM 2820 C C . GLU A 1 331 ? 75.270 -5.735 -132.901 1.00 75.31 331 GLU A C 1
ATOM 2822 O O . GLU A 1 331 ? 75.053 -5.583 -131.696 1.00 75.31 331 GLU A O 1
ATOM 2827 N N . MET A 1 332 ? 74.682 -4.953 -133.817 1.00 73.81 332 MET A N 1
ATOM 2828 C CA . MET A 1 332 ? 73.682 -3.938 -133.461 1.00 73.81 332 MET A CA 1
ATOM 2829 C C . MET A 1 332 ? 72.417 -4.555 -132.859 1.00 73.81 332 MET A C 1
ATOM 2831 O O . MET A 1 332 ? 71.982 -4.111 -131.795 1.00 73.81 332 MET A O 1
ATOM 2835 N N . ASP A 1 333 ? 71.872 -5.606 -133.475 1.00 76.00 333 ASP A N 1
ATOM 2836 C CA . ASP A 1 333 ? 70.717 -6.340 -132.944 1.00 76.00 333 ASP A CA 1
ATOM 2837 C C . ASP A 1 333 ? 71.021 -6.933 -131.563 1.00 76.00 333 ASP A C 1
ATOM 2839 O O . ASP A 1 333 ? 70.168 -6.960 -130.673 1.00 76.00 333 ASP A O 1
ATOM 2843 N N . TYR A 1 334 ? 72.257 -7.393 -131.350 1.00 79.56 334 TYR A N 1
ATOM 2844 C CA . TYR A 1 334 ? 72.712 -7.877 -130.053 1.00 79.56 334 TYR A CA 1
ATOM 2845 C C . TYR A 1 334 ? 72.747 -6.764 -128.998 1.00 79.56 334 TYR A C 1
ATOM 2847 O O . TYR A 1 334 ? 72.245 -6.964 -127.889 1.00 79.56 334 TYR A O 1
ATOM 2855 N N . LEU A 1 335 ? 73.266 -5.576 -129.324 1.00 75.31 335 LEU A N 1
ATOM 2856 C CA . LEU A 1 335 ? 73.234 -4.422 -128.416 1.00 75.31 335 LEU A CA 1
ATOM 2857 C C . LEU A 1 335 ? 71.805 -3.947 -128.132 1.00 75.31 335 LEU A C 1
ATOM 2859 O O . LEU A 1 335 ? 71.501 -3.525 -127.015 1.00 75.31 335 LEU A O 1
ATOM 2863 N N . GLU A 1 336 ? 70.908 -4.047 -129.108 1.00 73.62 336 GLU A N 1
ATOM 2864 C CA . GLU A 1 336 ? 69.501 -3.694 -128.941 1.00 73.62 336 GLU A CA 1
ATOM 2865 C C . GLU A 1 336 ? 68.771 -4.706 -128.044 1.00 73.62 336 GLU A C 1
ATOM 2867 O O . GLU A 1 336 ? 68.046 -4.315 -127.123 1.00 73.62 336 GLU A O 1
ATOM 2872 N N . LYS A 1 337 ? 69.076 -6.004 -128.188 1.00 79.62 337 LYS A N 1
ATOM 2873 C CA . LYS A 1 337 ? 68.661 -7.051 -127.239 1.00 79.62 337 LYS A CA 1
ATOM 2874 C C . LYS A 1 337 ? 69.247 -6.832 -125.846 1.00 79.62 337 LYS A C 1
ATOM 2876 O O . LYS A 1 337 ? 68.526 -7.002 -124.865 1.00 79.62 337 LYS A O 1
ATOM 2881 N N . GLN A 1 338 ? 70.508 -6.411 -125.720 1.00 75.88 338 GLN A N 1
ATOM 2882 C CA . GLN A 1 338 ? 71.093 -6.066 -124.419 1.00 75.88 338 GLN A CA 1
ATOM 2883 C C . GLN A 1 338 ? 70.417 -4.852 -123.782 1.00 75.88 338 GLN A C 1
ATOM 2885 O O . GLN A 1 338 ? 70.157 -4.864 -122.579 1.00 75.88 338 GLN A O 1
ATOM 2890 N N . LYS A 1 339 ? 70.083 -3.821 -124.567 1.00 77.31 339 LYS A N 1
ATOM 2891 C CA . LYS A 1 339 ? 69.309 -2.668 -124.095 1.00 77.31 339 LYS A CA 1
ATOM 2892 C C . LYS A 1 339 ? 67.951 -3.117 -123.562 1.00 77.31 339 LYS A C 1
ATOM 2894 O O . LYS A 1 339 ? 67.578 -2.733 -122.456 1.00 77.31 339 LYS A O 1
ATOM 2899 N N . HIS A 1 340 ? 67.252 -3.968 -124.311 1.00 76.69 340 HIS A N 1
ATOM 2900 C CA . HIS A 1 340 ? 65.960 -4.507 -123.901 1.00 76.69 340 HIS A CA 1
ATOM 2901 C C . HIS A 1 340 ? 66.066 -5.394 -122.648 1.00 76.69 340 HIS A C 1
ATOM 2903 O O . HIS A 1 340 ? 65.263 -5.261 -121.727 1.00 76.69 340 HIS A O 1
ATOM 2909 N N . ASN A 1 341 ? 67.095 -6.240 -122.550 1.00 78.19 341 ASN A N 1
ATOM 2910 C CA . ASN A 1 341 ? 67.352 -7.050 -121.357 1.00 78.19 341 ASN A CA 1
ATOM 2911 C C . ASN A 1 341 ? 67.691 -6.187 -120.136 1.00 78.19 341 ASN A C 1
ATOM 2913 O O . ASN A 1 341 ? 67.163 -6.431 -119.056 1.00 78.19 341 ASN A O 1
ATOM 2917 N N . ASN A 1 342 ? 68.505 -5.142 -120.293 1.00 74.25 342 ASN A N 1
ATOM 2918 C CA . ASN A 1 342 ? 68.792 -4.205 -119.207 1.00 74.25 342 ASN A CA 1
ATOM 2919 C C . ASN A 1 342 ? 67.549 -3.427 -118.774 1.00 74.25 342 ASN A C 1
ATOM 2921 O O . ASN A 1 342 ? 67.396 -3.152 -117.586 1.00 74.25 342 ASN A O 1
ATOM 2925 N N . GLN A 1 343 ? 66.652 -3.106 -119.707 1.00 78.44 343 GLN A N 1
ATOM 2926 C CA . GLN A 1 343 ? 65.364 -2.498 -119.391 1.00 78.44 343 GLN A CA 1
ATOM 2927 C C . GLN A 1 343 ? 64.472 -3.459 -118.592 1.00 78.44 343 GLN A C 1
ATOM 2929 O O . GLN A 1 343 ? 63.962 -3.068 -117.547 1.00 78.44 343 GLN A O 1
ATOM 2934 N N . LYS A 1 344 ? 64.390 -4.737 -118.983 1.00 79.38 344 LYS A N 1
ATOM 2935 C CA . LYS A 1 344 ? 63.689 -5.769 -118.198 1.00 79.38 344 LYS A CA 1
ATOM 2936 C C . LYS A 1 344 ? 64.291 -5.967 -116.806 1.00 79.38 344 LYS A C 1
ATOM 2938 O O . LYS A 1 344 ? 63.554 -6.068 -115.834 1.00 79.38 344 LYS A O 1
ATOM 2943 N N . ILE A 1 345 ? 65.620 -5.998 -116.681 1.00 78.88 345 ILE A N 1
ATOM 2944 C CA . ILE A 1 345 ? 66.301 -6.108 -115.379 1.00 78.88 345 ILE A CA 1
ATOM 2945 C C . ILE A 1 345 ? 65.993 -4.888 -114.503 1.00 78.88 345 ILE A C 1
ATOM 2947 O O . ILE A 1 345 ? 65.796 -5.032 -113.299 1.00 78.88 345 ILE A O 1
ATOM 2951 N N . PHE A 1 346 ? 65.938 -3.691 -115.088 1.00 76.75 346 PHE A N 1
ATOM 2952 C CA . PHE A 1 346 ? 65.555 -2.475 -114.375 1.00 76.75 346 PHE A CA 1
ATOM 2953 C C . PHE A 1 346 ? 64.097 -2.518 -113.904 1.00 76.75 346 PHE A C 1
ATOM 2955 O O . PHE A 1 346 ? 63.835 -2.229 -112.739 1.00 76.75 346 PHE A O 1
ATOM 2962 N N . GLU A 1 347 ? 63.170 -2.942 -114.763 1.00 79.44 347 GLU A N 1
ATOM 2963 C CA . GLU A 1 347 ? 61.757 -3.127 -114.412 1.00 79.44 347 GLU A CA 1
ATOM 2964 C C . GLU A 1 347 ? 61.578 -4.173 -113.302 1.00 79.44 347 GLU A C 1
ATOM 2966 O O . GLU A 1 347 ? 60.845 -3.929 -112.346 1.00 79.44 347 GLU A O 1
ATOM 2971 N N . LEU A 1 348 ? 62.305 -5.295 -113.363 1.00 80.31 348 LEU A N 1
ATOM 2972 C CA . LEU A 1 348 ? 62.303 -6.315 -112.310 1.00 80.31 348 LEU A CA 1
ATOM 2973 C C . LEU A 1 348 ? 62.848 -5.774 -110.984 1.00 80.31 348 LEU A C 1
ATOM 2975 O O . LEU A 1 348 ? 62.229 -5.990 -109.946 1.00 80.31 348 LEU A O 1
ATOM 2979 N N . LYS A 1 349 ? 63.961 -5.028 -111.008 1.00 80.56 349 LYS A N 1
ATOM 2980 C CA . LYS A 1 349 ? 64.525 -4.399 -109.802 1.00 80.56 349 LYS A CA 1
ATOM 2981 C C . LYS A 1 349 ? 63.594 -3.343 -109.207 1.00 80.56 349 LYS A C 1
ATOM 2983 O O . LYS A 1 349 ? 63.501 -3.243 -107.989 1.00 80.56 349 LYS A O 1
ATOM 2988 N N . LEU A 1 350 ? 62.884 -2.579 -110.040 1.00 76.44 350 LEU A N 1
ATOM 2989 C CA . LEU A 1 350 ? 61.851 -1.651 -109.574 1.00 76.44 350 LEU A CA 1
ATOM 2990 C C . LEU A 1 350 ? 60.664 -2.390 -108.948 1.00 76.44 350 LEU A C 1
ATOM 2992 O O . LEU A 1 350 ? 60.202 -1.994 -107.882 1.00 76.44 350 LEU A O 1
ATOM 2996 N N . ALA A 1 351 ? 60.200 -3.479 -109.562 1.00 79.06 351 ALA A N 1
ATOM 2997 C CA . ALA A 1 351 ? 59.109 -4.287 -109.024 1.00 79.06 351 ALA A CA 1
ATOM 2998 C C . ALA A 1 351 ? 59.488 -4.973 -107.697 1.00 79.06 351 ALA A C 1
ATOM 3000 O O . ALA A 1 351 ? 58.666 -5.056 -106.783 1.00 79.06 351 ALA A O 1
ATOM 3001 N N . GLU A 1 352 ? 60.733 -5.439 -107.568 1.00 82.56 352 GLU A N 1
ATOM 3002 C CA . GLU A 1 352 ? 61.267 -6.013 -106.331 1.00 82.56 352 GLU A CA 1
ATOM 3003 C C . GLU A 1 352 ? 61.381 -4.957 -105.225 1.00 82.56 352 GLU A C 1
ATOM 30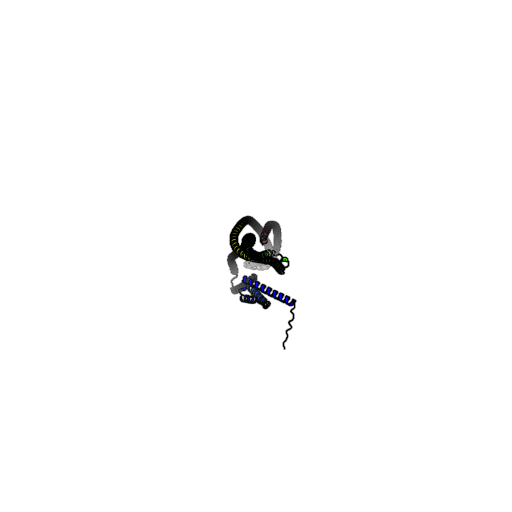05 O O . GLU A 1 352 ? 60.943 -5.205 -104.100 1.00 82.56 352 GLU A O 1
ATOM 3010 N N . LEU A 1 353 ? 61.846 -3.750 -105.560 1.00 78.62 353 LEU A N 1
ATOM 3011 C CA . LEU A 1 353 ? 61.854 -2.616 -104.638 1.00 78.62 353 LEU A CA 1
ATOM 3012 C C . LEU A 1 353 ? 60.431 -2.233 -104.203 1.00 78.62 353 LEU A C 1
ATOM 3014 O O . LEU A 1 353 ? 60.181 -1.991 -103.025 1.00 78.62 353 LEU A O 1
ATOM 3018 N N . ASP A 1 354 ? 59.460 -2.231 -105.116 1.00 76.62 354 ASP A N 1
ATOM 3019 C CA . ASP A 1 354 ? 58.061 -1.958 -104.776 1.00 76.62 354 ASP A CA 1
ATOM 3020 C C . ASP A 1 354 ? 57.441 -3.054 -103.899 1.00 76.62 354 ASP A C 1
ATOM 3022 O O . ASP A 1 354 ? 56.596 -2.761 -103.045 1.00 76.62 354 ASP A O 1
ATOM 3026 N N . LYS A 1 355 ? 57.871 -4.311 -104.053 1.00 82.75 355 LYS A N 1
ATOM 3027 C CA . LYS A 1 355 ? 57.497 -5.397 -103.141 1.00 82.75 355 LYS A CA 1
ATOM 3028 C C . LYS A 1 355 ? 58.115 -5.189 -101.756 1.00 82.75 355 LYS A C 1
ATOM 3030 O O . LYS A 1 355 ? 57.382 -5.246 -100.770 1.00 82.75 355 LYS A O 1
ATOM 3035 N N . GLN A 1 356 ? 59.405 -4.855 -101.679 1.00 77.69 356 GLN A N 1
ATOM 3036 C CA . GLN A 1 356 ? 60.081 -4.519 -100.419 1.00 77.69 356 GLN A CA 1
ATOM 3037 C C . GLN A 1 356 ? 59.386 -3.352 -99.704 1.00 77.69 356 GLN A C 1
ATOM 3039 O O . GLN A 1 356 ? 59.068 -3.474 -98.524 1.00 77.69 356 GLN A O 1
ATOM 3044 N N . LYS A 1 357 ? 58.996 -2.290 -100.427 1.00 77.88 357 LYS A N 1
ATOM 3045 C CA . LYS A 1 357 ? 58.193 -1.185 -99.871 1.00 77.88 357 LYS A CA 1
ATOM 3046 C C . LYS A 1 357 ? 56.887 -1.657 -99.233 1.00 77.88 357 LYS A C 1
ATOM 3048 O O . LYS A 1 357 ? 56.477 -1.119 -98.206 1.00 77.88 357 LYS A O 1
ATOM 3053 N N . ARG A 1 358 ? 56.188 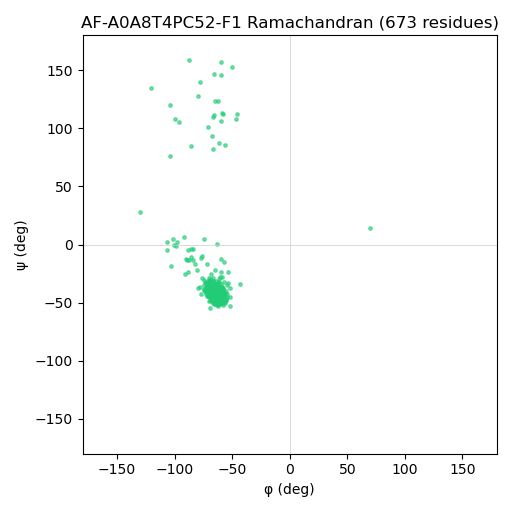-2.628 -99.834 1.00 76.62 358 ARG A N 1
ATOM 3054 C CA . ARG A 1 358 ? 54.931 -3.168 -99.279 1.00 76.62 358 ARG A CA 1
ATOM 3055 C C . ARG A 1 358 ? 55.184 -4.001 -98.024 1.00 76.62 358 ARG A C 1
ATOM 3057 O O . ARG A 1 358 ? 54.468 -3.831 -97.034 1.00 76.62 358 ARG A O 1
ATOM 3064 N N . ASP A 1 359 ? 56.197 -4.857 -98.044 1.00 77.62 359 ASP A N 1
ATOM 3065 C CA . ASP A 1 359 ? 56.534 -5.724 -96.913 1.00 77.62 359 ASP A CA 1
ATOM 3066 C C . ASP A 1 359 ? 57.030 -4.903 -95.715 1.00 77.62 359 ASP A C 1
ATOM 3068 O O . ASP A 1 359 ? 56.535 -5.057 -94.595 1.00 77.62 359 ASP A O 1
ATOM 3072 N N . GLU A 1 360 ? 57.921 -3.944 -95.953 1.00 76.38 360 GLU A N 1
ATOM 3073 C CA . GLU A 1 360 ? 58.419 -3.022 -94.934 1.00 76.38 360 GLU A CA 1
ATOM 3074 C C . GLU A 1 360 ? 57.327 -2.078 -94.417 1.00 76.38 360 GLU A C 1
ATOM 3076 O O . GLU A 1 360 ? 57.252 -1.844 -93.211 1.00 76.38 360 GLU A O 1
ATOM 3081 N N . LYS A 1 361 ? 56.412 -1.596 -95.274 1.00 78.19 361 LYS A N 1
ATOM 3082 C CA . LYS A 1 361 ? 55.219 -0.853 -94.827 1.00 78.19 361 LYS A CA 1
ATOM 3083 C C . LYS A 1 361 ? 54.372 -1.697 -93.870 1.00 78.19 361 LYS A C 1
ATOM 3085 O O . LYS A 1 361 ? 53.924 -1.194 -92.840 1.00 78.19 361 LYS A O 1
ATOM 3090 N N . THR A 1 362 ? 54.197 -2.982 -94.170 1.00 76.38 362 THR A N 1
ATOM 3091 C CA . THR A 1 362 ? 53.441 -3.913 -93.318 1.00 76.38 362 THR A CA 1
ATOM 3092 C C . THR A 1 362 ? 54.163 -4.165 -91.987 1.00 76.38 362 THR A C 1
ATOM 3094 O O . THR A 1 362 ? 53.533 -4.205 -90.927 1.00 76.38 362 THR A O 1
ATOM 3097 N N . GLN A 1 363 ? 55.494 -4.287 -92.000 1.00 76.81 363 GLN A N 1
ATOM 3098 C CA . GLN A 1 363 ? 56.300 -4.393 -90.778 1.00 76.81 363 GLN A CA 1
ATOM 3099 C C . GLN A 1 363 ? 56.261 -3.106 -89.942 1.00 76.81 363 GLN A C 1
ATOM 3101 O O . GLN A 1 363 ? 56.102 -3.182 -88.722 1.00 76.81 363 GLN A O 1
ATOM 3106 N N . ALA A 1 364 ? 56.322 -1.933 -90.575 1.00 72.56 364 ALA A N 1
ATOM 3107 C CA . ALA A 1 364 ? 56.183 -0.640 -89.913 1.00 72.56 364 ALA A CA 1
ATOM 3108 C C . ALA A 1 364 ? 54.798 -0.481 -89.263 1.00 72.56 364 ALA A C 1
ATOM 3110 O O . ALA A 1 364 ? 54.697 0.043 -88.154 1.00 72.56 364 ALA A O 1
ATOM 3111 N N . GLU A 1 365 ? 53.731 -0.985 -89.892 1.00 75.06 365 GLU A N 1
ATOM 3112 C CA . GLU A 1 365 ? 52.390 -1.022 -89.295 1.00 75.06 365 GLU A CA 1
ATOM 3113 C C . GLU A 1 365 ? 52.304 -1.970 -88.088 1.00 75.06 365 GLU A C 1
ATOM 3115 O O . GLU A 1 365 ? 51.743 -1.594 -87.054 1.00 75.06 365 GLU A O 1
ATOM 3120 N N . LYS A 1 366 ? 52.912 -3.162 -88.159 1.00 77.75 366 LYS A N 1
ATOM 3121 C CA . LYS A 1 366 ? 52.997 -4.085 -87.011 1.00 77.75 366 LYS A CA 1
ATOM 3122 C C . LYS A 1 366 ? 53.800 -3.481 -85.855 1.00 77.75 366 LYS A C 1
ATOM 3124 O O . LYS A 1 366 ? 53.359 -3.534 -84.705 1.00 77.75 366 LYS A O 1
ATOM 3129 N N . PHE A 1 367 ? 54.939 -2.853 -86.146 1.00 74.62 367 PHE A N 1
ATOM 3130 C CA . PHE A 1 367 ? 55.743 -2.139 -85.153 1.00 74.62 367 PHE A CA 1
ATOM 3131 C C . PHE A 1 367 ? 54.966 -0.962 -84.548 1.00 74.62 367 PHE A C 1
ATOM 3133 O O . PHE A 1 367 ? 54.944 -0.802 -83.329 1.00 74.62 367 PHE A O 1
ATOM 3140 N N . LYS A 1 368 ? 54.226 -0.205 -85.371 1.00 74.94 368 LYS A N 1
ATOM 3141 C CA . LYS A 1 368 ? 53.317 0.863 -84.930 1.00 74.94 368 LYS A CA 1
ATOM 3142 C C . LYS A 1 368 ? 52.270 0.364 -83.940 1.00 74.94 368 LYS A C 1
ATOM 3144 O O . LYS A 1 368 ? 52.038 1.023 -82.927 1.00 74.94 368 LYS A O 1
ATOM 3149 N N . GLN A 1 369 ? 51.649 -0.784 -84.202 1.00 76.50 369 GLN A N 1
ATOM 3150 C CA . GLN A 1 369 ? 50.672 -1.378 -83.285 1.00 76.50 369 GLN A CA 1
ATOM 3151 C C . GLN A 1 369 ? 51.322 -1.855 -81.979 1.00 76.50 369 GLN A C 1
ATOM 3153 O O . GLN A 1 369 ? 50.799 -1.559 -80.903 1.00 76.50 369 GLN A O 1
ATOM 3158 N N . LYS A 1 370 ? 52.479 -2.528 -82.055 1.00 77.69 370 LYS A N 1
ATOM 3159 C CA . LYS A 1 370 ? 53.217 -3.004 -80.874 1.00 77.69 370 LYS A CA 1
ATOM 3160 C C . LYS A 1 370 ? 53.662 -1.847 -79.977 1.00 77.69 370 LYS A C 1
ATOM 3162 O O . LYS A 1 370 ? 53.384 -1.854 -78.783 1.00 77.69 370 LYS A O 1
ATOM 3167 N N . LEU A 1 371 ? 54.251 -0.809 -80.566 1.00 73.81 371 LEU A N 1
ATOM 3168 C CA . LEU A 1 371 ? 54.680 0.387 -79.848 1.00 73.81 371 LEU A CA 1
ATOM 3169 C C . LEU A 1 371 ? 53.489 1.138 -79.234 1.00 73.81 371 LEU A C 1
ATOM 3171 O O . LEU A 1 371 ? 53.573 1.588 -78.095 1.00 73.81 371 LEU A O 1
ATOM 3175 N N . LYS A 1 372 ? 52.357 1.242 -79.949 1.00 74.81 372 LYS A N 1
ATOM 3176 C CA . LYS A 1 372 ? 51.121 1.830 -79.402 1.00 74.81 372 LYS A CA 1
ATOM 3177 C C . LYS A 1 372 ? 50.650 1.071 -78.158 1.00 74.81 372 LYS A C 1
ATOM 3179 O O . LYS A 1 372 ? 50.222 1.707 -77.199 1.00 74.81 372 LYS A O 1
ATOM 3184 N N . LYS A 1 373 ? 50.759 -0.262 -78.160 1.00 77.38 373 LYS A N 1
ATOM 3185 C CA . LYS A 1 373 ? 50.414 -1.109 -77.012 1.00 77.38 373 LYS A CA 1
ATOM 3186 C C . LYS A 1 373 ? 51.362 -0.883 -75.828 1.00 77.38 373 LYS A C 1
ATOM 3188 O O . LYS A 1 373 ? 50.885 -0.580 -74.743 1.00 77.38 373 LYS A O 1
ATOM 3193 N N . GLU A 1 374 ? 52.677 -0.925 -76.044 1.00 76.88 374 GLU A N 1
ATOM 3194 C CA . GLU A 1 374 ? 53.681 -0.714 -74.984 1.00 76.88 374 GLU A CA 1
ATOM 3195 C C . GLU A 1 374 ? 53.604 0.691 -74.367 1.00 76.88 374 GLU A C 1
ATOM 3197 O O . GLU A 1 374 ? 53.691 0.861 -73.150 1.00 76.88 374 GLU A O 1
ATOM 3202 N N . LEU A 1 375 ? 53.406 1.714 -75.203 1.00 73.25 375 LEU A N 1
ATOM 3203 C CA . LEU A 1 375 ? 53.190 3.086 -74.753 1.00 73.25 375 LEU A CA 1
ATOM 3204 C C . LEU A 1 375 ? 51.893 3.196 -73.936 1.00 73.25 375 LEU A C 1
ATOM 3206 O O . LEU A 1 375 ? 51.904 3.790 -72.858 1.00 73.25 375 LEU A O 1
ATOM 3210 N N . SER A 1 376 ? 50.804 2.574 -74.397 1.00 71.88 376 SER A N 1
ATOM 3211 C CA . SER A 1 376 ? 49.531 2.546 -73.669 1.00 71.88 376 SER A CA 1
ATOM 3212 C C . SER A 1 376 ? 49.651 1.850 -72.311 1.00 71.88 376 SER A C 1
ATOM 3214 O O . SER A 1 376 ? 49.091 2.340 -71.336 1.00 71.88 376 SER A O 1
ATOM 3216 N N . GLU A 1 377 ? 50.381 0.736 -72.225 1.00 77.38 377 GLU A N 1
ATOM 3217 C CA . GLU A 1 377 ? 50.615 0.010 -70.969 1.00 77.38 377 GLU A CA 1
ATOM 32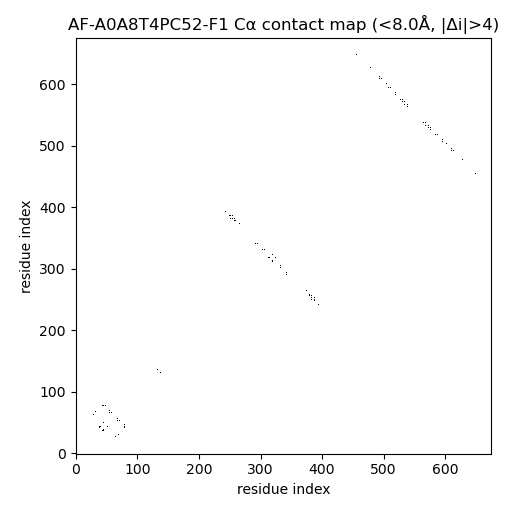18 C C . GLU A 1 377 ? 51.457 0.837 -69.985 1.00 77.38 377 GLU A C 1
ATOM 3220 O O . GLU A 1 377 ? 51.100 0.945 -68.810 1.00 77.38 377 GLU A O 1
ATOM 3225 N N . LYS A 1 378 ? 52.528 1.496 -70.454 1.00 76.19 378 LYS A N 1
ATOM 3226 C CA . LYS A 1 378 ? 53.343 2.388 -69.609 1.00 76.19 378 LYS A CA 1
ATOM 3227 C C . LYS A 1 378 ? 52.534 3.565 -69.063 1.00 76.19 378 LYS A C 1
ATOM 3229 O O . LYS A 1 378 ? 52.579 3.811 -67.860 1.00 76.19 378 LYS A O 1
ATOM 3234 N N . ALA A 1 379 ? 51.748 4.240 -69.904 1.00 71.06 379 ALA A N 1
ATOM 3235 C CA . ALA A 1 379 ? 50.877 5.318 -69.435 1.00 71.06 379 ALA A CA 1
ATOM 3236 C C . ALA A 1 379 ? 49.793 4.813 -68.479 1.00 71.06 379 ALA A C 1
ATOM 3238 O O . ALA A 1 379 ? 49.508 5.476 -67.489 1.00 71.06 379 ALA A O 1
ATOM 3239 N N . HIS A 1 380 ? 49.218 3.631 -68.720 1.00 72.44 380 HIS A N 1
ATOM 3240 C CA . HIS A 1 380 ? 48.245 3.044 -67.800 1.00 72.44 380 HIS A CA 1
ATOM 3241 C C . HIS A 1 380 ? 48.847 2.804 -66.408 1.00 72.44 380 HIS A C 1
ATOM 3243 O O . HIS A 1 380 ? 48.240 3.174 -65.404 1.00 72.44 380 HIS A O 1
ATOM 3249 N N . ASN A 1 381 ? 50.067 2.270 -66.342 1.00 75.62 381 ASN A N 1
ATOM 3250 C CA . ASN A 1 381 ? 50.767 2.042 -65.078 1.00 75.62 381 ASN A CA 1
ATOM 3251 C C . ASN A 1 381 ? 51.138 3.355 -64.365 1.00 75.62 381 ASN A C 1
ATOM 3253 O O . ASN A 1 381 ? 50.989 3.453 -63.145 1.00 75.62 381 ASN A O 1
ATOM 3257 N N . GLU A 1 382 ? 51.560 4.385 -65.106 1.00 76.38 382 GLU A N 1
ATOM 3258 C CA . GLU A 1 382 ? 51.803 5.722 -64.546 1.00 76.38 382 GLU A CA 1
ATOM 3259 C C . GLU A 1 382 ? 50.516 6.354 -63.993 1.00 76.38 382 GLU A C 1
ATOM 3261 O O . GLU A 1 382 ? 50.537 6.884 -62.879 1.00 76.38 382 GLU A O 1
ATOM 3266 N N . ILE A 1 383 ? 49.389 6.235 -64.712 1.00 71.62 383 ILE A N 1
ATOM 3267 C CA . ILE A 1 383 ? 48.065 6.684 -64.250 1.00 71.62 383 ILE A CA 1
ATOM 3268 C C . ILE A 1 383 ? 47.677 5.954 -62.964 1.00 71.62 383 ILE A C 1
ATOM 3270 O O . ILE A 1 383 ? 47.225 6.591 -62.019 1.00 71.62 383 ILE A O 1
ATOM 3274 N N . ILE A 1 384 ? 47.857 4.631 -62.891 1.00 72.12 384 ILE A N 1
ATOM 3275 C CA . ILE A 1 384 ? 47.529 3.861 -61.682 1.00 72.12 384 ILE A CA 1
ATOM 3276 C C . ILE A 1 384 ? 48.353 4.355 -60.487 1.00 72.12 384 ILE A C 1
ATOM 3278 O O . ILE A 1 384 ? 47.807 4.539 -59.397 1.00 72.12 384 ILE A O 1
ATOM 3282 N N . SER A 1 385 ? 49.653 4.589 -60.676 1.00 76.88 385 SER A N 1
ATOM 3283 C CA . SER A 1 385 ? 50.542 5.034 -59.599 1.00 76.88 385 SER A CA 1
ATOM 3284 C C . SER A 1 385 ? 50.192 6.444 -59.103 1.00 76.88 385 SER A C 1
ATOM 3286 O O . SER A 1 385 ? 50.006 6.648 -57.897 1.00 76.88 385 SER A O 1
ATOM 3288 N N . SER A 1 386 ? 50.002 7.408 -60.016 1.00 72.81 386 SER A N 1
ATOM 3289 C CA . SER A 1 386 ? 49.606 8.780 -59.657 1.00 72.81 386 SER A CA 1
ATOM 3290 C C . SER A 1 386 ? 48.218 8.822 -59.012 1.00 72.81 386 SER A C 1
ATOM 3292 O O . SER A 1 386 ? 48.005 9.512 -58.009 1.00 72.81 386 SER A O 1
ATOM 3294 N N . PHE A 1 387 ? 47.288 8.012 -59.522 1.00 69.12 387 PHE A N 1
ATOM 3295 C CA . PHE A 1 387 ? 45.944 7.879 -58.985 1.00 69.12 387 PHE A CA 1
ATOM 3296 C C . PHE A 1 387 ? 45.934 7.284 -57.577 1.00 69.12 387 PHE A C 1
ATOM 3298 O O . PHE A 1 387 ? 45.225 7.787 -56.708 1.00 69.12 387 PHE A O 1
ATOM 3305 N N . ASN A 1 388 ? 46.746 6.259 -57.311 1.00 73.81 388 ASN A N 1
ATOM 3306 C CA . ASN A 1 388 ? 46.852 5.658 -55.982 1.00 73.81 388 ASN A CA 1
ATOM 3307 C C . ASN A 1 388 ? 47.413 6.638 -54.944 1.00 73.81 388 ASN A C 1
ATOM 3309 O O . ASN A 1 388 ? 46.923 6.671 -53.813 1.00 73.81 388 ASN A O 1
ATOM 3313 N N . ASN A 1 389 ? 48.392 7.463 -55.319 1.00 77.62 389 ASN A N 1
ATOM 3314 C CA . ASN A 1 389 ? 48.931 8.491 -54.428 1.00 77.62 389 ASN A CA 1
ATOM 3315 C C . ASN A 1 389 ? 47.891 9.576 -54.133 1.00 77.62 389 ASN A C 1
ATOM 3317 O O . ASN A 1 389 ? 47.626 9.865 -52.966 1.00 77.62 389 ASN A O 1
ATOM 3321 N N . TYR A 1 390 ? 47.192 10.074 -55.155 1.00 73.00 390 TYR A N 1
ATOM 3322 C CA . TYR A 1 390 ? 46.094 11.015 -54.932 1.00 73.00 390 TYR A CA 1
ATOM 3323 C C . TYR A 1 390 ? 44.961 10.412 -54.096 1.00 73.00 390 TYR A C 1
ATOM 3325 O O . TYR A 1 390 ? 44.400 11.070 -53.223 1.00 73.00 390 TYR A O 1
ATOM 3333 N N . ARG A 1 391 ? 44.631 9.136 -54.317 1.00 70.88 391 ARG A N 1
ATOM 3334 C CA . ARG A 1 391 ? 43.616 8.424 -53.538 1.00 70.88 391 ARG A CA 1
ATOM 3335 C C . ARG A 1 391 ? 43.956 8.413 -52.047 1.00 70.88 391 ARG A C 1
ATOM 3337 O O . ARG A 1 391 ? 43.043 8.559 -51.229 1.00 70.88 391 ARG A O 1
ATOM 3344 N N . LYS A 1 392 ? 45.240 8.264 -51.697 1.00 76.94 392 LYS A N 1
ATOM 3345 C CA . LYS A 1 392 ? 45.732 8.351 -50.313 1.00 76.94 392 LYS A CA 1
ATOM 3346 C C . LYS A 1 392 ? 45.594 9.769 -49.755 1.00 76.94 392 LYS A C 1
ATOM 3348 O O . LYS A 1 392 ? 45.042 9.916 -48.669 1.00 76.94 392 LYS A O 1
ATOM 3353 N N . GLU A 1 393 ? 46.013 10.789 -50.503 1.00 78.94 393 GLU A N 1
ATOM 3354 C CA . GLU A 1 393 ? 45.912 12.200 -50.093 1.00 78.94 393 GLU A CA 1
ATOM 3355 C C . GLU A 1 393 ? 44.461 12.629 -49.855 1.00 78.94 393 GLU A C 1
ATOM 3357 O O . GLU A 1 393 ? 44.126 13.116 -48.776 1.00 78.94 393 GLU A O 1
ATOM 3362 N N . VAL A 1 394 ? 43.569 12.364 -50.815 1.00 71.00 394 VAL A N 1
ATOM 3363 C CA . VAL A 1 394 ? 42.141 12.674 -50.672 1.00 71.00 394 VAL A CA 1
ATOM 3364 C C . VAL A 1 394 ? 41.541 11.878 -49.526 1.00 71.00 394 VAL A C 1
ATOM 3366 O O . VAL A 1 394 ? 40.741 12.421 -48.776 1.00 71.00 394 VAL A O 1
ATOM 3369 N N . SER A 1 395 ? 41.920 10.608 -49.342 1.00 72.56 395 SER A N 1
ATOM 3370 C CA . SER A 1 395 ? 41.426 9.831 -48.203 1.00 72.56 395 SER A CA 1
ATOM 3371 C C . SER A 1 395 ? 41.858 10.443 -46.871 1.00 72.56 395 SER A C 1
ATOM 3373 O O . SER A 1 395 ? 41.056 10.428 -45.940 1.00 72.56 395 SER A O 1
ATOM 3375 N N . ALA A 1 396 ? 43.078 10.972 -46.766 1.00 76.62 396 ALA A N 1
ATOM 3376 C CA . ALA A 1 396 ? 43.572 11.624 -45.558 1.00 76.62 396 ALA A CA 1
ATOM 3377 C C . ALA A 1 396 ? 42.871 12.971 -45.305 1.00 76.62 396 ALA A C 1
ATOM 3379 O O . ALA A 1 396 ? 42.349 13.182 -44.210 1.00 76.62 396 ALA A O 1
ATOM 3380 N N . GLU A 1 397 ? 42.774 13.838 -46.322 1.00 78.50 397 GLU A N 1
ATOM 3381 C CA . GLU A 1 397 ? 42.072 15.131 -46.240 1.00 78.50 397 GLU A CA 1
ATOM 3382 C C . GLU A 1 397 ? 40.604 14.933 -45.847 1.00 78.50 397 GLU A C 1
ATOM 3384 O O . GLU A 1 397 ? 40.067 15.599 -44.960 1.00 78.50 397 GLU A O 1
ATOM 3389 N N . MET A 1 398 ? 39.952 13.975 -46.500 1.00 72.25 398 MET A N 1
ATOM 3390 C CA . MET A 1 398 ? 38.559 13.666 -46.257 1.00 72.25 398 MET A CA 1
ATOM 3391 C C . MET A 1 398 ? 38.418 13.086 -44.835 1.00 72.25 398 MET A C 1
ATOM 3393 O O . MET A 1 398 ? 37.591 13.579 -44.073 1.00 72.25 398 MET A O 1
ATOM 3397 N N . LYS A 1 399 ? 39.255 12.132 -44.394 1.00 74.88 399 LYS A N 1
ATOM 3398 C CA . LYS A 1 399 ? 39.210 11.630 -43.001 1.00 74.88 399 LYS A CA 1
ATOM 3399 C C . LYS A 1 399 ? 39.325 12.762 -41.974 1.00 74.88 399 LYS A C 1
ATOM 3401 O O . LYS A 1 399 ? 38.565 12.777 -41.010 1.00 74.88 399 LYS A O 1
ATOM 3406 N N . ALA A 1 400 ? 40.213 13.731 -42.198 1.00 78.44 400 ALA A N 1
ATOM 3407 C CA . ALA A 1 400 ? 40.352 14.892 -41.321 1.00 78.44 400 ALA A CA 1
ATOM 3408 C C . ALA A 1 400 ? 39.075 15.756 -41.288 1.00 78.44 400 ALA A C 1
ATOM 3410 O O . ALA A 1 400 ? 38.590 16.095 -40.209 1.00 78.44 400 ALA A O 1
ATOM 3411 N N . LYS A 1 401 ? 38.478 16.052 -42.453 1.00 75.12 401 LYS A N 1
ATOM 3412 C CA . LYS A 1 401 ? 37.210 16.803 -42.550 1.00 75.12 401 LYS A CA 1
ATOM 3413 C C . LYS A 1 401 ? 36.035 16.071 -41.906 1.00 75.12 401 LYS A C 1
ATOM 3415 O O . LYS A 1 401 ? 35.224 16.706 -41.237 1.00 75.12 401 LYS A O 1
ATOM 3420 N N . PHE A 1 402 ? 35.952 14.755 -42.091 1.00 71.31 402 PHE A N 1
ATOM 3421 C CA . PHE A 1 402 ? 34.933 13.925 -41.456 1.00 71.31 402 PHE A CA 1
ATOM 3422 C C . PHE A 1 402 ? 35.062 13.978 -39.935 1.00 71.31 402 PHE A C 1
ATOM 3424 O O . PHE A 1 402 ? 34.078 14.249 -39.260 1.00 71.31 402 PHE A O 1
ATOM 3431 N N . ASN A 1 403 ? 36.275 13.817 -39.400 1.00 74.38 403 ASN A N 1
ATOM 3432 C CA . ASN A 1 403 ? 36.510 13.864 -37.957 1.00 74.38 403 ASN A CA 1
ATOM 3433 C C . ASN A 1 403 ? 36.166 15.234 -37.349 1.00 74.38 403 ASN A C 1
ATOM 3435 O O . ASN A 1 403 ? 35.522 15.287 -36.305 1.00 74.38 403 ASN A O 1
ATOM 3439 N N . LEU A 1 404 ? 36.535 16.336 -38.013 1.00 79.31 404 LEU A N 1
ATOM 3440 C CA . LEU A 1 404 ? 36.177 17.696 -37.582 1.00 79.31 404 LEU A CA 1
ATOM 3441 C C . LEU A 1 404 ? 34.659 17.908 -37.542 1.00 79.31 404 LEU A C 1
ATOM 3443 O O . LEU A 1 404 ? 34.121 18.394 -36.550 1.00 79.31 404 LEU A O 1
ATOM 3447 N N . ARG A 1 405 ? 33.961 17.509 -38.609 1.00 74.62 405 ARG A N 1
ATOM 3448 C CA . ARG A 1 405 ? 32.503 17.650 -38.714 1.00 74.62 405 ARG A CA 1
ATOM 3449 C C . ARG A 1 405 ? 31.761 16.724 -37.756 1.00 74.62 405 ARG A C 1
ATOM 3451 O O . ARG A 1 405 ? 30.708 17.075 -37.233 1.00 74.62 405 ARG A O 1
ATOM 3458 N N . LEU A 1 406 ? 32.332 15.555 -37.491 1.00 70.44 406 LEU A N 1
ATOM 3459 C CA . LEU A 1 406 ? 31.808 14.635 -36.503 1.00 70.44 406 LEU A CA 1
ATOM 3460 C C . LEU A 1 406 ? 31.910 15.220 -35.093 1.00 70.44 406 LEU A C 1
ATOM 3462 O O . LEU A 1 406 ? 30.934 15.179 -34.350 1.00 70.44 406 LEU A O 1
ATOM 3466 N N . ALA A 1 407 ? 33.056 15.810 -34.747 1.00 73.88 407 ALA A N 1
ATOM 3467 C CA . ALA A 1 407 ? 33.237 16.483 -33.467 1.00 73.88 407 ALA A CA 1
ATOM 3468 C C . ALA A 1 407 ? 32.219 17.622 -33.277 1.00 73.88 407 ALA A C 1
ATOM 3470 O O . ALA A 1 407 ? 31.577 17.680 -32.231 1.00 73.88 407 ALA A O 1
ATOM 3471 N N . SER A 1 408 ? 31.994 18.458 -34.299 1.00 78.25 408 SER A N 1
ATOM 3472 C CA . SER A 1 408 ? 31.005 19.544 -34.216 1.00 78.25 408 SER A CA 1
ATOM 3473 C C . SER A 1 408 ? 29.558 19.040 -34.100 1.00 78.25 408 SER A C 1
ATOM 3475 O O . SER A 1 408 ? 28.745 19.628 -33.390 1.00 78.25 408 SER A O 1
ATOM 3477 N N . MET A 1 409 ? 29.212 17.929 -34.761 1.00 71.38 409 MET A N 1
ATOM 3478 C CA . MET A 1 409 ? 27.881 17.323 -34.622 1.00 71.38 409 MET A CA 1
ATOM 3479 C C . MET A 1 409 ? 27.656 16.711 -33.241 1.00 71.38 409 MET A C 1
ATOM 3481 O O . MET A 1 409 ? 26.562 16.839 -32.695 1.00 71.38 409 MET A O 1
ATOM 3485 N N . LEU A 1 410 ? 28.679 16.069 -32.669 1.00 71.12 410 LEU A N 1
ATOM 3486 C CA . LEU A 1 410 ? 28.614 15.532 -31.310 1.00 71.12 410 LEU A CA 1
ATOM 3487 C C . LEU A 1 410 ? 28.361 16.646 -30.289 1.00 71.12 410 LEU A C 1
ATOM 3489 O O . LEU A 1 410 ? 27.522 16.473 -29.405 1.00 71.12 410 LEU A O 1
ATOM 3493 N N . THR A 1 411 ? 29.018 17.801 -30.442 1.00 75.50 411 THR A N 1
ATOM 3494 C CA . THR A 1 411 ? 28.787 18.964 -29.573 1.00 75.50 411 THR A CA 1
ATOM 3495 C C . THR A 1 411 ? 27.386 19.552 -29.755 1.00 75.50 411 THR A C 1
ATOM 3497 O O . THR A 1 411 ? 26.678 19.735 -28.769 1.00 75.50 411 THR A O 1
ATOM 3500 N N . GLU A 1 412 ? 26.919 19.755 -30.994 1.00 77.12 412 GLU A N 1
ATOM 3501 C CA . GLU A 1 412 ? 25.570 20.292 -31.247 1.00 77.12 412 GLU A CA 1
ATOM 3502 C C . GLU A 1 412 ? 24.453 19.371 -30.737 1.00 77.12 412 GLU A C 1
ATOM 3504 O O . GLU A 1 412 ? 23.430 19.841 -30.229 1.00 77.12 412 GLU A O 1
ATOM 3509 N N . GLN A 1 413 ? 24.613 18.052 -30.890 1.00 72.06 413 GLN A N 1
ATOM 3510 C CA . GLN A 1 413 ? 23.626 17.090 -30.406 1.00 72.06 413 GLN A CA 1
ATOM 3511 C C . GLN A 1 413 ? 23.626 17.031 -28.874 1.00 72.06 413 GLN A C 1
ATOM 3513 O O . GLN A 1 413 ? 22.547 16.992 -28.279 1.00 72.06 413 GLN A O 1
ATOM 3518 N N . GLY A 1 414 ? 24.805 17.103 -28.243 1.00 72.94 414 GLY A N 1
ATOM 3519 C CA . GLY A 1 414 ? 24.934 17.247 -26.792 1.00 72.94 414 GLY A CA 1
ATOM 3520 C C . GLY A 1 414 ? 24.181 18.472 -26.266 1.00 72.94 414 GLY A C 1
ATOM 3521 O O . GLY A 1 414 ? 23.370 18.350 -25.346 1.00 72.94 414 GLY A O 1
ATOM 3522 N N . ASP A 1 415 ? 24.350 19.627 -26.912 1.00 76.19 415 ASP A N 1
ATOM 3523 C CA . ASP A 1 415 ? 23.673 20.868 -26.523 1.00 76.19 415 ASP A CA 1
ATOM 3524 C C . ASP A 1 415 ? 22.151 20.807 -26.712 1.00 76.19 415 ASP A C 1
ATOM 3526 O O . ASP A 1 415 ? 21.397 21.284 -25.859 1.00 76.19 415 ASP A O 1
ATOM 3530 N N . LYS A 1 416 ? 21.664 20.211 -27.809 1.00 76.56 416 LYS A N 1
ATOM 3531 C CA . LYS A 1 416 ? 20.217 20.035 -28.033 1.00 76.56 416 LYS A CA 1
ATOM 3532 C C . LYS A 1 416 ? 19.584 19.140 -26.976 1.00 76.56 416 LYS A C 1
ATOM 3534 O O . LYS A 1 416 ? 18.542 19.500 -26.431 1.00 76.56 416 LYS A O 1
ATOM 3539 N N . GLN A 1 417 ? 20.218 18.011 -26.664 1.00 72.38 417 GLN A N 1
ATOM 3540 C CA . GLN A 1 417 ? 19.712 17.097 -25.643 1.00 72.38 417 GLN A CA 1
ATOM 3541 C C . GLN A 1 417 ? 19.731 17.727 -24.254 1.00 72.38 417 GLN A C 1
ATOM 3543 O O . GLN A 1 417 ? 18.774 17.554 -23.503 1.00 72.38 417 GLN A O 1
ATOM 3548 N N . LYS A 1 418 ? 20.760 18.519 -23.934 1.00 73.38 418 LYS A N 1
ATOM 3549 C CA . LYS A 1 418 ? 20.812 19.275 -22.681 1.00 73.38 418 LYS A CA 1
ATOM 3550 C C . LYS A 1 418 ? 19.631 20.244 -22.554 1.00 73.38 418 LYS A C 1
ATOM 3552 O O . LYS A 1 418 ? 18.943 20.220 -21.539 1.00 73.38 418 LYS A O 1
ATOM 3557 N N . ARG A 1 419 ? 19.313 21.008 -23.608 1.00 78.94 419 ARG A N 1
ATOM 3558 C CA . ARG A 1 419 ? 18.144 21.914 -23.621 1.00 78.94 419 ARG A CA 1
ATOM 3559 C C . ARG A 1 419 ? 16.809 21.171 -23.520 1.00 78.94 419 ARG A C 1
ATOM 3561 O O . ARG A 1 419 ? 15.883 21.658 -22.877 1.00 78.94 419 ARG A O 1
ATOM 3568 N N . GLU A 1 420 ? 16.667 20.017 -24.174 1.00 73.69 420 GLU A N 1
ATOM 3569 C CA . GLU A 1 420 ? 15.459 19.186 -24.040 1.00 73.69 420 GLU A CA 1
ATOM 3570 C C . GLU A 1 420 ? 15.307 18.622 -22.626 1.00 73.69 420 GLU A C 1
ATOM 3572 O O . GLU A 1 420 ? 14.197 18.599 -22.087 1.00 73.69 420 GLU A O 1
ATOM 3577 N N . PHE A 1 421 ? 16.416 18.198 -22.022 1.00 69.31 421 PHE A N 1
ATOM 3578 C CA . PHE A 1 421 ? 16.452 17.722 -20.648 1.00 69.31 421 PHE A CA 1
ATOM 3579 C C . PHE A 1 421 ? 16.049 18.830 -19.670 1.00 69.31 421 PHE A C 1
ATOM 3581 O O . PHE A 1 421 ? 15.132 18.625 -18.880 1.00 69.31 421 PHE A O 1
ATOM 3588 N N . GLU A 1 422 ? 16.630 20.027 -19.790 1.00 75.81 422 GLU A N 1
ATOM 3589 C CA . GLU A 1 422 ? 16.276 21.203 -18.979 1.00 75.81 422 GLU A CA 1
ATOM 3590 C C . GLU A 1 422 ? 14.774 21.530 -19.074 1.00 75.81 422 GLU A C 1
ATOM 3592 O O . GLU A 1 422 ? 14.100 21.651 -18.050 1.00 75.81 422 GLU A O 1
ATOM 3597 N N . LYS A 1 423 ? 14.197 21.545 -20.285 1.00 79.12 423 LYS A N 1
ATOM 3598 C CA . LYS A 1 423 ? 12.749 21.760 -20.478 1.00 79.12 423 LYS A CA 1
ATOM 3599 C C . LYS A 1 423 ? 11.881 20.680 -19.825 1.00 79.12 423 LYS A C 1
ATOM 3601 O O . LYS A 1 423 ? 10.811 20.984 -19.296 1.00 79.12 423 LYS A O 1
ATOM 3606 N N . ARG A 1 424 ? 12.301 19.410 -19.872 1.00 70.12 424 ARG A N 1
ATOM 3607 C CA . ARG A 1 424 ? 11.577 18.310 -19.211 1.00 70.12 424 ARG A CA 1
ATOM 3608 C C . ARG A 1 424 ? 11.650 18.420 -17.695 1.00 70.12 424 ARG A C 1
ATOM 3610 O 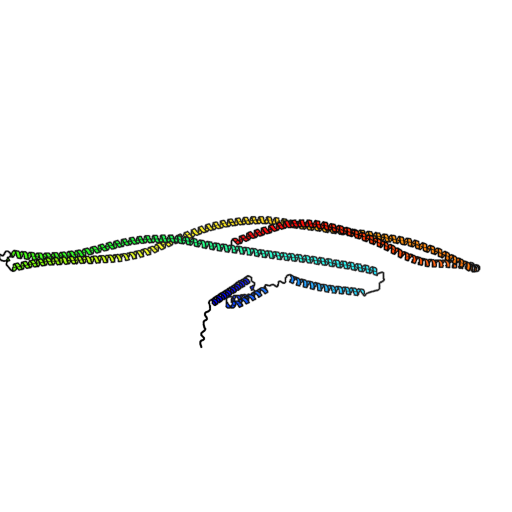O . ARG A 1 424 ? 10.623 18.238 -17.046 1.00 70.12 424 ARG A O 1
ATOM 3617 N N . VAL A 1 425 ? 12.819 18.755 -17.150 1.00 70.06 425 VAL A N 1
ATOM 3618 C CA . VAL A 1 425 ? 13.005 18.999 -15.713 1.00 70.06 425 VAL A CA 1
ATOM 3619 C C . VAL A 1 425 ? 12.108 20.147 -15.249 1.00 70.06 425 VAL A C 1
ATOM 3621 O O . VAL A 1 425 ? 11.385 19.994 -14.268 1.00 70.06 425 VAL A O 1
ATOM 3624 N N . GLU A 1 426 ? 12.042 21.255 -15.991 1.00 76.44 426 GLU A N 1
ATOM 3625 C CA . GLU A 1 426 ? 11.110 22.348 -15.684 1.00 76.44 426 GLU A CA 1
ATOM 3626 C C . GLU A 1 426 ? 9.641 21.903 -15.699 1.00 76.44 426 GLU A C 1
ATOM 3628 O O . GLU A 1 426 ? 8.870 22.279 -14.815 1.00 76.44 426 GLU A O 1
ATOM 3633 N N . SER A 1 427 ? 9.233 21.106 -16.691 1.00 75.88 427 SER A N 1
ATOM 3634 C CA . SER A 1 427 ? 7.863 20.589 -16.778 1.00 75.88 427 SER A CA 1
ATOM 3635 C C . SER A 1 427 ? 7.524 19.657 -15.612 1.00 75.88 427 SER A C 1
ATOM 3637 O O . SER A 1 427 ? 6.420 19.738 -15.070 1.00 75.88 427 SER A O 1
ATOM 3639 N N . LEU A 1 428 ? 8.452 18.779 -15.224 1.00 69.88 428 LEU A N 1
ATOM 3640 C CA . LEU A 1 428 ? 8.296 17.885 -14.076 1.00 69.88 428 LEU A CA 1
ATOM 3641 C C . LEU A 1 428 ? 8.198 18.677 -12.773 1.00 69.88 428 LEU A C 1
ATOM 3643 O O . LEU A 1 428 ? 7.294 18.426 -11.982 1.00 69.88 428 LEU A O 1
ATOM 3647 N N . ASN A 1 429 ? 9.042 19.693 -12.592 1.00 71.69 429 ASN A N 1
ATOM 3648 C CA . ASN A 1 429 ? 8.988 20.564 -11.420 1.00 71.69 429 ASN A CA 1
ATOM 3649 C C . ASN A 1 429 ? 7.648 21.306 -11.319 1.00 71.69 429 ASN A C 1
ATOM 3651 O O . ASN A 1 429 ? 7.072 21.384 -10.235 1.00 71.69 429 ASN A O 1
ATOM 3655 N N . ARG A 1 430 ? 7.086 21.792 -12.436 1.00 75.19 430 ARG A N 1
ATOM 3656 C CA . ARG A 1 430 ? 5.739 22.397 -12.439 1.00 75.19 430 ARG A CA 1
ATOM 3657 C C . ARG A 1 430 ? 4.655 21.394 -12.031 1.00 75.19 430 ARG A C 1
ATOM 3659 O O . ARG A 1 430 ? 3.773 21.747 -11.249 1.00 75.19 430 ARG A O 1
ATOM 3666 N N . ALA A 1 431 ? 4.721 20.158 -12.532 1.00 70.81 431 ALA A N 1
ATOM 3667 C CA . ALA A 1 431 ? 3.779 19.099 -12.168 1.00 70.81 431 ALA A CA 1
ATOM 3668 C C . ALA A 1 431 ? 3.890 18.722 -10.681 1.00 70.81 431 ALA A C 1
ATOM 3670 O O . ALA A 1 431 ? 2.872 18.597 -10.004 1.00 70.81 431 ALA A O 1
ATOM 3671 N N . PHE A 1 432 ? 5.114 18.633 -10.161 1.00 70.69 432 PHE A N 1
ATOM 3672 C CA . PHE A 1 432 ? 5.383 18.353 -8.755 1.00 70.69 432 PHE A CA 1
ATOM 3673 C C . PHE A 1 432 ? 4.841 19.454 -7.831 1.00 70.69 432 PHE A C 1
ATOM 3675 O O . PHE A 1 432 ? 4.147 19.160 -6.860 1.00 70.69 432 PHE A O 1
ATOM 3682 N N . VAL A 1 433 ? 5.059 20.731 -8.165 1.00 73.31 433 VAL A N 1
ATOM 3683 C CA . VAL A 1 433 ? 4.491 21.867 -7.411 1.00 73.31 433 VAL A CA 1
ATOM 3684 C C . VAL A 1 433 ? 2.958 21.838 -7.426 1.00 73.31 433 VAL A C 1
ATOM 3686 O O . VAL A 1 433 ? 2.315 22.131 -6.418 1.00 73.31 433 VAL A O 1
ATOM 3689 N N . HIS A 1 434 ? 2.346 21.468 -8.552 1.00 74.12 434 HIS A N 1
ATOM 3690 C CA . HIS A 1 434 ? 0.895 21.312 -8.642 1.00 74.12 434 HIS A CA 1
ATOM 3691 C C . HIS A 1 434 ? 0.378 20.158 -7.764 1.00 74.12 434 HIS A C 1
ATOM 3693 O O . HIS A 1 434 ? -0.628 20.308 -7.073 1.00 74.12 434 HIS A O 1
ATOM 3699 N N . GLU A 1 435 ? 1.077 19.024 -7.738 1.00 68.81 435 GLU A N 1
ATOM 3700 C CA . GLU A 1 435 ? 0.743 17.889 -6.874 1.00 68.81 435 GLU A CA 1
ATOM 3701 C C . GLU A 1 435 ? 0.898 18.228 -5.385 1.00 68.81 435 GLU A C 1
ATOM 3703 O O . GLU A 1 435 ? 0.032 17.881 -4.580 1.00 68.81 435 GLU A O 1
ATOM 3708 N N . GLN A 1 436 ? 1.932 18.990 -5.015 1.00 70.00 436 GLN A N 1
ATOM 3709 C CA . GLN A 1 436 ? 2.071 19.517 -3.657 1.00 70.00 436 GLN A CA 1
ATOM 3710 C C . GLN A 1 436 ? 0.874 20.386 -3.257 1.00 70.00 436 GLN A C 1
ATOM 3712 O O . GLN A 1 436 ? 0.350 20.196 -2.162 1.00 70.00 436 GLN A O 1
ATOM 3717 N N . LYS A 1 437 ? 0.390 21.266 -4.148 1.00 73.50 437 LYS A N 1
ATOM 3718 C CA . LYS A 1 437 ? -0.813 22.081 -3.897 1.00 73.50 437 LYS A CA 1
ATOM 3719 C C . LYS A 1 437 ? -2.069 21.231 -3.698 1.00 73.50 437 LYS A C 1
ATOM 3721 O O . LYS A 1 437 ? -2.841 21.488 -2.781 1.00 73.50 437 LYS A O 1
ATOM 3726 N N . ILE A 1 438 ? -2.263 20.189 -4.510 1.00 67.50 438 ILE A N 1
ATOM 3727 C CA . ILE A 1 438 ? -3.379 19.246 -4.321 1.00 67.50 438 ILE A CA 1
ATOM 3728 C C . ILE A 1 438 ? -3.274 18.567 -2.952 1.00 67.50 438 ILE A C 1
ATOM 3730 O O . ILE A 1 438 ? -4.262 18.483 -2.223 1.00 67.50 438 ILE A O 1
ATOM 3734 N N . ASN A 1 439 ? -2.078 18.113 -2.577 1.00 63.38 439 ASN A N 1
ATOM 3735 C CA . ASN A 1 439 ? -1.853 17.449 -1.298 1.00 63.38 439 ASN A CA 1
ATOM 3736 C C . ASN A 1 439 ? -2.062 18.385 -0.101 1.00 63.38 439 ASN A C 1
ATOM 3738 O O . ASN A 1 439 ? -2.583 17.935 0.919 1.00 63.38 439 ASN A O 1
ATOM 3742 N N . THR A 1 440 ? -1.703 19.669 -0.199 1.00 67.69 440 THR A N 1
ATOM 3743 C CA . THR A 1 440 ? -1.996 20.647 0.862 1.00 67.69 440 THR A CA 1
ATOM 3744 C C . THR A 1 440 ? -3.497 20.873 1.009 1.00 67.69 440 THR A C 1
ATOM 3746 O O . THR A 1 440 ? -4.008 20.748 2.118 1.00 67.69 440 THR A O 1
ATOM 3749 N N . THR A 1 441 ? -4.231 21.060 -0.094 1.00 69.31 441 THR A N 1
ATOM 3750 C CA . THR A 1 441 ? -5.694 21.239 -0.052 1.00 69.31 441 THR A CA 1
ATOM 3751 C C . THR A 1 441 ? -6.413 19.985 0.462 1.00 69.31 441 THR A C 1
ATOM 3753 O O . THR A 1 441 ? -7.384 20.075 1.209 1.00 69.31 441 THR A O 1
ATOM 3756 N N . LEU A 1 442 ? -5.927 18.785 0.121 1.00 64.12 442 LEU A N 1
ATOM 3757 C CA . LEU A 1 442 ? -6.457 17.534 0.675 1.00 64.12 442 LEU A CA 1
ATOM 3758 C C . LEU A 1 442 ? -6.189 17.408 2.180 1.00 64.12 442 LEU A C 1
ATOM 3760 O O . LEU A 1 442 ? -7.067 16.947 2.907 1.00 64.12 442 LEU A O 1
ATOM 3764 N N . LYS A 1 443 ? -5.012 17.827 2.664 1.00 64.56 443 LYS A N 1
ATOM 3765 C CA . LYS A 1 443 ? -4.688 17.823 4.101 1.00 64.56 443 LYS A CA 1
ATOM 3766 C C . LYS A 1 443 ? -5.568 18.789 4.895 1.00 64.56 443 LYS A C 1
ATOM 3768 O O . LYS A 1 443 ? -6.004 18.420 5.982 1.00 64.56 443 LYS A O 1
ATOM 3773 N N . GLU A 1 444 ? -5.849 19.971 4.354 1.00 66.50 444 GLU A N 1
ATOM 3774 C CA . GLU A 1 444 ? -6.762 20.954 4.956 1.00 66.50 444 GLU A CA 1
ATOM 3775 C C . GLU A 1 444 ? -8.201 20.414 5.017 1.00 66.50 444 GLU A C 1
ATOM 3777 O O . GLU A 1 444 ? -8.803 20.365 6.086 1.00 66.50 444 GLU A O 1
ATOM 3782 N N . ASN A 1 445 ? -8.715 19.850 3.921 1.00 67.31 445 ASN A N 1
ATOM 3783 C CA . ASN A 1 445 ? -10.055 19.246 3.909 1.00 67.31 445 ASN A CA 1
ATOM 3784 C C . ASN A 1 445 ? -10.178 18.031 4.855 1.00 67.31 445 ASN A C 1
ATOM 3786 O O . ASN A 1 445 ? -11.240 17.772 5.428 1.00 67.31 445 ASN A O 1
ATOM 3790 N N . LEU A 1 446 ? -9.101 17.255 5.024 1.00 63.12 446 LEU A N 1
ATOM 3791 C CA . LEU A 1 446 ? -9.063 16.134 5.965 1.00 63.12 446 LEU A CA 1
ATOM 3792 C C . LEU A 1 446 ? -8.996 16.601 7.424 1.00 63.12 446 LEU A C 1
ATOM 3794 O O . LEU A 1 446 ? -9.558 15.924 8.288 1.00 63.12 446 LEU A O 1
ATOM 3798 N N . SER A 1 447 ? -8.334 17.725 7.718 1.00 68.19 447 SER A N 1
ATOM 3799 C CA . SER A 1 447 ? -8.260 18.260 9.081 1.00 68.19 447 SER A CA 1
ATOM 3800 C C . SER A 1 447 ? -9.607 18.831 9.533 1.00 68.19 447 SER A C 1
ATOM 3802 O O . SER A 1 447 ? -10.043 18.512 10.642 1.00 68.19 447 SER A O 1
ATOM 3804 N N . GLU A 1 448 ? -10.319 19.548 8.658 1.00 67.75 448 GLU A N 1
ATOM 3805 C CA . GLU A 1 448 ? -11.677 20.045 8.918 1.00 67.75 448 GLU A CA 1
ATOM 3806 C C . GLU A 1 448 ? -12.664 18.896 9.160 1.00 67.75 448 GLU A C 1
ATOM 3808 O O . GLU A 1 448 ? -13.335 18.850 10.194 1.00 67.75 448 GLU A O 1
ATOM 3813 N N . LYS A 1 449 ? -12.679 17.879 8.287 1.00 68.94 449 LYS A N 1
ATOM 3814 C CA . LYS A 1 449 ? -13.536 16.697 8.491 1.00 68.94 449 LYS A CA 1
ATOM 3815 C C . LYS A 1 449 ? -13.177 15.917 9.759 1.00 68.94 449 LYS A C 1
ATOM 3817 O O . LYS A 1 449 ? -14.064 15.395 10.436 1.00 68.94 449 LYS A O 1
ATOM 3822 N N . LYS A 1 450 ? -11.891 15.828 10.122 1.00 67.88 450 LYS A N 1
ATOM 3823 C CA . LYS A 1 450 ? -11.458 15.178 11.373 1.00 67.88 450 LYS A CA 1
ATOM 3824 C C . LYS A 1 450 ? -11.969 15.936 12.600 1.00 67.88 450 LYS A C 1
ATOM 3826 O O . LYS A 1 450 ? -12.379 15.303 13.573 1.00 67.88 450 LYS A O 1
ATOM 3831 N N . TYR A 1 451 ? -11.988 17.265 12.539 1.00 71.81 451 TYR A N 1
ATOM 3832 C CA . TYR A 1 451 ? -12.542 18.115 13.587 1.00 71.81 451 TYR A CA 1
ATOM 3833 C C . TYR A 1 451 ? -14.061 17.913 13.752 1.00 71.81 451 TYR A C 1
ATOM 3835 O O . TYR A 1 451 ? -14.531 17.702 14.873 1.00 71.81 451 TYR A O 1
ATOM 3843 N N . GLU A 1 452 ? -14.823 17.850 12.655 1.00 71.06 452 GLU A N 1
ATOM 3844 C CA . GLU A 1 452 ? -16.265 17.544 12.691 1.00 71.06 452 GLU A CA 1
ATOM 3845 C C . GLU A 1 452 ? -16.569 16.155 13.281 1.00 71.06 452 GLU A C 1
ATOM 3847 O O . GLU A 1 452 ? -17.517 15.983 14.059 1.00 71.06 452 GLU A O 1
ATOM 3852 N N . LEU A 1 453 ? -15.753 15.148 12.943 1.00 70.88 453 LEU A N 1
ATOM 3853 C CA . LEU A 1 453 ? -15.861 13.804 13.517 1.00 70.88 453 LEU A CA 1
ATOM 3854 C C . LEU A 1 453 ? -15.676 13.822 15.041 1.00 70.88 453 LEU A C 1
ATOM 3856 O O . LEU A 1 453 ? -16.437 13.159 15.755 1.00 70.88 453 LEU A O 1
ATOM 3860 N N . GLU A 1 454 ? -14.698 14.575 15.547 1.00 73.19 454 GLU A N 1
ATOM 3861 C CA . GLU A 1 454 ? -14.432 14.648 16.985 1.00 73.19 454 GLU A CA 1
ATOM 3862 C C . GLU A 1 454 ? -15.562 15.380 17.726 1.00 73.19 454 GLU A C 1
ATOM 3864 O O . GLU A 1 454 ? -16.015 14.904 18.770 1.00 73.19 454 GLU A O 1
ATOM 3869 N N . GLN A 1 455 ? -16.122 16.452 17.151 1.00 75.62 455 GLN A N 1
ATOM 3870 C CA . GLN A 1 455 ? -17.308 17.115 17.711 1.00 75.62 455 GLN A CA 1
ATOM 3871 C C . GLN A 1 455 ? -18.517 16.168 17.803 1.00 75.62 455 GLN A C 1
ATOM 3873 O O . GLN A 1 455 ? -19.210 16.120 18.824 1.00 75.62 455 GLN A O 1
ATOM 3878 N N . ASN A 1 456 ? -18.773 15.373 16.761 1.00 72.50 456 ASN A N 1
ATOM 3879 C CA . ASN A 1 456 ? -19.875 14.407 16.763 1.00 72.50 456 ASN A CA 1
ATOM 3880 C C . ASN A 1 456 ? -19.662 13.287 17.793 1.00 72.50 456 ASN A C 1
ATOM 3882 O O . ASN A 1 456 ? -20.610 12.860 18.457 1.00 72.50 456 ASN A O 1
ATOM 3886 N N . LYS A 1 457 ? -18.417 12.839 17.980 1.00 72.81 457 LYS A N 1
ATOM 3887 C CA . LYS A 1 457 ? -18.057 11.860 19.011 1.00 72.81 457 LYS A CA 1
ATOM 3888 C C . LYS A 1 457 ? -18.288 12.417 20.418 1.00 72.81 457 LYS A C 1
ATOM 3890 O O . LYS A 1 457 ? -18.878 11.724 21.248 1.00 72.81 457 LYS A O 1
ATOM 3895 N N . GLN A 1 458 ? -17.907 13.670 20.671 1.00 76.38 458 GLN A N 1
ATOM 3896 C CA . GLN A 1 458 ? -18.179 14.343 21.945 1.00 76.38 458 GLN A CA 1
ATOM 3897 C C . GLN A 1 458 ? -19.685 14.455 22.226 1.00 76.38 458 GLN A C 1
ATOM 3899 O O . GLN A 1 458 ? -20.117 14.119 23.329 1.00 76.38 458 GLN A O 1
ATOM 3904 N N . LYS A 1 459 ? -20.507 14.799 21.222 1.00 78.50 459 LYS A N 1
ATOM 3905 C CA . LYS A 1 459 ? -21.979 14.813 21.359 1.00 78.50 459 LYS A CA 1
ATOM 3906 C C . LYS A 1 459 ? -22.547 13.443 21.746 1.00 78.50 459 LYS A C 1
ATOM 3908 O O . LYS A 1 459 ? -23.387 13.358 22.639 1.00 78.50 459 LYS A O 1
ATOM 3913 N N . ILE A 1 460 ? -22.066 12.356 21.132 1.00 72.62 460 ILE A N 1
ATOM 3914 C CA . ILE A 1 460 ? -22.495 10.987 21.481 1.00 72.62 460 ILE A CA 1
ATOM 3915 C C . ILE A 1 460 ? -22.134 10.644 22.931 1.00 72.62 460 ILE A C 1
ATOM 3917 O O . ILE A 1 460 ? -22.951 10.050 23.643 1.00 72.62 460 ILE A O 1
ATOM 3921 N N . ILE A 1 461 ? -20.926 11.013 23.371 1.00 73.94 461 ILE A N 1
ATOM 3922 C CA . ILE A 1 461 ? -20.475 10.801 24.752 1.00 73.94 461 ILE A CA 1
ATOM 3923 C C . ILE A 1 461 ? -21.377 11.574 25.717 1.00 73.94 461 ILE A C 1
ATOM 3925 O O . ILE A 1 461 ? -21.869 10.993 26.683 1.00 73.94 461 ILE A O 1
ATOM 3929 N N . GLN A 1 462 ? -21.668 12.841 25.424 1.00 78.19 462 GLN A N 1
ATOM 3930 C CA . GLN A 1 462 ? -22.508 13.686 26.270 1.00 78.19 462 GLN A CA 1
ATOM 3931 C C . GLN A 1 462 ? -23.942 13.149 26.386 1.00 78.19 462 GLN A C 1
ATOM 3933 O O . GLN A 1 462 ? -24.466 13.029 27.492 1.00 78.19 462 GLN A O 1
ATOM 3938 N N . LEU A 1 463 ? -24.545 12.706 25.277 1.00 76.62 463 LEU A N 1
ATOM 3939 C CA . LEU A 1 463 ? -25.855 12.042 25.295 1.00 76.62 463 LEU A CA 1
ATOM 3940 C C . LEU A 1 463 ? -25.846 10.767 26.154 1.00 76.62 463 LEU A C 1
ATOM 3942 O O . LEU A 1 463 ? -26.814 10.481 26.859 1.00 76.62 463 LEU A O 1
ATOM 3946 N N . ALA A 1 464 ? -24.760 9.989 26.121 1.00 72.62 464 ALA A N 1
ATOM 3947 C CA . ALA A 1 464 ? -24.628 8.790 26.945 1.00 72.62 464 ALA A CA 1
ATOM 3948 C C . ALA A 1 464 ? -24.469 9.108 28.442 1.00 72.62 464 ALA A C 1
ATOM 3950 O O . ALA A 1 464 ? -25.038 8.395 29.270 1.00 72.62 464 ALA A O 1
ATOM 3951 N N . VAL A 1 465 ? -23.728 10.163 28.792 1.00 77.00 465 VAL A N 1
ATOM 3952 C CA . VAL A 1 465 ? -23.570 10.622 30.182 1.00 77.00 465 VAL A CA 1
ATOM 3953 C C . VAL A 1 465 ? -24.906 11.116 30.735 1.00 77.00 465 VAL A C 1
ATOM 3955 O O . VAL A 1 465 ? -25.358 10.596 31.754 1.00 77.00 465 VAL A O 1
ATOM 3958 N N . ASN A 1 466 ? -25.602 11.995 30.009 1.00 78.44 466 ASN A N 1
ATOM 3959 C CA . ASN A 1 466 ? -26.907 12.524 30.420 1.00 78.44 466 ASN A CA 1
ATOM 3960 C C . ASN A 1 466 ? -27.937 11.402 30.645 1.00 78.44 466 ASN A C 1
ATOM 3962 O O . ASN A 1 466 ? -28.705 11.425 31.608 1.00 78.44 466 ASN A O 1
ATOM 3966 N N . GLN A 1 467 ? -27.931 10.374 29.787 1.00 76.19 467 GLN A N 1
ATOM 3967 C CA . GLN A 1 467 ? -28.799 9.204 29.942 1.00 76.19 467 GLN A CA 1
ATOM 3968 C C . GLN A 1 467 ? -28.480 8.411 31.221 1.00 76.19 467 GLN A C 1
ATOM 3970 O O . GLN A 1 467 ? -29.391 7.973 31.924 1.00 76.19 467 GLN A O 1
ATOM 3975 N N . ARG A 1 468 ? -27.194 8.235 31.555 1.00 75.94 468 ARG A N 1
ATOM 3976 C CA . ARG A 1 468 ? -26.775 7.539 32.783 1.00 75.94 468 ARG A CA 1
ATOM 3977 C C . ARG A 1 468 ? -27.182 8.301 34.038 1.00 75.94 468 ARG A C 1
ATOM 3979 O O . ARG A 1 468 ? -27.676 7.681 34.976 1.00 75.94 468 ARG A O 1
ATOM 3986 N N . GLU A 1 469 ? -26.998 9.617 34.058 1.00 79.31 469 GLU A N 1
ATOM 3987 C CA . GLU A 1 469 ? -27.367 10.453 35.205 1.00 79.31 469 GLU A CA 1
ATOM 3988 C C . GLU A 1 469 ? -28.875 10.456 35.445 1.00 79.31 469 GLU A C 1
ATOM 3990 O O . GLU A 1 469 ? -29.320 10.260 36.577 1.00 79.31 469 GLU A O 1
ATOM 3995 N N . ARG A 1 470 ? -29.670 10.567 34.377 1.00 78.31 470 ARG A N 1
ATOM 3996 C CA . ARG A 1 470 ? -31.131 10.476 34.460 1.00 78.31 470 ARG A CA 1
ATOM 3997 C C . ARG A 1 470 ? -31.588 9.122 35.008 1.00 78.31 470 ARG A C 1
ATOM 3999 O O . ARG A 1 470 ? -32.392 9.080 35.938 1.00 78.31 470 ARG A O 1
ATOM 4006 N N . ASN A 1 471 ? -31.028 8.024 34.495 1.00 75.19 471 ASN A N 1
ATOM 4007 C CA . ASN A 1 471 ? -31.324 6.677 34.992 1.00 75.19 471 ASN A CA 1
ATOM 4008 C C . ASN A 1 471 ? -30.949 6.527 36.470 1.00 75.19 471 ASN A C 1
ATOM 4010 O O . ASN A 1 471 ? -31.715 5.965 37.251 1.00 75.19 471 ASN A O 1
ATOM 4014 N N . ARG A 1 472 ? -29.797 7.073 36.876 1.00 80.38 472 ARG A N 1
ATOM 4015 C CA . ARG A 1 472 ? -29.368 7.085 38.278 1.00 80.38 472 ARG A CA 1
ATOM 4016 C C . ARG A 1 472 ? -30.361 7.846 39.158 1.00 80.38 472 ARG A C 1
ATOM 4018 O O . ARG A 1 472 ? -30.725 7.343 40.217 1.00 80.38 472 ARG A O 1
ATOM 4025 N N . GLY A 1 473 ? -30.826 9.015 38.715 1.00 81.19 473 GLY A N 1
ATOM 4026 C CA . GLY A 1 473 ? -31.834 9.807 39.424 1.00 81.19 473 GLY A CA 1
ATOM 4027 C C . GLY A 1 473 ? -33.151 9.051 39.628 1.00 81.19 473 GLY A C 1
ATOM 4028 O O . GLY A 1 473 ? -33.687 9.041 40.734 1.00 81.19 473 GLY A O 1
ATOM 4029 N N . LEU A 1 474 ? -33.632 8.350 38.597 1.00 78.62 474 LEU A N 1
ATOM 4030 C CA . LEU A 1 474 ? -34.854 7.541 38.677 1.00 78.62 474 LEU A CA 1
ATOM 4031 C C . LEU A 1 474 ? -34.720 6.371 39.659 1.00 78.62 474 LEU A C 1
ATOM 4033 O O . LEU A 1 474 ? -35.610 6.166 40.484 1.00 78.62 474 LEU A O 1
ATOM 4037 N N . ILE A 1 475 ? -33.596 5.647 39.624 1.00 76.06 475 ILE A N 1
ATOM 4038 C CA . ILE A 1 475 ? -33.328 4.532 40.548 1.00 76.06 475 ILE A CA 1
ATOM 4039 C C . ILE A 1 475 ? -33.298 5.023 42.002 1.00 76.06 475 ILE A C 1
ATOM 4041 O O . ILE A 1 475 ? -33.857 4.378 42.895 1.00 76.06 475 ILE A O 1
ATOM 4045 N N . LEU A 1 476 ? -32.672 6.176 42.254 1.00 78.94 476 LEU A N 1
ATOM 4046 C CA . LEU A 1 476 ? -32.627 6.772 43.589 1.00 78.94 476 LEU A CA 1
ATOM 4047 C C . LEU A 1 476 ? -34.021 7.194 44.070 1.00 78.94 476 LEU A C 1
ATOM 4049 O O . LEU A 1 476 ? -34.391 6.882 45.201 1.00 78.94 476 LEU A O 1
ATOM 4053 N N . ALA A 1 477 ? -34.816 7.840 43.212 1.00 80.31 477 ALA A N 1
ATOM 4054 C CA . ALA A 1 477 ? -36.185 8.232 43.544 1.00 80.31 477 ALA A CA 1
ATOM 4055 C C . ALA A 1 477 ? -37.077 7.016 43.863 1.00 80.31 477 ALA A C 1
ATOM 4057 O O . ALA A 1 477 ? -37.807 7.034 44.852 1.00 80.31 477 ALA A O 1
ATOM 4058 N N . GLN A 1 478 ? -36.968 5.933 43.086 1.00 80.25 478 GLN A N 1
ATOM 4059 C CA . GLN A 1 478 ? -37.689 4.677 43.337 1.00 80.25 478 GLN A CA 1
ATOM 4060 C C . GLN A 1 478 ? -37.293 4.039 44.668 1.00 80.25 478 GLN A C 1
ATOM 4062 O O . GLN A 1 478 ? -38.151 3.636 45.454 1.00 80.25 478 GLN A O 1
ATOM 4067 N N . SER A 1 479 ? -35.988 3.984 44.938 1.00 77.56 479 SER A N 1
ATOM 4068 C CA . SER A 1 479 ? -35.463 3.428 46.186 1.00 77.56 479 SER A CA 1
ATOM 4069 C C . SER A 1 479 ? -35.973 4.213 47.396 1.00 77.56 479 SER A C 1
ATOM 4071 O O . SER A 1 479 ? -36.359 3.613 48.398 1.00 77.56 479 SER A O 1
ATOM 4073 N N . LYS A 1 480 ? -36.055 5.546 47.279 1.00 84.12 480 LYS A N 1
ATOM 4074 C CA . LYS A 1 480 ? -36.601 6.425 48.317 1.00 84.12 480 LYS A CA 1
ATOM 4075 C C . LYS A 1 480 ? -38.088 6.158 48.575 1.00 84.12 480 LYS A C 1
ATOM 4077 O O . LYS A 1 480 ? -38.455 5.949 49.725 1.00 84.12 480 LYS A O 1
ATOM 4082 N N . ILE A 1 481 ? -38.914 6.079 47.527 1.00 83.31 481 ILE A N 1
ATOM 4083 C CA . ILE A 1 481 ? -40.358 5.802 47.656 1.00 83.31 481 ILE A CA 1
ATOM 4084 C C . ILE A 1 481 ? -40.602 4.436 48.314 1.00 83.31 481 ILE A C 1
ATOM 4086 O O . ILE A 1 481 ? -41.394 4.329 49.247 1.00 83.31 481 ILE A O 1
ATOM 4090 N N . LYS A 1 482 ? -39.890 3.386 47.877 1.00 81.25 482 LYS A N 1
ATOM 4091 C CA . LYS A 1 482 ? -39.999 2.044 48.478 1.00 81.25 482 LYS A CA 1
ATOM 4092 C C . LYS A 1 482 ? -39.605 2.040 49.954 1.00 81.25 482 LYS A C 1
ATOM 4094 O O . LYS A 1 482 ? -40.264 1.392 50.765 1.00 81.25 482 LYS A O 1
ATOM 4099 N N . HIS A 1 483 ? -38.540 2.762 50.298 1.00 82.06 483 HIS A N 1
ATOM 4100 C CA . HIS A 1 483 ? -38.085 2.882 51.676 1.00 82.06 483 HIS A CA 1
ATOM 4101 C C . HIS A 1 483 ? -39.095 3.634 52.555 1.00 82.06 483 HIS A C 1
ATOM 4103 O O . HIS A 1 483 ? -39.417 3.162 53.643 1.00 82.06 483 HIS A O 1
ATOM 4109 N N . GLU A 1 484 ? -39.640 4.756 52.076 1.00 86.69 484 GLU A N 1
ATOM 4110 C CA . GLU A 1 484 ? -40.668 5.530 52.785 1.00 86.69 484 GLU A CA 1
ATOM 4111 C C . GLU A 1 484 ? -41.936 4.703 53.044 1.00 86.69 484 GLU A C 1
ATOM 4113 O O . GLU A 1 484 ? -42.455 4.703 54.159 1.00 86.69 484 GLU A O 1
ATOM 4118 N N . GLU A 1 485 ? -42.400 3.932 52.060 1.00 84.88 485 GLU A N 1
ATOM 4119 C CA . GLU A 1 485 ? -43.575 3.062 52.210 1.00 84.88 485 GLU A CA 1
ATOM 4120 C C . GLU A 1 485 ? -43.340 1.907 53.186 1.00 84.88 485 GLU A C 1
ATOM 4122 O O . GLU A 1 485 ? -44.212 1.577 53.990 1.00 84.88 485 GLU A O 1
ATOM 4127 N N . MET A 1 486 ? -42.141 1.320 53.180 1.00 84.81 486 MET A N 1
ATOM 4128 C CA . MET A 1 486 ? -41.752 0.320 54.175 1.00 84.81 486 MET A CA 1
ATOM 4129 C C . MET A 1 486 ? -41.732 0.914 55.593 1.00 84.81 486 MET A C 1
ATOM 4131 O O . MET A 1 486 ? -42.250 0.295 56.521 1.00 84.81 486 MET A O 1
ATOM 4135 N N . LEU A 1 487 ? -41.177 2.118 55.773 1.00 85.75 487 LEU A N 1
ATOM 4136 C CA . LEU A 1 487 ? -41.183 2.803 57.070 1.00 85.75 487 LEU A CA 1
ATOM 4137 C C . LEU A 1 487 ? -42.609 3.129 57.533 1.00 85.75 487 LEU A C 1
ATOM 4139 O O . LEU A 1 487 ? -42.921 2.976 58.714 1.00 85.75 487 LEU A O 1
ATOM 4143 N N . ASN A 1 488 ? -43.485 3.552 56.620 1.00 85.81 488 ASN A N 1
ATOM 4144 C CA . ASN A 1 488 ? -44.888 3.813 56.934 1.00 85.81 488 ASN A CA 1
ATOM 4145 C C . ASN A 1 488 ? -45.615 2.536 57.372 1.00 85.81 488 ASN A C 1
ATOM 4147 O O . ASN A 1 488 ? -46.300 2.560 58.392 1.00 85.81 488 ASN A O 1
ATOM 4151 N N . HIS A 1 489 ? -45.403 1.409 56.685 1.00 82.81 489 HIS A N 1
ATOM 4152 C CA . HIS A 1 489 ? -45.947 0.108 57.098 1.00 82.81 489 HIS A CA 1
ATOM 4153 C C . HIS A 1 489 ? -45.460 -0.309 58.490 1.00 82.81 489 HIS A C 1
ATOM 4155 O O . HIS A 1 489 ? -46.273 -0.686 59.334 1.00 82.81 489 HIS A O 1
ATOM 4161 N N . GLN A 1 490 ? -44.163 -0.159 58.776 1.00 83.31 490 GLN A N 1
ATOM 4162 C CA . GLN A 1 490 ? -43.603 -0.446 60.102 1.00 83.31 490 GLN A CA 1
ATOM 4163 C C . GLN A 1 490 ? -44.222 0.432 61.199 1.00 83.31 490 GLN A C 1
ATOM 4165 O O . GLN A 1 490 ? -44.530 -0.062 62.287 1.00 83.31 490 GLN A O 1
ATOM 4170 N N . ARG A 1 491 ? -44.444 1.725 60.923 1.00 85.25 491 ARG A N 1
ATOM 4171 C CA . ARG A 1 491 ? -45.121 2.643 61.853 1.00 85.25 491 ARG A CA 1
ATOM 4172 C C . ARG A 1 491 ? -46.572 2.239 62.088 1.00 85.25 491 ARG A C 1
ATOM 4174 O O . ARG A 1 491 ? -46.979 2.136 63.242 1.00 85.25 491 ARG A O 1
ATOM 4181 N N . GLU A 1 492 ? -47.340 1.985 61.029 1.00 86.75 492 GLU A N 1
ATOM 4182 C CA . GLU A 1 492 ? -48.741 1.553 61.130 1.00 86.75 492 GLU A CA 1
ATOM 4183 C C . GLU A 1 492 ? -48.860 0.227 61.906 1.00 86.75 492 GLU A C 1
ATOM 4185 O O . GLU A 1 492 ? -49.720 0.097 62.780 1.00 86.75 492 GLU A O 1
ATOM 4190 N N . HIS A 1 493 ? -47.945 -0.719 61.667 1.00 85.12 493 HIS A N 1
ATOM 4191 C CA . HIS A 1 493 ? -47.854 -1.979 62.406 1.00 85.12 493 HIS A CA 1
ATOM 4192 C C . HIS A 1 493 ? -47.557 -1.749 63.894 1.00 85.12 493 HIS A C 1
ATOM 4194 O O . HIS A 1 493 ? -48.243 -2.297 64.755 1.00 85.12 493 HIS A O 1
ATOM 4200 N N . SER A 1 494 ? -46.569 -0.909 64.216 1.00 86.12 494 SER A N 1
ATOM 4201 C CA . SER A 1 494 ? -46.222 -0.563 65.602 1.00 86.12 494 SER A CA 1
ATOM 4202 C C . SER A 1 494 ? -47.396 0.093 66.343 1.00 86.12 494 SER A C 1
ATOM 4204 O O . SER A 1 494 ? -47.736 -0.310 67.456 1.00 86.12 494 SER A O 1
ATOM 4206 N N . ILE A 1 495 ? -48.094 1.033 65.693 1.00 88.19 495 ILE A N 1
ATOM 4207 C CA . ILE A 1 495 ? -49.292 1.684 66.245 1.00 88.19 495 ILE A CA 1
ATOM 4208 C C . ILE A 1 495 ? -50.394 0.654 66.523 1.00 88.19 495 ILE A C 1
ATOM 4210 O O . ILE A 1 495 ? -51.044 0.718 67.568 1.00 88.19 495 ILE A O 1
ATOM 4214 N N . LEU A 1 496 ? -50.615 -0.298 65.611 1.00 88.75 496 LEU A N 1
ATOM 4215 C CA . LEU A 1 496 ? -51.622 -1.344 65.786 1.00 88.75 496 LEU A CA 1
ATOM 4216 C C . LEU A 1 496 ? -51.283 -2.274 66.961 1.00 88.75 496 LEU A C 1
ATOM 4218 O O . LEU A 1 496 ? -52.158 -2.558 67.780 1.00 88.75 496 LEU A O 1
ATOM 4222 N N . MET A 1 497 ? -50.018 -2.688 67.077 1.00 84.94 497 MET A N 1
ATOM 4223 C CA . MET A 1 497 ? -49.534 -3.511 68.191 1.00 84.94 497 MET A CA 1
ATOM 4224 C C . MET A 1 497 ? -49.688 -2.793 69.534 1.00 84.94 497 MET A C 1
ATOM 4226 O O . MET A 1 497 ? -50.159 -3.388 70.501 1.00 84.94 497 MET A O 1
ATOM 4230 N N . GLN A 1 498 ? -49.362 -1.499 69.591 1.00 85.94 498 GLN A N 1
ATOM 4231 C CA . GLN A 1 498 ? -49.519 -0.711 70.811 1.00 85.94 498 GLN A CA 1
ATOM 4232 C C . GLN A 1 498 ? -50.995 -0.553 71.205 1.00 85.94 498 GLN A C 1
ATOM 4234 O O . GLN A 1 498 ? -51.330 -0.670 72.382 1.00 85.94 498 GLN A O 1
ATOM 4239 N N . LYS A 1 499 ? -51.895 -0.332 70.236 1.00 86.50 499 LYS A N 1
ATOM 4240 C CA . LYS A 1 499 ? -53.343 -0.279 70.501 1.00 86.50 499 LYS A CA 1
ATOM 4241 C C . LYS A 1 499 ? -53.862 -1.595 71.077 1.00 86.50 499 LYS A C 1
ATOM 4243 O O . LYS A 1 499 ? -54.584 -1.567 72.066 1.00 86.50 499 LYS A O 1
ATOM 4248 N N . HIS A 1 500 ? -53.465 -2.729 70.502 1.00 83.50 500 HIS A N 1
ATOM 4249 C CA . HIS A 1 500 ? -53.869 -4.048 70.996 1.00 83.50 500 HIS A CA 1
ATOM 4250 C C . HIS A 1 500 ? -53.331 -4.342 72.397 1.00 83.50 500 HIS A C 1
ATOM 4252 O O . HIS A 1 500 ? -54.078 -4.823 73.246 1.00 83.50 500 HIS A O 1
ATOM 4258 N N . LYS A 1 501 ? -52.078 -3.961 72.679 1.00 85.81 501 LYS A N 1
ATOM 4259 C CA . LYS A 1 501 ? -51.508 -4.039 74.030 1.00 85.81 501 LYS A CA 1
ATOM 4260 C C . LYS A 1 501 ? -52.367 -3.272 75.042 1.00 85.81 501 LYS A C 1
ATOM 4262 O O . LYS A 1 501 ? -52.754 -3.838 76.061 1.00 85.81 501 LYS A O 1
ATOM 4267 N N . ASN A 1 502 ? -52.737 -2.032 74.721 1.00 86.31 502 ASN A N 1
ATOM 4268 C CA . ASN A 1 502 ? -53.596 -1.212 75.580 1.00 86.31 502 ASN A CA 1
ATOM 4269 C C . ASN A 1 502 ? -55.013 -1.817 75.739 1.00 86.31 502 ASN A C 1
ATOM 4271 O O . ASN A 1 502 ? -55.604 -1.741 76.817 1.00 86.31 502 ASN A O 1
ATOM 4275 N N . GLU A 1 503 ? -55.575 -2.426 74.685 1.00 84.06 503 GLU A N 1
ATOM 4276 C CA . GLU A 1 503 ? -56.871 -3.126 74.733 1.00 84.06 503 GLU A CA 1
ATOM 4277 C C . GLU A 1 503 ? -56.817 -4.357 75.662 1.00 84.06 503 GLU A C 1
ATOM 4279 O O . GLU A 1 503 ? -57.721 -4.538 76.484 1.00 84.06 503 GLU A O 1
ATOM 4284 N N . ILE A 1 504 ? -55.745 -5.160 75.595 1.00 80.50 504 ILE A N 1
ATOM 4285 C CA . ILE A 1 504 ? -55.507 -6.295 76.504 1.00 80.50 504 ILE A CA 1
ATOM 4286 C C . ILE A 1 504 ? -55.352 -5.817 77.948 1.00 80.50 504 ILE A C 1
ATOM 4288 O O . ILE A 1 504 ? -55.955 -6.404 78.848 1.00 80.50 504 ILE A O 1
ATOM 4292 N N . GLU A 1 505 ? -54.578 -4.758 78.188 1.00 82.19 505 GLU A N 1
ATOM 4293 C CA . GLU A 1 505 ? -54.407 -4.181 79.527 1.00 82.19 505 GLU A CA 1
ATOM 4294 C C . GLU A 1 505 ? -55.759 -3.724 80.100 1.00 82.19 505 GLU A C 1
ATOM 4296 O O . GLU A 1 505 ? -56.126 -4.117 81.208 1.00 82.19 505 GLU A O 1
ATOM 4301 N N . SER A 1 506 ? -56.565 -2.997 79.314 1.00 85.00 506 SER A N 1
ATOM 4302 C CA . SER A 1 506 ? -57.905 -2.556 79.729 1.00 85.00 506 SER A CA 1
ATOM 4303 C C . SER A 1 506 ? -58.848 -3.724 80.040 1.00 85.00 506 SER A C 1
ATOM 4305 O O . SER A 1 506 ? -59.580 -3.685 81.031 1.00 85.00 506 SER A O 1
ATOM 4307 N N . LEU A 1 507 ? -58.838 -4.778 79.218 1.00 83.94 507 LEU A N 1
ATOM 4308 C CA . LEU A 1 507 ? -59.645 -5.979 79.453 1.00 83.94 507 LEU A CA 1
ATOM 4309 C C . LEU A 1 507 ? -59.199 -6.731 80.702 1.00 83.94 507 LEU A C 1
ATOM 4311 O O . LEU A 1 507 ? -60.040 -7.165 81.487 1.00 83.94 507 LEU A O 1
ATOM 4315 N N . THR A 1 508 ? -57.889 -6.840 80.907 1.00 81.38 508 THR A N 1
ATOM 4316 C CA . THR A 1 508 ? -57.310 -7.492 82.081 1.00 81.38 508 THR A CA 1
ATOM 4317 C C . THR A 1 508 ? -57.735 -6.767 83.356 1.00 81.38 508 THR A C 1
ATOM 4319 O O . THR A 1 508 ? -58.171 -7.415 84.306 1.00 81.38 508 THR A O 1
ATOM 4322 N N . GLU A 1 509 ? -57.699 -5.433 83.370 1.00 84.44 509 GLU A N 1
ATOM 4323 C CA . GLU A 1 509 ? -58.164 -4.631 84.509 1.00 84.44 509 GLU A CA 1
ATOM 4324 C C . GLU A 1 509 ? -59.679 -4.757 84.742 1.00 84.44 509 GLU A C 1
ATOM 4326 O O . GLU A 1 509 ? -60.115 -4.943 85.881 1.00 84.44 509 GLU A O 1
ATOM 4331 N N . LYS A 1 510 ? -60.503 -4.762 83.681 1.00 86.88 510 LYS A N 1
ATOM 4332 C CA . LYS A 1 510 ? -61.953 -5.017 83.806 1.00 86.88 510 LYS A CA 1
ATOM 4333 C C . LYS A 1 510 ? -62.245 -6.396 84.399 1.00 86.88 510 LYS A C 1
ATOM 4335 O O . LYS A 1 510 ? -63.099 -6.512 85.278 1.00 86.88 510 LYS A O 1
ATOM 4340 N N . LEU A 1 511 ? -61.530 -7.429 83.950 1.00 82.69 511 LEU A N 1
ATOM 4341 C CA . LEU A 1 511 ? -61.675 -8.791 84.464 1.00 82.69 511 LEU A CA 1
ATOM 4342 C C . LEU A 1 511 ? -61.205 -8.899 85.918 1.00 82.69 511 LEU A C 1
ATOM 4344 O O . LEU A 1 511 ? -61.894 -9.531 86.714 1.00 82.69 511 LEU A O 1
ATOM 4348 N N . LYS A 1 512 ? -60.081 -8.268 86.289 1.00 83.12 512 LYS A N 1
ATOM 4349 C CA . LYS A 1 512 ? -59.594 -8.224 87.681 1.00 83.12 512 LYS A CA 1
ATOM 4350 C C . LYS A 1 512 ? -60.603 -7.554 88.609 1.00 83.12 512 LYS A C 1
ATOM 4352 O O . LYS A 1 512 ? -60.841 -8.051 89.706 1.00 83.12 512 LYS A O 1
ATOM 4357 N N . LYS A 1 513 ? -61.220 -6.455 88.168 1.00 85.00 513 LYS A N 1
ATOM 4358 C CA . LYS A 1 513 ? -62.241 -5.752 88.950 1.00 85.00 513 LYS A CA 1
ATOM 4359 C C . LYS A 1 513 ? -63.496 -6.608 89.142 1.00 85.00 513 LYS A C 1
ATOM 4361 O O . LYS A 1 513 ? -63.906 -6.828 90.277 1.00 85.00 513 LYS A O 1
ATOM 4366 N N . ALA A 1 514 ? -64.044 -7.160 88.056 1.00 81.62 514 ALA A N 1
ATOM 4367 C CA . ALA A 1 514 ? -65.207 -8.052 88.115 1.00 81.62 514 ALA A CA 1
ATOM 4368 C C . ALA A 1 514 ? -64.934 -9.309 88.962 1.00 81.62 514 ALA A C 1
ATOM 4370 O O . ALA A 1 514 ? -65.818 -9.821 89.647 1.00 81.62 514 ALA A O 1
ATOM 4371 N N . PHE A 1 515 ? -63.693 -9.801 88.930 1.00 82.31 515 PHE A N 1
ATOM 4372 C CA . PHE A 1 515 ? -63.233 -10.898 89.767 1.00 82.31 515 PHE A CA 1
ATOM 4373 C C . PHE A 1 515 ? -63.227 -10.542 91.252 1.00 82.31 515 PHE A C 1
ATOM 4375 O O . PHE A 1 515 ? -63.772 -11.305 92.045 1.00 82.31 515 PHE A O 1
ATOM 4382 N N . GLY A 1 516 ? -62.622 -9.406 91.615 1.00 80.38 516 GLY A N 1
ATOM 4383 C CA . GLY A 1 516 ? -62.561 -8.941 93.001 1.00 80.38 516 GLY A CA 1
ATOM 4384 C C . GLY A 1 516 ? -63.959 -8.783 93.589 1.00 80.38 516 GLY A C 1
ATOM 4385 O O . GLY A 1 516 ? -64.261 -9.369 94.621 1.00 80.38 516 GLY A O 1
ATOM 4386 N N . GLU A 1 517 ? -64.856 -8.125 92.851 1.00 85.69 517 GLU A N 1
ATOM 4387 C CA . GLU A 1 517 ? -66.254 -7.948 93.259 1.00 85.69 517 GLU A CA 1
ATOM 4388 C C . GLU A 1 517 ? -66.979 -9.290 93.466 1.00 85.69 517 GLU A C 1
ATOM 4390 O O . GLU A 1 517 ? -67.735 -9.451 94.425 1.00 85.69 517 GLU A O 1
ATOM 4395 N N . ARG A 1 518 ? -66.751 -10.284 92.596 1.00 80.69 518 ARG A N 1
ATOM 4396 C CA . ARG A 1 518 ? -67.361 -11.616 92.739 1.00 80.69 518 ARG A CA 1
ATOM 4397 C C . ARG A 1 518 ? -66.797 -12.377 93.940 1.00 80.69 518 ARG A C 1
ATOM 4399 O O . ARG A 1 518 ? -67.574 -12.960 94.693 1.00 80.69 518 ARG A O 1
ATOM 4406 N N . PHE A 1 519 ? -65.477 -12.351 94.125 1.00 83.31 519 PHE A N 1
ATOM 4407 C CA . PHE A 1 519 ? -64.800 -12.979 95.258 1.00 83.31 519 PHE A CA 1
ATOM 4408 C C . PHE A 1 519 ? -65.294 -12.402 96.590 1.00 83.31 519 PHE A C 1
ATOM 4410 O O . PHE A 1 519 ? -65.711 -13.160 97.466 1.00 83.31 519 PHE A O 1
ATOM 4417 N N . ASP A 1 520 ? -65.333 -11.073 96.708 1.00 82.06 520 ASP A N 1
ATOM 4418 C CA . ASP A 1 520 ? -65.771 -10.382 97.922 1.00 82.06 520 ASP A CA 1
ATOM 4419 C C . ASP A 1 520 ? -67.239 -10.690 98.250 1.00 82.06 520 ASP A C 1
ATOM 4421 O O . ASP A 1 520 ? -67.583 -10.949 99.405 1.00 82.06 520 ASP A O 1
ATOM 4425 N N . ASN A 1 521 ? -68.111 -10.725 97.236 1.00 85.31 521 ASN A N 1
ATOM 4426 C CA . ASN A 1 521 ? -69.526 -11.058 97.411 1.00 85.31 521 ASN A CA 1
ATOM 4427 C C . ASN A 1 521 ? -69.740 -12.523 97.831 1.00 85.31 521 ASN A C 1
ATOM 4429 O O . ASN A 1 521 ? -70.520 -12.789 98.749 1.00 85.31 521 ASN A O 1
ATOM 4433 N N . GLU A 1 522 ? -69.050 -13.477 97.195 1.00 81.69 522 GLU A N 1
ATOM 4434 C CA . GLU A 1 522 ? -69.136 -14.902 97.546 1.00 81.69 522 GLU A CA 1
ATOM 4435 C C . GLU A 1 522 ? -68.583 -15.167 98.957 1.00 81.69 522 GLU A C 1
ATOM 4437 O O . GLU A 1 522 ? -69.217 -15.876 99.746 1.00 81.69 522 GLU A O 1
ATOM 4442 N N . LEU A 1 523 ? -67.459 -14.535 99.317 1.00 81.00 523 LEU A N 1
ATOM 4443 C CA . LEU A 1 523 ? -66.871 -14.629 100.652 1.00 81.00 523 LEU A CA 1
ATOM 4444 C C . LEU A 1 523 ? -67.798 -14.025 101.713 1.00 81.00 523 LEU A C 1
ATOM 4446 O O . LEU A 1 523 ? -68.053 -14.660 102.735 1.00 81.00 523 LEU A O 1
ATOM 4450 N N . LYS A 1 524 ? -68.363 -12.838 101.462 1.00 83.75 524 LYS A N 1
ATOM 4451 C CA . LYS A 1 524 ? -69.303 -12.173 102.376 1.00 83.75 524 LYS A CA 1
ATOM 4452 C C . LYS A 1 524 ? -70.548 -13.023 102.631 1.00 83.75 524 LYS A C 1
ATOM 4454 O O . LYS A 1 524 ? -70.927 -13.204 103.788 1.00 83.75 524 LYS A O 1
ATOM 4459 N N . ASN A 1 525 ? -71.149 -13.583 101.581 1.00 83.75 525 ASN A N 1
ATOM 4460 C CA . ASN A 1 525 ? -72.308 -14.471 101.707 1.00 83.75 525 ASN A CA 1
ATOM 4461 C C . ASN A 1 525 ? -71.968 -15.722 102.528 1.00 83.75 525 ASN A C 1
ATOM 4463 O O . ASN A 1 525 ? -72.750 -16.129 103.388 1.00 83.75 525 ASN A O 1
ATOM 4467 N N . HIS A 1 526 ? -70.780 -16.301 102.330 1.00 79.31 526 HIS A N 1
ATOM 4468 C CA . HIS A 1 526 ? -70.350 -17.453 103.115 1.00 79.31 526 HIS A CA 1
ATOM 4469 C C . HIS A 1 526 ? -70.075 -17.105 104.581 1.00 79.31 526 HIS A C 1
ATOM 4471 O O . HIS A 1 526 ? -70.488 -17.844 105.470 1.00 79.31 526 HIS A O 1
ATOM 4477 N N . VAL A 1 527 ? -69.404 -15.983 104.857 1.00 79.12 527 VAL A N 1
ATOM 4478 C CA . VAL A 1 527 ? -69.154 -15.507 106.227 1.00 79.12 527 VAL A CA 1
ATOM 4479 C C . VAL A 1 527 ? -70.476 -15.312 106.971 1.00 79.12 527 VAL A C 1
ATOM 4481 O O . VAL A 1 527 ? -70.585 -15.721 108.125 1.00 79.12 527 VAL A O 1
ATOM 4484 N N . ILE A 1 528 ? -71.492 -14.735 106.317 1.00 82.12 528 ILE A N 1
ATOM 4485 C CA . ILE A 1 528 ? -72.833 -14.556 106.895 1.00 82.12 528 ILE A CA 1
ATOM 4486 C C . ILE A 1 528 ? -73.475 -15.913 107.212 1.00 82.12 528 ILE A C 1
ATOM 4488 O O . ILE A 1 528 ? -73.915 -16.123 108.343 1.00 82.12 528 ILE A O 1
ATOM 4492 N N . ASN A 1 529 ? -73.490 -16.840 106.251 1.00 81.56 529 ASN A N 1
ATOM 4493 C CA . ASN A 1 529 ? -74.098 -18.162 106.423 1.00 81.56 529 ASN A CA 1
ATOM 4494 C C . ASN A 1 529 ? -73.399 -18.985 107.518 1.00 81.56 529 ASN A C 1
ATOM 4496 O O . ASN A 1 529 ? -74.060 -19.591 108.363 1.00 81.56 529 ASN A O 1
ATOM 4500 N N . GLU A 1 530 ? -72.065 -18.976 107.542 1.00 80.06 530 GLU A N 1
ATOM 4501 C CA . GLU A 1 530 ? -71.276 -19.730 108.518 1.00 80.06 530 GLU A CA 1
ATOM 4502 C C . GLU A 1 530 ? -71.397 -19.127 109.919 1.00 80.06 530 GLU A C 1
ATOM 4504 O O . GLU A 1 530 ? -71.526 -19.857 110.901 1.00 80.06 530 GLU A O 1
ATOM 4509 N N . LYS A 1 531 ? -71.447 -17.792 110.021 1.00 79.50 531 LYS A N 1
ATOM 4510 C CA . LYS A 1 531 ? -71.730 -17.099 111.279 1.00 79.50 531 LYS A CA 1
ATOM 4511 C C . LYS A 1 531 ? -73.101 -17.493 111.826 1.00 79.50 531 LYS A C 1
ATOM 4513 O O . LYS A 1 531 ? -73.179 -17.867 112.990 1.00 79.50 531 LYS A O 1
ATOM 4518 N N . GLN A 1 532 ? -74.148 -17.495 110.999 1.00 82.12 532 GLN A N 1
ATOM 4519 C CA . GLN A 1 532 ? -75.492 -17.920 111.413 1.00 82.12 532 GLN A CA 1
ATOM 4520 C C . GLN A 1 532 ? -75.530 -19.387 111.866 1.00 82.12 532 GLN A C 1
ATOM 4522 O O . GLN A 1 532 ? -76.191 -19.719 112.851 1.00 82.12 532 GLN A O 1
ATOM 4527 N N . LYS A 1 533 ? -74.822 -20.280 111.164 1.00 82.06 533 LYS A N 1
ATOM 4528 C CA . LYS A 1 533 ? -74.731 -21.702 111.521 1.00 82.06 533 LYS A CA 1
ATOM 4529 C C . LYS A 1 533 ? -74.013 -21.902 112.856 1.00 82.06 533 LYS A C 1
ATOM 4531 O O . LYS A 1 533 ? -74.546 -22.561 113.747 1.00 82.06 533 LYS A O 1
ATOM 4536 N N . LEU A 1 534 ? -72.840 -21.293 113.017 1.00 77.94 534 LEU A N 1
ATOM 4537 C CA . LEU A 1 534 ? -72.067 -21.382 114.251 1.00 77.94 534 LEU A CA 1
ATOM 4538 C C . LEU A 1 534 ? -72.778 -20.681 115.418 1.00 77.94 534 LEU A C 1
ATOM 4540 O O . LEU A 1 534 ? -72.608 -21.107 116.555 1.00 77.94 534 LEU A O 1
ATOM 4544 N N . GLU A 1 535 ? -73.557 -19.619 115.175 1.00 79.06 535 GLU A N 1
ATOM 4545 C CA . GLU A 1 535 ? -74.359 -18.946 116.209 1.00 79.06 535 GLU A CA 1
ATOM 4546 C C . GLU A 1 535 ? -75.444 -19.886 116.740 1.00 79.06 535 GLU A C 1
ATOM 4548 O O . GLU A 1 535 ? -75.585 -20.016 117.955 1.00 79.06 535 GLU A O 1
ATOM 4553 N N . LYS A 1 536 ? -76.128 -20.630 115.857 1.00 82.25 536 LYS A N 1
ATOM 4554 C CA . LYS A 1 536 ? -77.065 -21.693 116.260 1.00 82.25 536 LYS A CA 1
ATOM 4555 C C . LYS A 1 536 ? -76.367 -22.785 117.079 1.00 82.25 536 LYS A C 1
ATOM 4557 O O . LYS A 1 536 ? -76.840 -23.130 118.160 1.00 82.25 536 LYS A O 1
ATOM 4562 N N . GLU A 1 537 ? -75.210 -23.276 116.624 1.00 78.81 537 GLU A N 1
ATOM 4563 C CA . GLU A 1 537 ? -74.418 -24.277 117.363 1.00 78.81 537 GLU A CA 1
ATOM 4564 C C . GLU A 1 537 ? -73.935 -23.753 118.729 1.00 78.81 537 GLU A C 1
ATOM 4566 O O . GLU A 1 537 ? -73.910 -24.485 119.724 1.00 78.81 537 GLU A O 1
ATOM 4571 N N . PHE A 1 538 ? -73.547 -22.477 118.793 1.00 80.62 538 PHE A N 1
ATOM 4572 C CA . PHE A 1 538 ? -73.125 -21.808 120.018 1.00 80.62 538 PHE A CA 1
ATOM 4573 C C . PHE A 1 538 ? -74.286 -21.664 121.001 1.00 80.62 538 PHE A C 1
ATOM 4575 O O . PHE A 1 538 ? -74.106 -21.931 122.189 1.00 80.62 538 PHE A O 1
ATOM 4582 N N . GLU A 1 539 ? -75.479 -21.287 120.535 1.00 79.31 539 GLU A N 1
ATOM 4583 C CA . GLU A 1 539 ? -76.675 -21.219 121.375 1.00 79.31 539 GLU A CA 1
ATOM 4584 C C . GLU A 1 539 ? -77.085 -22.590 121.911 1.00 79.31 539 GLU A C 1
ATOM 4586 O O . GLU A 1 539 ? -77.381 -22.714 123.100 1.00 79.31 539 GLU A O 1
ATOM 4591 N N . GLU A 1 540 ? -77.039 -23.636 121.086 1.00 79.50 540 GLU A N 1
ATOM 4592 C CA . GLU A 1 540 ? -77.301 -25.007 121.528 1.00 79.50 540 GLU A CA 1
ATOM 4593 C C . GLU A 1 540 ? -76.289 -25.476 122.579 1.00 79.50 540 GLU A C 1
ATOM 4595 O O . GLU A 1 540 ? -76.678 -26.018 123.619 1.00 79.50 540 GLU A O 1
ATOM 4600 N N . LYS A 1 541 ? -74.990 -25.228 122.361 1.00 78.75 541 LYS A N 1
ATOM 4601 C CA . LYS A 1 541 ? -73.944 -25.514 123.357 1.00 78.75 541 LYS A CA 1
ATOM 4602 C C . LYS A 1 541 ? -74.151 -24.719 124.641 1.00 78.75 541 LYS A C 1
ATOM 4604 O O . LYS A 1 541 ? -74.045 -25.278 125.729 1.00 78.75 541 LYS A O 1
ATOM 4609 N N . ARG A 1 542 ? -74.495 -23.434 124.532 1.00 75.62 542 ARG A N 1
ATOM 4610 C CA . ARG A 1 542 ? -74.791 -22.563 125.675 1.00 75.62 542 ARG A CA 1
ATOM 4611 C C . ARG A 1 542 ? -76.007 -23.057 126.463 1.00 75.62 542 ARG A C 1
ATOM 4613 O O . ARG A 1 542 ? -75.971 -22.998 127.688 1.00 75.62 542 ARG A O 1
ATOM 4620 N N . ARG A 1 543 ? -77.050 -23.567 125.794 1.00 77.38 543 ARG A N 1
ATOM 4621 C CA . ARG A 1 543 ? -78.220 -24.198 126.435 1.00 77.38 543 ARG A CA 1
ATOM 4622 C C . ARG A 1 543 ? -77.839 -25.487 127.163 1.00 77.38 543 ARG A C 1
ATOM 4624 O O . ARG A 1 543 ? -78.214 -25.644 128.318 1.00 77.38 543 ARG A O 1
ATOM 4631 N N . LYS A 1 544 ? -77.036 -26.361 126.546 1.00 73.81 544 LYS A N 1
ATOM 4632 C CA . LYS A 1 544 ? -76.546 -27.606 127.177 1.00 73.81 544 LYS A CA 1
ATOM 4633 C C . LYS A 1 544 ? -75.684 -27.330 128.417 1.00 73.81 544 LYS A C 1
ATOM 4635 O O . LYS A 1 544 ? -75.854 -27.975 129.443 1.00 73.81 544 LYS A O 1
ATOM 4640 N N . LEU A 1 545 ? -74.826 -26.312 128.351 1.00 66.62 545 LEU A N 1
ATOM 4641 C CA . LEU A 1 545 ? -73.935 -25.894 129.445 1.00 66.62 545 LEU A CA 1
ATOM 4642 C C . LEU A 1 545 ? -74.610 -24.961 130.466 1.00 66.62 545 LEU A C 1
ATOM 4644 O O . LEU A 1 545 ? -74.006 -24.612 131.479 1.00 66.62 545 LEU A O 1
ATOM 4648 N N . SER A 1 546 ? -75.866 -24.559 130.242 1.00 63.12 546 SER A N 1
ATOM 4649 C CA . SER A 1 546 ? -76.644 -23.718 131.163 1.00 63.12 546 SER A CA 1
ATOM 4650 C C . SER A 1 546 ? -76.772 -24.345 132.556 1.00 63.12 546 SER A C 1
ATOM 4652 O O . SER A 1 546 ? -76.807 -23.624 133.552 1.00 63.12 546 SER A O 1
ATOM 4654 N N . GLY A 1 547 ? -76.821 -25.680 132.633 1.00 63.06 547 GLY A N 1
ATOM 4655 C CA . GLY A 1 547 ? -76.849 -26.413 133.900 1.00 63.06 547 GLY A CA 1
ATOM 4656 C C . GLY A 1 547 ? -75.521 -26.365 134.665 1.00 63.06 547 GLY A C 1
ATOM 4657 O O . GLY A 1 547 ? -75.530 -26.307 135.893 1.00 63.06 547 GLY A O 1
ATOM 4658 N N . GLU A 1 548 ? -74.387 -26.326 133.960 1.00 59.62 548 GLU A N 1
ATOM 4659 C CA . GLU A 1 548 ? -73.041 -26.216 134.549 1.00 59.62 548 GLU A CA 1
ATOM 4660 C C . GLU A 1 548 ? -72.706 -24.769 134.940 1.00 59.62 548 GLU A C 1
ATOM 4662 O O . GLU A 1 548 ? -72.142 -24.512 136.004 1.00 59.62 548 GLU A O 1
ATOM 4667 N N . LEU A 1 549 ? -73.144 -23.799 134.130 1.00 57.41 549 LEU A N 1
ATOM 4668 C CA . LEU A 1 549 ? -72.995 -22.366 134.399 1.00 57.41 549 LEU A CA 1
ATOM 4669 C C . LEU A 1 549 ? -73.660 -21.933 135.714 1.00 57.41 549 LEU A C 1
ATOM 4671 O O . LEU A 1 549 ? -73.202 -20.977 136.329 1.00 57.41 549 LEU A O 1
ATOM 4675 N N . ASN A 1 550 ? -74.708 -22.618 136.169 1.00 59.56 550 ASN A N 1
ATOM 4676 C CA . ASN A 1 550 ? -75.398 -22.263 137.411 1.00 59.56 550 ASN A CA 1
ATOM 4677 C C . ASN A 1 550 ? -74.760 -22.869 138.673 1.00 59.56 550 ASN A C 1
ATOM 4679 O O . ASN A 1 550 ? -75.107 -22.445 139.772 1.00 59.56 550 ASN A O 1
ATOM 4683 N N . LYS A 1 551 ? -73.814 -23.809 138.530 1.00 61.75 551 LYS A N 1
ATOM 4684 C CA . LYS A 1 551 ? -73.148 -24.500 139.652 1.00 61.75 551 LYS A CA 1
ATOM 4685 C C . LYS A 1 551 ? -71.731 -23.989 139.946 1.00 61.75 551 LYS A C 1
ATOM 4687 O O . LYS A 1 551 ? -71.231 -24.210 141.042 1.00 61.75 551 LYS A O 1
ATOM 4692 N N . GLY A 1 552 ? -71.097 -23.300 138.996 1.00 58.78 552 GLY A N 1
ATOM 4693 C CA . GLY A 1 552 ? -69.735 -22.772 139.138 1.00 58.78 552 GLY A CA 1
ATOM 4694 C C . GLY A 1 552 ? -69.649 -21.378 139.774 1.00 58.78 552 GLY A C 1
ATOM 4695 O O . GLY A 1 552 ? -70.588 -20.566 139.725 1.00 58.78 552 GLY A O 1
ATOM 4696 N N . SER A 1 553 ? -68.473 -21.052 140.314 1.00 70.06 553 SER A N 1
ATOM 4697 C CA . SER A 1 553 ? -68.182 -19.709 140.831 1.00 70.06 553 SER A CA 1
ATOM 4698 C C . SER A 1 553 ? -68.310 -18.652 139.723 1.00 70.06 553 SER A C 1
ATOM 4700 O O . SER A 1 553 ? -68.192 -18.944 138.529 1.00 70.06 553 SER A O 1
ATOM 4702 N N . LEU A 1 554 ? -68.550 -17.387 140.088 1.00 69.12 554 LEU A N 1
ATOM 4703 C CA . LEU A 1 554 ? -68.677 -16.288 139.117 1.00 69.12 554 LEU A CA 1
ATOM 4704 C C . LEU A 1 554 ? -67.475 -16.235 138.148 1.00 69.12 554 LEU A C 1
ATOM 4706 O O . LEU A 1 554 ? -67.643 -16.005 136.949 1.00 69.12 554 LEU A O 1
ATOM 4710 N N . ARG A 1 555 ? -66.269 -16.521 138.659 1.00 74.56 555 ARG A N 1
ATOM 4711 C CA . ARG A 1 555 ? -65.019 -16.545 137.890 1.00 74.56 555 ARG A CA 1
ATOM 4712 C C . ARG A 1 555 ? -64.993 -17.681 136.864 1.00 74.56 555 ARG A C 1
ATOM 4714 O O . ARG A 1 555 ? -64.601 -17.452 135.721 1.00 74.56 555 ARG A O 1
ATOM 4721 N N . GLU A 1 556 ? -65.468 -18.868 137.229 1.00 73.06 556 GLU A N 1
ATOM 4722 C CA . GLU A 1 556 ? -65.559 -20.024 136.324 1.00 73.06 556 GLU A CA 1
ATOM 4723 C C . GLU A 1 556 ? -66.571 -19.785 135.203 1.00 73.06 556 GLU A C 1
ATOM 4725 O O . GLU A 1 556 ? -66.281 -20.072 134.044 1.00 73.06 556 GLU A O 1
ATOM 4730 N N . ARG A 1 557 ? -67.714 -19.155 135.500 1.00 72.69 557 ARG A N 1
ATOM 4731 C CA . ARG A 1 557 ? -68.705 -18.782 134.475 1.00 72.69 557 ARG A CA 1
ATOM 4732 C C . ARG A 1 557 ? -68.152 -17.792 133.458 1.00 72.69 557 ARG A C 1
ATOM 4734 O O . ARG A 1 557 ? -68.418 -17.922 132.263 1.00 72.69 557 ARG A O 1
ATOM 4741 N N . ILE A 1 558 ? -67.404 -16.790 133.923 1.00 74.75 558 ILE A N 1
ATOM 4742 C CA . ILE A 1 558 ? -66.764 -15.799 133.050 1.00 74.75 558 ILE A CA 1
ATOM 4743 C C . ILE A 1 558 ? -65.717 -16.485 132.168 1.00 74.75 558 ILE A C 1
ATOM 4745 O O . ILE A 1 558 ? -65.711 -16.270 130.955 1.00 74.75 558 ILE A O 1
ATOM 4749 N N . MET A 1 559 ? -64.881 -17.352 132.748 1.00 77.50 559 MET A N 1
ATOM 4750 C CA . MET A 1 559 ? -63.862 -18.099 132.005 1.00 77.50 559 MET A CA 1
ATOM 4751 C C . MET A 1 559 ? -64.478 -19.060 130.986 1.00 77.50 559 MET A C 1
ATOM 4753 O O . MET A 1 559 ? -64.012 -19.110 129.850 1.00 77.50 559 MET A O 1
ATOM 4757 N N . LEU A 1 560 ? -65.566 -19.751 131.334 1.00 78.62 560 LEU A N 1
ATOM 4758 C CA . LEU A 1 560 ? -66.272 -20.653 130.426 1.00 78.62 560 LEU A CA 1
ATOM 4759 C C . LEU A 1 560 ? -66.936 -19.888 129.271 1.00 78.62 560 LEU A C 1
ATOM 4761 O O . LEU A 1 560 ? -66.779 -20.272 128.115 1.00 78.62 560 LEU A O 1
ATOM 4765 N N . ARG A 1 561 ? -67.604 -18.755 129.541 1.00 77.81 561 ARG A N 1
ATOM 4766 C CA . ARG A 1 561 ? -68.154 -17.879 128.485 1.00 77.81 561 ARG A CA 1
ATOM 4767 C C . ARG A 1 561 ? -67.059 -17.346 127.565 1.00 77.81 561 ARG A C 1
ATOM 4769 O O . ARG A 1 561 ? -67.250 -17.318 126.351 1.00 77.81 561 ARG A O 1
ATOM 4776 N N . LYS A 1 562 ? -65.917 -16.941 128.128 1.00 81.44 562 LYS A N 1
ATOM 4777 C CA . LYS A 1 562 ? -64.763 -16.464 127.358 1.00 81.44 562 LYS A CA 1
ATOM 4778 C C . LYS A 1 562 ? -64.172 -17.585 126.502 1.00 81.44 562 LYS A C 1
ATOM 4780 O O . LYS A 1 562 ? -63.936 -17.358 125.322 1.00 81.44 562 LYS A O 1
ATOM 4785 N N . ARG A 1 563 ? -64.016 -18.798 127.048 1.00 81.50 563 ARG A N 1
ATOM 4786 C CA . ARG A 1 563 ? -63.540 -19.978 126.309 1.00 81.50 563 ARG A CA 1
ATOM 4787 C C . ARG A 1 563 ? -64.493 -20.348 125.173 1.00 81.50 563 ARG A C 1
ATOM 4789 O O . ARG A 1 563 ? -64.035 -20.475 124.049 1.00 81.50 563 ARG A O 1
ATOM 4796 N N . MET A 1 564 ? -65.803 -20.410 125.420 1.00 78.75 564 MET A N 1
ATOM 4797 C CA . MET A 1 564 ? -66.782 -20.687 124.362 1.00 78.75 564 MET A CA 1
ATOM 4798 C C . MET A 1 564 ? -66.780 -19.610 123.270 1.00 78.75 564 MET A C 1
ATOM 4800 O O . MET A 1 564 ? -66.861 -19.935 122.089 1.00 78.75 564 MET A O 1
ATOM 4804 N N . LYS A 1 565 ? -66.682 -18.326 123.644 1.00 81.12 565 LYS A N 1
ATOM 4805 C CA . LYS A 1 565 ? -66.603 -17.222 122.674 1.00 81.12 565 LYS A CA 1
ATOM 4806 C C . LYS A 1 565 ? -65.319 -17.302 121.844 1.00 81.12 565 LYS A C 1
ATOM 4808 O O . LYS A 1 565 ? -65.363 -17.088 120.638 1.00 81.12 565 LYS A O 1
ATOM 4813 N N . ASN A 1 566 ? -64.196 -17.642 122.475 1.00 81.50 566 ASN A N 1
ATOM 4814 C CA . ASN A 1 566 ? -62.924 -17.842 121.787 1.00 81.50 566 ASN A CA 1
ATOM 4815 C C . ASN A 1 566 ? -62.979 -19.054 120.848 1.00 81.50 566 ASN A C 1
ATOM 4817 O O . ASN A 1 566 ? -62.590 -18.923 119.696 1.00 81.50 566 ASN A O 1
ATOM 4821 N N . GLU A 1 567 ? -63.533 -20.189 121.282 1.00 82.00 567 GLU A N 1
ATOM 4822 C CA . GLU A 1 567 ? -63.719 -21.373 120.433 1.00 82.00 567 GLU A CA 1
ATOM 4823 C C . GLU A 1 567 ? -64.630 -21.092 119.233 1.00 82.00 567 GLU A C 1
ATOM 4825 O O . GLU A 1 567 ? -64.336 -21.534 118.124 1.00 82.00 567 GLU A O 1
ATOM 4830 N N . PHE A 1 568 ? -65.719 -20.345 119.432 1.00 82.69 568 PHE A N 1
ATOM 4831 C CA . PHE A 1 568 ? -66.586 -19.889 118.345 1.00 82.69 568 PHE A CA 1
ATOM 4832 C C . PHE A 1 568 ? -65.814 -19.009 117.356 1.00 82.69 568 PHE A C 1
ATOM 4834 O O . PHE A 1 568 ? -65.826 -19.284 116.159 1.00 82.69 568 PHE A O 1
ATOM 4841 N N . ASN A 1 569 ? -65.092 -18.000 117.852 1.00 79.94 569 ASN A N 1
ATOM 4842 C CA . ASN A 1 569 ? -64.309 -17.095 117.013 1.00 79.94 569 ASN A CA 1
ATOM 4843 C C . ASN A 1 569 ? -63.197 -17.835 116.253 1.00 79.94 569 ASN A C 1
ATOM 4845 O O . ASN A 1 569 ? -62.978 -17.555 115.080 1.00 79.94 569 ASN A O 1
ATOM 4849 N N . GLU A 1 570 ? -62.518 -18.796 116.882 1.00 83.19 570 GLU A N 1
ATOM 4850 C CA . GLU A 1 570 ? -61.487 -19.609 116.231 1.00 83.19 570 GLU A CA 1
ATOM 4851 C C . GLU A 1 570 ? -62.060 -20.561 115.181 1.00 83.19 570 GLU A C 1
ATOM 4853 O O . GLU A 1 570 ? -61.450 -20.743 114.127 1.00 83.19 570 GLU A O 1
ATOM 4858 N N . ARG A 1 571 ? -63.212 -21.190 115.451 1.00 82.81 571 ARG A N 1
ATOM 4859 C CA . ARG A 1 571 ? -63.893 -22.051 114.473 1.00 82.81 571 ARG A CA 1
ATOM 4860 C C . ARG A 1 571 ? -64.393 -21.239 113.288 1.00 82.81 571 ARG A C 1
ATOM 4862 O O . ARG A 1 571 ? -64.163 -21.650 112.156 1.00 82.81 571 ARG A O 1
ATOM 4869 N N . LEU A 1 572 ? -64.988 -20.074 113.546 1.00 80.06 572 LEU A N 1
ATOM 4870 C CA . LEU A 1 572 ? -65.398 -19.137 112.507 1.00 80.06 572 LEU A CA 1
ATOM 4871 C C . LEU A 1 572 ? -64.185 -18.684 111.688 1.00 80.06 572 LEU A C 1
ATOM 4873 O O . LEU A 1 572 ? -64.217 -18.787 110.471 1.00 80.06 572 LEU A O 1
ATOM 4877 N N . ALA A 1 573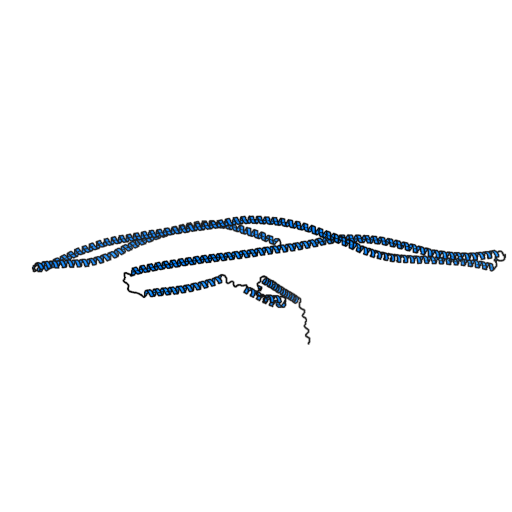 ? -63.086 -18.274 112.327 1.00 81.88 573 ALA A N 1
ATOM 4878 C CA . ALA A 1 573 ? -61.869 -17.862 111.626 1.00 81.88 573 ALA A CA 1
ATOM 4879 C C . ALA A 1 573 ? -61.284 -18.987 110.755 1.00 81.88 573 ALA A C 1
ATOM 4881 O O . ALA A 1 573 ? -60.926 -18.742 109.606 1.00 81.88 573 ALA A O 1
ATOM 4882 N N . ARG A 1 574 ? -61.230 -20.229 111.258 1.00 83.38 574 ARG A N 1
ATOM 4883 C CA . ARG A 1 574 ? -60.749 -21.389 110.487 1.00 83.38 574 ARG A CA 1
ATOM 4884 C C . ARG A 1 574 ? -61.669 -21.735 109.316 1.00 83.38 574 ARG A C 1
ATOM 4886 O O . ARG A 1 574 ? -61.170 -21.987 108.224 1.00 83.38 574 ARG A O 1
ATOM 4893 N N . ALA A 1 575 ? -62.985 -21.730 109.524 1.00 81.38 575 ALA A N 1
ATOM 4894 C CA . ALA A 1 575 ? -63.962 -21.999 108.471 1.00 81.38 575 ALA A CA 1
ATOM 4895 C C . ALA A 1 575 ? -63.939 -20.906 107.391 1.00 81.38 575 ALA A C 1
ATOM 4897 O O . ALA A 1 575 ? -63.926 -21.220 106.202 1.00 81.38 575 ALA A O 1
ATOM 4898 N N . VAL A 1 576 ? -63.841 -19.635 107.799 1.00 82.31 576 VAL A N 1
ATOM 4899 C CA . VAL A 1 576 ? -63.676 -18.497 106.889 1.00 82.31 576 VAL A CA 1
ATOM 4900 C C . VAL A 1 576 ? -62.380 -18.630 106.095 1.00 82.31 576 VAL A C 1
ATOM 4902 O O . VAL A 1 576 ? -62.448 -18.574 104.878 1.00 82.31 576 VAL A O 1
ATOM 4905 N N . GLN A 1 577 ? -61.235 -18.907 106.727 1.00 83.56 577 GLN A N 1
ATOM 4906 C CA . GLN A 1 577 ? -59.957 -19.081 106.018 1.00 83.56 577 GLN A CA 1
ATOM 4907 C C . GLN A 1 577 ? -59.962 -20.260 105.038 1.00 83.56 577 GLN A C 1
ATOM 4909 O O . GLN A 1 577 ? -59.411 -20.168 103.939 1.00 83.56 577 GLN A O 1
ATOM 4914 N N . LEU A 1 578 ? -60.546 -21.396 105.428 1.00 84.31 578 LEU A N 1
ATOM 4915 C CA . LEU A 1 578 ? -60.607 -22.575 104.566 1.00 84.31 578 LEU A CA 1
ATOM 4916 C C . LEU A 1 578 ? -61.494 -22.290 103.353 1.00 84.31 578 LEU A C 1
ATOM 4918 O O . LEU A 1 578 ? -61.095 -22.563 102.219 1.00 84.31 578 LEU A O 1
ATOM 4922 N N . LYS A 1 579 ? -62.640 -21.639 103.573 1.00 82.19 579 LYS A N 1
ATOM 4923 C CA . LYS A 1 579 ? -63.524 -21.255 102.480 1.00 82.19 579 LYS A CA 1
ATOM 4924 C C . LYS A 1 579 ? -62.963 -20.141 101.611 1.00 82.19 579 LYS A C 1
ATOM 4926 O O . LYS A 1 579 ? -63.113 -20.196 100.398 1.00 82.19 579 LYS A O 1
ATOM 4931 N N . GLU A 1 580 ? -62.273 -19.176 102.198 1.00 82.12 580 GLU A N 1
ATOM 4932 C CA . GLU A 1 580 ? -61.556 -18.132 101.476 1.00 82.12 580 GLU A CA 1
ATOM 4933 C C . GLU A 1 580 ? -60.586 -18.754 100.469 1.00 82.12 580 GLU A C 1
ATOM 4935 O O . GLU A 1 580 ? -60.604 -18.379 99.302 1.00 82.12 580 GLU A O 1
ATOM 4940 N N . ARG A 1 581 ? -59.827 -19.788 100.862 1.00 83.00 581 ARG A N 1
ATOM 4941 C CA . ARG A 1 581 ? -58.951 -20.533 99.939 1.00 83.00 581 ARG A CA 1
ATOM 4942 C C . ARG A 1 581 ? -59.727 -21.291 98.862 1.00 83.00 581 ARG A C 1
ATOM 4944 O O . ARG A 1 581 ? -59.304 -21.296 97.708 1.00 83.00 581 ARG A O 1
ATOM 4951 N N . GLU A 1 582 ? -60.838 -21.939 99.210 1.00 83.81 582 GLU A N 1
ATOM 4952 C CA . GLU A 1 582 ? -61.675 -22.661 98.240 1.00 83.81 582 GLU A CA 1
ATOM 4953 C C . GLU A 1 582 ? -62.297 -21.724 97.199 1.00 83.81 582 GLU A C 1
ATOM 4955 O O . GLU A 1 582 ? -62.175 -21.978 95.999 1.00 83.81 582 GLU A O 1
ATOM 4960 N N . ILE A 1 583 ? -62.918 -20.630 97.649 1.00 80.94 583 ILE A N 1
ATOM 4961 C CA . ILE A 1 583 ? -63.500 -19.591 96.794 1.00 80.94 583 ILE A CA 1
ATOM 4962 C C . ILE A 1 583 ? -62.382 -18.955 95.972 1.00 80.94 583 ILE A C 1
ATOM 4964 O O . ILE A 1 583 ? -62.500 -18.882 94.755 1.00 80.94 583 ILE A O 1
ATOM 4968 N N . HIS A 1 584 ? -61.244 -18.610 96.581 1.00 81.56 584 HIS A N 1
ATOM 4969 C CA . HIS A 1 584 ? -60.106 -18.048 95.855 1.00 81.56 584 HIS A CA 1
ATOM 4970 C C . HIS A 1 584 ? -59.655 -18.976 94.723 1.00 81.56 584 HIS A C 1
ATOM 4972 O O . HIS A 1 584 ? -59.507 -18.529 93.592 1.00 81.56 584 HIS A O 1
ATOM 4978 N N . ASN A 1 585 ? -59.505 -20.277 94.980 1.00 84.75 585 ASN A N 1
ATOM 4979 C CA . ASN A 1 585 ? -59.092 -21.249 93.964 1.00 84.75 585 ASN A CA 1
ATOM 4980 C C . ASN A 1 585 ? -60.164 -21.512 92.895 1.00 84.75 585 ASN A C 1
ATOM 4982 O O . ASN A 1 585 ? -59.823 -21.775 91.740 1.00 84.75 585 ASN A O 1
ATOM 4986 N N . SER A 1 586 ? -61.448 -21.487 93.262 1.00 84.44 586 SER A N 1
ATOM 4987 C CA . SER A 1 586 ? -62.563 -21.650 92.321 1.00 84.44 586 SER A CA 1
ATOM 4988 C C . SER A 1 586 ? -62.671 -20.440 91.402 1.00 84.44 586 SER A C 1
ATOM 4990 O O . SER A 1 586 ? -62.565 -20.572 90.185 1.00 84.44 586 SER A O 1
ATOM 4992 N N . VAL A 1 587 ? -62.776 -19.247 91.988 1.00 81.62 587 VAL A N 1
ATOM 4993 C CA . VAL A 1 587 ? -62.877 -17.996 91.243 1.00 81.62 587 VAL A CA 1
ATOM 4994 C C . VAL A 1 587 ? -61.604 -17.815 90.408 1.00 81.62 587 VAL A C 1
ATOM 4996 O O . VAL A 1 587 ? -61.707 -17.483 89.231 1.00 81.62 587 VAL A O 1
ATOM 4999 N N . LYS A 1 588 ? -60.396 -18.100 90.933 1.00 83.56 588 LYS A N 1
ATOM 5000 C CA . LYS A 1 588 ? -59.126 -18.008 90.172 1.00 83.56 588 LYS A CA 1
ATOM 5001 C C . LYS A 1 588 ? -59.111 -18.907 88.937 1.00 83.56 588 LYS A C 1
ATOM 5003 O O . LYS A 1 588 ? -58.607 -18.481 87.901 1.00 83.56 588 LYS A O 1
ATOM 5008 N N . ARG A 1 589 ? -59.664 -20.123 89.012 1.00 84.25 589 ARG A N 1
ATOM 5009 C CA . ARG A 1 589 ? -59.803 -21.000 87.836 1.00 84.25 589 ARG A CA 1
ATOM 5010 C C . ARG A 1 589 ? -60.756 -20.401 86.801 1.00 84.25 589 ARG A C 1
ATOM 5012 O O . ARG A 1 589 ? -60.377 -20.318 85.634 1.00 84.25 589 ARG A O 1
ATOM 5019 N N . ASP A 1 590 ? -61.915 -19.905 87.233 1.00 80.81 590 ASP A N 1
ATOM 5020 C CA . ASP A 1 590 ? -62.863 -19.197 86.359 1.00 80.81 590 ASP A CA 1
ATOM 5021 C C . ASP A 1 590 ? -62.217 -17.972 85.692 1.00 80.81 590 ASP A C 1
ATOM 5023 O O . ASP A 1 590 ? -62.399 -17.741 84.497 1.00 80.81 590 ASP A O 1
ATOM 5027 N N . PHE A 1 591 ? -61.433 -17.194 86.446 1.00 82.19 591 PHE A N 1
ATOM 5028 C CA . PHE A 1 591 ? -60.705 -16.033 85.938 1.00 82.19 591 PHE A CA 1
ATOM 5029 C C . PHE A 1 591 ? -59.707 -16.413 84.863 1.00 82.19 591 PHE A C 1
ATOM 5031 O O . PHE A 1 591 ? -59.703 -15.795 83.808 1.00 82.19 591 PHE A O 1
ATOM 5038 N N . VAL A 1 592 ? -58.877 -17.430 85.110 1.00 82.31 592 VAL A N 1
ATOM 5039 C CA . VAL A 1 592 ? -57.883 -17.880 84.132 1.00 82.31 592 VAL A CA 1
ATOM 5040 C C . VAL A 1 592 ? -58.571 -18.359 82.853 1.00 82.31 592 VAL A C 1
ATOM 5042 O O . VAL A 1 592 ? -58.114 -18.001 81.771 1.00 82.31 592 VAL A O 1
ATOM 5045 N N . SER A 1 593 ? -59.688 -19.092 82.954 1.00 85.12 593 SER A N 1
ATOM 5046 C CA . SER A 1 593 ? -60.456 -19.531 81.778 1.00 85.12 593 SER A CA 1
ATOM 5047 C C . SER A 1 593 ? -61.022 -18.346 80.992 1.00 85.12 593 SER A C 1
ATOM 5049 O O . SER A 1 593 ? -60.759 -18.216 79.799 1.00 85.12 593 SER A O 1
ATOM 5051 N N . ARG A 1 594 ? -61.729 -17.426 81.663 1.00 84.44 594 ARG A N 1
ATOM 5052 C CA . ARG A 1 594 ? -62.345 -16.255 81.015 1.00 84.44 594 ARG A CA 1
ATOM 5053 C C . ARG A 1 594 ? -61.314 -15.271 80.469 1.00 84.44 594 ARG A C 1
ATOM 5055 O O . ARG A 1 594 ? -61.520 -14.695 79.407 1.00 84.44 594 ARG A O 1
ATOM 5062 N N . ALA A 1 595 ? -60.203 -15.072 81.178 1.00 79.94 595 ALA A N 1
ATOM 5063 C CA . ALA A 1 595 ? -59.093 -14.252 80.707 1.00 79.94 595 ALA A CA 1
ATOM 5064 C C . ALA A 1 595 ? -58.456 -14.868 79.462 1.00 79.94 595 ALA A C 1
ATOM 5066 O O . ALA A 1 595 ? -58.186 -14.145 78.508 1.00 79.94 595 ALA A O 1
ATOM 5067 N N . LYS A 1 596 ? -58.276 -16.194 79.433 1.00 85.12 596 LYS A N 1
ATOM 5068 C CA . LYS A 1 596 ? -57.761 -16.896 78.258 1.00 85.12 596 LYS A CA 1
ATOM 5069 C C . LYS A 1 596 ? -58.699 -16.754 77.057 1.00 85.12 596 LYS A C 1
ATOM 5071 O O . LYS A 1 596 ? -58.237 -16.353 75.996 1.00 85.12 596 LYS A O 1
ATOM 5076 N N . GLU A 1 597 ? -59.999 -16.984 77.231 1.00 87.56 597 GLU A N 1
ATOM 5077 C CA . GLU A 1 597 ? -61.002 -16.802 76.168 1.00 87.56 597 GLU A CA 1
ATOM 5078 C C . GLU A 1 597 ? -61.025 -15.360 75.632 1.00 87.56 597 GLU A C 1
ATOM 5080 O O . GLU A 1 597 ? -61.006 -15.141 74.420 1.00 87.56 597 GLU A O 1
ATOM 5085 N N . ALA A 1 598 ? -60.998 -14.364 76.525 1.00 83.19 598 ALA A N 1
ATOM 5086 C CA . ALA A 1 598 ? -60.985 -12.954 76.141 1.00 83.19 598 ALA A CA 1
ATOM 5087 C C . ALA A 1 598 ? -59.695 -12.558 75.400 1.00 83.19 598 ALA A C 1
ATOM 5089 O O . ALA A 1 598 ? -59.750 -11.799 74.430 1.00 83.19 598 ALA A O 1
ATOM 5090 N N . VAL A 1 599 ? -58.537 -13.075 75.828 1.00 81.94 599 VAL A N 1
ATOM 5091 C CA . VAL A 1 599 ? -57.254 -12.860 75.142 1.00 81.94 599 VAL A CA 1
ATOM 5092 C C . VAL A 1 599 ? -57.266 -13.521 73.763 1.00 81.94 599 VAL A C 1
ATOM 5094 O O . VAL A 1 599 ? -56.924 -12.856 72.788 1.00 81.94 599 VAL A O 1
ATOM 5097 N N . GLU A 1 600 ? -57.740 -14.763 73.639 1.00 86.31 600 GLU A N 1
ATOM 5098 C CA . GLU A 1 600 ? -57.858 -15.463 72.350 1.00 86.31 600 GLU A CA 1
ATOM 5099 C C . GLU A 1 600 ? -58.778 -14.716 71.365 1.00 86.31 600 GLU A C 1
ATOM 5101 O O . GLU A 1 600 ? -58.487 -14.629 70.167 1.00 86.31 600 GLU A O 1
ATOM 5106 N N . GLU A 1 601 ? -59.881 -14.128 71.839 1.00 88.19 601 GLU A N 1
ATOM 5107 C CA . GLU A 1 601 ? -60.758 -13.307 70.997 1.00 88.19 601 GLU A CA 1
ATOM 5108 C C . GLU A 1 601 ? -60.053 -12.029 70.508 1.00 88.19 601 GLU A C 1
ATOM 5110 O O . GLU A 1 601 ? -60.179 -11.645 69.339 1.00 88.19 601 GLU A O 1
ATOM 5115 N N . GLN A 1 602 ? -59.266 -11.381 71.372 1.00 85.12 602 GLN A N 1
ATOM 5116 C CA . GLN A 1 602 ? -58.481 -10.207 70.988 1.00 85.12 602 GLN A CA 1
ATOM 5117 C C . GLN A 1 602 ? -57.331 -10.550 70.046 1.00 85.12 602 GLN A C 1
ATOM 5119 O O . GLN A 1 602 ? -57.044 -9.781 69.130 1.00 85.12 602 GLN A O 1
ATOM 5124 N N . GLU A 1 603 ? -56.684 -11.699 70.216 1.00 82.94 603 GLU A N 1
ATOM 5125 C CA . GLU A 1 603 ? -55.677 -12.193 69.276 1.00 82.94 603 GLU A CA 1
ATOM 5126 C C . GLU A 1 603 ? -56.281 -12.432 67.889 1.00 82.94 603 GLU A C 1
ATOM 5128 O O . GLU A 1 603 ? -55.696 -12.022 66.884 1.00 82.94 603 GLU A O 1
ATOM 5133 N N . LYS A 1 604 ? -57.490 -13.009 67.809 1.00 89.06 604 LYS A N 1
ATOM 5134 C CA . LYS A 1 604 ? -58.218 -13.157 66.536 1.00 89.06 604 LYS A CA 1
ATOM 5135 C C . LYS A 1 604 ? -58.502 -11.799 65.884 1.00 89.06 604 LYS A C 1
ATOM 5137 O O . LYS A 1 604 ? -58.273 -11.646 64.681 1.00 89.06 604 LYS A O 1
ATOM 5142 N N . LYS A 1 605 ? -58.936 -10.798 66.661 1.00 88.44 605 LYS A N 1
ATOM 5143 C CA . LYS A 1 605 ? -59.171 -9.424 66.170 1.00 88.44 605 LYS A CA 1
ATOM 5144 C C . LYS A 1 605 ? -57.885 -8.764 65.670 1.00 88.44 605 LYS A C 1
ATOM 5146 O O . LYS A 1 605 ? -57.889 -8.191 64.579 1.00 88.44 605 LYS A O 1
ATOM 5151 N N . LEU A 1 606 ? -56.784 -8.874 66.416 1.00 85.56 606 LEU A N 1
ATOM 5152 C CA . LEU A 1 606 ? -55.477 -8.367 65.990 1.00 85.56 606 LEU A CA 1
ATOM 5153 C C . LEU A 1 606 ? -55.024 -9.042 64.696 1.00 85.56 606 LEU A C 1
ATOM 5155 O O . LEU A 1 606 ? -54.609 -8.355 63.767 1.00 85.56 606 LEU A O 1
ATOM 5159 N N . LYS A 1 607 ? -55.144 -10.369 64.610 1.00 86.25 607 LYS A N 1
ATOM 5160 C CA . LYS A 1 607 ? -54.752 -11.133 63.423 1.00 86.25 607 LYS A CA 1
ATOM 5161 C C . LYS A 1 607 ? -55.537 -10.698 62.182 1.00 86.25 607 LYS A C 1
ATOM 5163 O O . LYS A 1 607 ? -54.934 -10.524 61.127 1.00 86.25 607 LYS A O 1
ATOM 5168 N N . SER A 1 608 ? -56.845 -10.450 62.308 1.00 88.25 608 SER A N 1
ATOM 5169 C CA . SER A 1 608 ? -57.657 -9.888 61.216 1.00 88.25 608 SER A CA 1
ATOM 5170 C C . SER A 1 608 ? -57.153 -8.507 60.786 1.00 88.25 608 SER A C 1
ATOM 5172 O O . SER A 1 608 ? -56.880 -8.294 59.607 1.00 88.25 608 SER A O 1
ATOM 5174 N N . LYS A 1 609 ? -56.935 -7.592 61.742 1.00 87.69 609 LYS A N 1
ATOM 5175 C CA . LYS A 1 609 ? -56.439 -6.232 61.463 1.00 87.69 609 LYS A CA 1
ATOM 5176 C C . LYS A 1 609 ? -55.028 -6.232 60.852 1.00 87.69 609 LYS A C 1
ATOM 5178 O O . LYS A 1 609 ? -54.749 -5.430 59.965 1.00 87.69 609 LYS A O 1
ATOM 5183 N N . LEU A 1 610 ? -54.143 -7.131 61.289 1.00 85.19 610 LEU A N 1
ATOM 5184 C CA . LEU A 1 610 ? -52.804 -7.311 60.715 1.00 85.19 610 LEU A CA 1
ATOM 5185 C C . LEU A 1 610 ? -52.867 -7.835 59.279 1.00 85.19 610 LEU A C 1
ATOM 5187 O O . LEU A 1 610 ? -52.118 -7.368 58.423 1.00 85.19 610 LEU A O 1
ATOM 5191 N N . ASN A 1 611 ? -53.776 -8.770 58.995 1.00 87.44 611 ASN A N 1
ATOM 5192 C CA . ASN A 1 611 ? -53.993 -9.257 57.637 1.00 87.44 611 ASN A CA 1
ATOM 5193 C C . ASN A 1 611 ? -54.510 -8.138 56.723 1.00 87.44 611 ASN A C 1
ATOM 5195 O O . ASN A 1 611 ? -53.964 -7.946 55.642 1.00 87.44 611 ASN A O 1
ATOM 5199 N N . GLU A 1 612 ? -55.487 -7.345 57.171 1.00 88.12 612 GLU A N 1
ATOM 5200 C CA . GLU A 1 612 ? -55.970 -6.172 56.427 1.00 88.12 612 GLU A CA 1
ATOM 5201 C C . GLU A 1 612 ? -54.858 -5.149 56.164 1.00 88.12 612 GLU A C 1
ATOM 5203 O O . GLU A 1 612 ? -54.747 -4.619 55.057 1.00 88.12 612 GLU A O 1
ATOM 5208 N N . LEU A 1 613 ? -54.015 -4.878 57.166 1.00 87.62 613 LEU A N 1
ATOM 5209 C CA . LEU A 1 613 ? -52.864 -3.987 57.028 1.00 87.62 613 LEU A CA 1
ATOM 5210 C C . LEU A 1 613 ? -51.867 -4.518 55.987 1.00 87.62 613 LEU A C 1
ATOM 5212 O O . LEU A 1 613 ? -51.384 -3.763 55.143 1.00 87.62 613 LEU A O 1
ATOM 5216 N N . ASN A 1 614 ? -51.599 -5.824 56.004 1.00 84.69 614 ASN A N 1
ATOM 5217 C CA . ASN A 1 614 ? -50.722 -6.470 55.033 1.00 84.69 614 ASN A CA 1
ATOM 5218 C C . ASN A 1 614 ? -51.303 -6.450 53.614 1.00 84.69 614 ASN A C 1
ATOM 5220 O O . ASN A 1 614 ? -50.563 -6.193 52.668 1.00 84.69 614 ASN A O 1
ATOM 5224 N N . GLU A 1 615 ? -52.607 -6.659 53.439 1.00 89.50 615 GLU A N 1
ATOM 5225 C CA . GLU A 1 615 ? -53.255 -6.551 52.125 1.00 89.50 615 GLU A CA 1
ATOM 5226 C C . GLU A 1 615 ? -53.267 -5.100 51.606 1.00 89.50 615 GLU A C 1
ATOM 5228 O O . GLU A 1 615 ? -53.011 -4.846 50.423 1.00 89.50 615 GLU A O 1
ATOM 5233 N N . LYS A 1 616 ? -53.444 -4.109 52.490 1.00 87.69 616 LYS A N 1
ATOM 5234 C CA . LYS A 1 616 ? -53.266 -2.687 52.140 1.00 87.69 616 LYS A CA 1
ATOM 5235 C C . LYS A 1 616 ? -51.833 -2.386 51.702 1.00 87.69 616 LYS A C 1
ATOM 5237 O O . LYS A 1 616 ? -51.637 -1.712 50.693 1.00 87.69 616 LYS A O 1
ATOM 5242 N N . TYR A 1 617 ? -50.835 -2.917 52.401 1.00 86.81 617 TYR A N 1
ATOM 5243 C CA . TYR A 1 617 ? -49.437 -2.760 52.006 1.00 86.81 617 TYR A CA 1
ATOM 5244 C C . TYR A 1 617 ? -49.141 -3.425 50.659 1.00 86.81 617 TYR A C 1
ATOM 5246 O O . TYR A 1 617 ? -48.563 -2.790 49.780 1.00 86.81 617 TYR A O 1
ATOM 5254 N N . LYS A 1 618 ? -49.605 -4.663 50.444 1.00 83.88 618 LYS A N 1
ATOM 5255 C CA . LYS A 1 618 ? -49.462 -5.365 49.158 1.00 83.88 618 LYS A CA 1
ATOM 5256 C C . LYS A 1 618 ? -50.107 -4.595 48.009 1.00 83.88 618 LYS A C 1
ATOM 5258 O O . LYS A 1 618 ? -49.501 -4.475 46.949 1.00 83.88 618 LYS A O 1
ATOM 5263 N N . SER A 1 619 ? -51.305 -4.039 48.202 1.00 85.81 619 SER A N 1
ATOM 5264 C CA . SER A 1 619 ? -51.971 -3.255 47.153 1.00 85.81 619 SER A CA 1
ATOM 5265 C C . SER A 1 619 ? -51.217 -1.958 46.824 1.00 85.81 619 SER A C 1
ATOM 5267 O O . SER A 1 619 ? -51.029 -1.659 45.644 1.00 85.81 619 SER A O 1
ATOM 5269 N N . ARG A 1 620 ? -50.685 -1.240 47.827 1.00 86.25 620 ARG A N 1
ATOM 5270 C CA . ARG A 1 620 ? -49.796 -0.079 47.611 1.00 86.25 620 ARG A CA 1
ATOM 5271 C C . ARG A 1 620 ? -48.495 -0.472 46.909 1.00 86.25 620 ARG A C 1
ATOM 5273 O O . ARG A 1 620 ? -48.112 0.177 45.938 1.00 86.25 620 ARG A O 1
ATOM 5280 N N . ALA A 1 621 ? -47.854 -1.559 47.334 1.00 80.50 621 ALA A N 1
ATOM 5281 C CA . ALA A 1 621 ? -46.646 -2.086 46.703 1.00 80.50 621 ALA A CA 1
ATOM 5282 C C . ALA A 1 621 ? -46.889 -2.457 45.229 1.00 80.50 621 ALA A C 1
ATOM 5284 O O . ALA A 1 621 ? -46.090 -2.101 44.363 1.00 80.50 621 ALA A O 1
ATOM 5285 N N . ASN A 1 622 ? -48.027 -3.084 44.920 1.00 83.06 622 ASN A N 1
ATOM 5286 C CA . ASN A 1 622 ? -48.432 -3.395 43.548 1.00 83.06 622 ASN A CA 1
ATOM 5287 C C . ASN A 1 622 ? -48.702 -2.128 42.722 1.00 83.06 622 ASN A C 1
ATOM 5289 O O . ASN A 1 622 ? -48.297 -2.055 41.564 1.00 83.06 622 ASN A O 1
ATOM 5293 N N . ALA A 1 623 ? -49.335 -1.105 43.303 1.00 85.12 623 ALA A N 1
ATOM 5294 C CA . ALA A 1 623 ? -49.543 0.178 42.632 1.00 85.12 623 ALA A CA 1
ATOM 5295 C C . ALA A 1 623 ? -48.213 0.887 42.317 1.00 85.12 623 ALA A C 1
ATOM 5297 O O . ALA A 1 623 ? -48.058 1.467 41.239 1.00 85.12 623 ALA A O 1
ATOM 5298 N N . ILE A 1 624 ? -47.232 0.803 43.222 1.00 82.44 624 ILE A N 1
ATOM 5299 C CA . ILE A 1 624 ? -45.868 1.297 42.990 1.00 82.44 624 ILE A CA 1
ATOM 5300 C C . ILE A 1 624 ? -45.208 0.496 41.869 1.00 82.44 624 ILE A C 1
ATOM 5302 O O . ILE A 1 624 ? -44.683 1.102 40.942 1.00 82.44 624 ILE A O 1
ATOM 5306 N N . ALA A 1 625 ? -45.305 -0.835 41.883 1.00 79.88 625 ALA A N 1
ATOM 5307 C CA . ALA A 1 625 ? -44.752 -1.687 40.831 1.00 79.88 625 ALA A CA 1
ATOM 5308 C C . ALA A 1 625 ? -45.367 -1.398 39.444 1.00 79.88 625 ALA A C 1
ATOM 5310 O O . ALA A 1 625 ? -44.658 -1.377 38.438 1.00 79.88 625 ALA A O 1
ATOM 5311 N N . LEU A 1 626 ? -46.672 -1.116 39.372 1.00 84.75 626 LEU A N 1
ATOM 5312 C CA . LEU A 1 626 ? -47.339 -0.714 38.129 1.00 84.75 626 LEU A CA 1
ATOM 5313 C C . LEU A 1 626 ? -46.850 0.651 37.626 1.00 84.75 626 LEU A C 1
ATOM 5315 O O . LEU A 1 626 ? -46.568 0.795 36.436 1.00 84.75 626 LEU A O 1
ATOM 5319 N N . LYS A 1 627 ? -46.685 1.634 38.522 1.00 84.25 627 LYS A N 1
ATOM 5320 C CA . LYS A 1 627 ? -46.065 2.927 38.180 1.00 84.25 627 LYS A CA 1
ATOM 5321 C C . LYS A 1 627 ? -44.608 2.762 37.742 1.00 84.25 627 LYS A C 1
ATOM 5323 O O . LYS A 1 627 ? -44.173 3.428 36.808 1.00 84.25 627 LYS A O 1
ATOM 5328 N N . GLU A 1 628 ? -43.850 1.866 38.372 1.00 79.44 628 GLU A N 1
ATOM 5329 C CA . GLU A 1 628 ? -42.483 1.543 37.949 1.00 79.44 628 GLU A CA 1
ATOM 5330 C C . GLU A 1 628 ? -42.471 0.981 36.533 1.00 79.44 628 GLU A C 1
ATOM 5332 O O . GLU A 1 628 ? -41.678 1.431 35.707 1.00 79.44 628 GLU A O 1
ATOM 5337 N N . LYS A 1 629 ? -43.387 0.060 36.226 1.00 81.44 629 LYS A N 1
ATOM 5338 C CA . LYS A 1 629 ? -43.520 -0.503 34.885 1.00 81.44 629 LYS A CA 1
ATOM 5339 C C . LYS A 1 629 ? -43.828 0.578 33.844 1.00 81.44 629 LYS A C 1
ATOM 5341 O O . LYS A 1 629 ? -43.145 0.620 32.824 1.00 81.44 629 LYS A O 1
ATOM 5346 N N . SER A 1 630 ? -44.767 1.493 34.110 1.00 83.25 630 SER A N 1
ATOM 5347 C CA . SER A 1 630 ? -45.088 2.569 33.157 1.00 83.25 630 SER A CA 1
ATOM 5348 C C . SER A 1 630 ? -43.921 3.544 32.956 1.00 83.25 630 SER A C 1
ATOM 5350 O O . SER A 1 630 ? -43.642 3.964 31.833 1.00 83.25 630 SER A O 1
ATOM 5352 N N . VAL A 1 631 ? -43.200 3.895 34.030 1.00 80.69 631 VAL A N 1
ATOM 5353 C CA . VAL A 1 631 ? -41.998 4.742 33.946 1.00 80.69 631 VAL A CA 1
ATOM 5354 C C . VAL A 1 631 ? -40.907 4.043 33.134 1.00 80.69 631 VAL A C 1
ATOM 5356 O O . VAL A 1 631 ? -40.343 4.656 32.228 1.00 80.69 631 VAL A O 1
ATOM 5359 N N . LEU A 1 632 ? -40.651 2.756 33.387 1.00 77.62 632 LEU A N 1
ATOM 5360 C CA . LEU A 1 632 ? -39.684 1.962 32.627 1.00 77.62 632 LEU A CA 1
ATOM 5361 C C . LEU A 1 632 ? -40.055 1.850 31.145 1.00 77.62 632 LEU A C 1
ATOM 5363 O O . LEU A 1 632 ? -39.171 1.936 30.298 1.00 77.62 632 LEU A O 1
ATOM 5367 N N . GLU A 1 633 ? -41.336 1.697 30.811 1.00 81.81 633 GLU A N 1
ATOM 5368 C CA . GLU A 1 633 ? -41.803 1.675 29.420 1.00 81.81 633 GLU A CA 1
ATOM 5369 C C . GLU A 1 633 ? -41.567 3.025 28.724 1.00 81.81 633 GLU A C 1
ATOM 5371 O O . GLU A 1 633 ? -41.017 3.056 27.621 1.00 81.81 633 GLU A O 1
ATOM 5376 N N . SER A 1 634 ? -41.875 4.146 29.390 1.00 81.06 634 SER A N 1
ATOM 5377 C CA . SER A 1 634 ? -41.593 5.489 28.859 1.00 81.06 634 SER A CA 1
ATOM 5378 C C . SER A 1 634 ? -40.095 5.761 28.662 1.00 81.06 634 SER A C 1
ATOM 5380 O O . SER A 1 634 ? -39.689 6.348 27.658 1.00 81.06 634 SER A O 1
ATOM 5382 N N . GLU A 1 635 ? -39.245 5.295 29.581 1.00 76.75 635 GLU A N 1
ATOM 5383 C CA . GLU A 1 635 ? -37.792 5.446 29.466 1.00 76.75 635 GLU A CA 1
ATOM 5384 C C . GLU A 1 635 ? -37.208 4.488 28.428 1.00 76.75 635 GLU A C 1
ATOM 5386 O O . GLU A 1 635 ? -36.254 4.835 27.734 1.00 76.75 635 GLU A O 1
ATOM 5391 N N . ARG A 1 636 ? -37.813 3.311 28.235 1.00 78.12 636 ARG A N 1
ATOM 5392 C CA . ARG A 1 636 ? -37.463 2.406 27.138 1.00 78.12 636 ARG A CA 1
ATOM 5393 C C . ARG A 1 636 ? -37.765 3.043 25.783 1.00 78.12 636 ARG A C 1
ATOM 5395 O O . ARG A 1 636 ? -36.923 2.947 24.894 1.00 78.12 636 ARG A O 1
ATOM 5402 N N . ALA A 1 637 ? -38.902 3.725 25.635 1.00 80.50 637 ALA A N 1
ATOM 5403 C CA . ALA A 1 637 ? -39.222 4.485 24.425 1.00 80.50 637 ALA A CA 1
ATOM 5404 C C . ALA A 1 637 ? -38.186 5.596 24.166 1.00 80.50 637 ALA A C 1
ATOM 5406 O O . ALA A 1 637 ? -37.572 5.628 23.103 1.00 80.50 637 ALA A O 1
ATOM 5407 N N . ARG A 1 638 ? -37.863 6.412 25.179 1.00 78.88 638 ARG A N 1
ATOM 5408 C CA . ARG A 1 638 ? -36.815 7.446 25.067 1.00 78.88 638 ARG A CA 1
ATOM 5409 C C . ARG A 1 638 ? -35.432 6.873 24.758 1.00 78.88 638 ARG A C 1
ATOM 5411 O O . ARG A 1 638 ? -34.672 7.450 23.985 1.00 78.88 638 ARG A O 1
ATOM 5418 N N . ALA A 1 639 ? -35.078 5.735 25.351 1.00 74.56 639 ALA A N 1
ATOM 5419 C CA . ALA A 1 639 ? -33.816 5.062 25.073 1.00 74.56 639 ALA A CA 1
ATOM 5420 C C . ALA A 1 639 ? -33.744 4.555 23.625 1.00 74.56 639 ALA A C 1
ATOM 5422 O O . ALA A 1 639 ? -32.662 4.573 23.033 1.00 74.56 639 ALA A O 1
ATOM 5423 N N . LEU A 1 640 ? -34.874 4.129 23.050 1.00 79.00 640 LEU A N 1
ATOM 5424 C CA . LEU A 1 640 ? -34.972 3.776 21.635 1.00 79.00 640 LEU A CA 1
ATOM 5425 C C . LEU A 1 640 ? -34.811 5.007 20.738 1.00 79.00 640 LEU A C 1
ATOM 5427 O O . LEU A 1 640 ? -34.066 4.917 19.764 1.00 79.00 640 LEU A O 1
ATOM 5431 N N . ASP A 1 641 ? -35.387 6.155 21.100 1.00 80.38 641 ASP A N 1
ATOM 5432 C CA . ASP A 1 641 ? -35.197 7.414 20.364 1.00 80.38 641 ASP A CA 1
ATOM 5433 C C . ASP A 1 641 ? -33.727 7.861 20.375 1.00 80.38 641 ASP A C 1
ATOM 5435 O O . ASP A 1 641 ? -33.135 8.112 19.324 1.00 80.38 641 ASP A O 1
ATOM 5439 N N . ILE A 1 642 ? -33.082 7.842 21.548 1.00 76.69 642 ILE A N 1
ATOM 5440 C CA . ILE A 1 642 ? -31.644 8.132 21.689 1.00 76.69 642 ILE A CA 1
ATOM 5441 C C . ILE A 1 642 ? -30.804 7.102 20.915 1.00 76.69 642 ILE A C 1
ATOM 5443 O O . ILE A 1 642 ? -29.779 7.442 20.322 1.00 76.69 642 ILE A O 1
ATOM 5447 N N . SER A 1 643 ? -31.206 5.827 20.901 1.00 75.12 643 SER A N 1
ATOM 5448 C CA . SER A 1 643 ? -30.541 4.784 20.108 1.00 75.12 643 SER A CA 1
ATOM 5449 C C . SER A 1 643 ? -30.678 5.036 18.607 1.00 75.12 643 SER A C 1
ATOM 5451 O O . SER A 1 643 ? -29.715 4.823 17.870 1.00 75.12 643 SER A O 1
ATOM 5453 N N . ALA A 1 644 ? -31.841 5.500 18.150 1.00 80.38 644 ALA A N 1
ATOM 5454 C CA . ALA A 1 644 ? -32.081 5.861 16.760 1.00 80.38 644 ALA A CA 1
ATOM 5455 C C . ALA A 1 644 ? -31.243 7.081 16.353 1.00 80.38 644 ALA A C 1
ATOM 5457 O O . ALA A 1 644 ? -30.648 7.082 15.278 1.00 80.38 644 ALA A O 1
ATOM 5458 N N . GLU A 1 645 ? -31.116 8.083 17.222 1.00 79.44 645 GLU A N 1
ATOM 5459 C CA . GLU A 1 645 ? -30.257 9.248 16.995 1.00 79.44 645 GLU A CA 1
ATOM 5460 C C . GLU A 1 645 ? -28.767 8.868 16.962 1.00 79.44 645 GLU A C 1
ATOM 5462 O O . GLU A 1 645 ? -28.045 9.245 16.035 1.00 79.44 645 GLU A O 1
ATOM 5467 N N . LYS A 1 646 ? -28.318 8.019 17.898 1.00 75.06 646 LYS A N 1
ATOM 5468 C CA . LYS A 1 646 ? -26.969 7.427 17.877 1.00 75.06 646 LYS A CA 1
ATOM 5469 C C . LYS A 1 646 ? -26.720 6.632 16.598 1.00 75.06 646 LYS A C 1
ATOM 5471 O O . LYS A 1 646 ? -25.631 6.736 16.042 1.00 75.06 646 LYS A O 1
ATOM 5476 N N . ARG A 1 647 ? -27.710 5.872 16.112 1.00 77.19 647 ARG A N 1
ATOM 5477 C CA . ARG A 1 647 ? -27.631 5.155 14.830 1.00 77.19 647 ARG A CA 1
ATOM 5478 C C . ARG A 1 647 ? -27.520 6.111 13.652 1.00 77.19 647 ARG A C 1
ATOM 5480 O O . ARG A 1 647 ? -26.596 5.952 12.877 1.00 77.19 647 ARG A O 1
ATOM 5487 N N . LYS A 1 648 ? -28.342 7.162 13.570 1.00 79.75 648 LYS A N 1
ATOM 5488 C CA . LYS A 1 648 ? -28.224 8.189 12.517 1.00 79.75 648 LYS A CA 1
ATOM 5489 C C . LYS A 1 648 ? -26.834 8.833 12.492 1.00 79.75 648 LYS A C 1
ATOM 5491 O O . LYS A 1 648 ? -26.273 9.042 11.420 1.00 79.75 648 LYS A O 1
ATOM 5496 N N . LEU A 1 649 ? -26.261 9.129 13.660 1.00 74.69 649 LEU A N 1
ATOM 5497 C CA . LEU A 1 649 ? -24.895 9.647 13.761 1.00 74.69 649 LEU A CA 1
ATOM 5498 C C . LEU A 1 649 ? -23.860 8.589 13.345 1.00 74.69 649 LEU A C 1
ATOM 5500 O O . LEU A 1 649 ? -22.965 8.895 12.563 1.00 74.69 649 LEU A O 1
ATOM 5504 N N . ALA A 1 650 ? -23.999 7.343 13.805 1.00 70.50 650 ALA A N 1
ATOM 5505 C CA . ALA A 1 650 ? -23.127 6.225 13.435 1.00 70.50 650 ALA A CA 1
ATOM 5506 C C . ALA A 1 650 ? -23.182 5.888 11.936 1.00 70.50 650 ALA A C 1
ATOM 5508 O O . ALA A 1 650 ? -22.151 5.601 11.333 1.00 70.50 650 ALA A O 1
ATOM 5509 N N . ASP A 1 651 ? -24.352 5.980 11.312 1.00 73.44 651 ASP A N 1
ATOM 5510 C CA . ASP A 1 651 ? -24.538 5.756 9.883 1.00 73.44 651 ASP A CA 1
ATOM 5511 C C . ASP A 1 651 ? -23.833 6.849 9.080 1.00 73.44 651 ASP A C 1
ATOM 5513 O O . ASP A 1 651 ? -23.117 6.523 8.132 1.00 73.44 651 ASP A O 1
ATOM 5517 N N . ARG A 1 652 ? -23.905 8.118 9.523 1.00 72.94 652 ARG A N 1
ATOM 5518 C CA . ARG A 1 652 ? -23.065 9.198 8.974 1.00 72.94 652 ARG A CA 1
ATOM 5519 C C . ARG A 1 652 ? -21.579 8.845 9.093 1.00 72.94 652 ARG A C 1
ATOM 5521 O O . ARG A 1 652 ? -20.875 8.898 8.090 1.00 72.94 652 ARG A O 1
ATOM 5528 N N . PHE A 1 653 ? -21.108 8.382 10.257 1.00 65.56 653 PHE A N 1
ATOM 5529 C CA . PHE A 1 653 ? -19.723 7.903 10.421 1.00 65.56 653 PHE A CA 1
ATOM 5530 C C . PHE A 1 653 ? -19.369 6.737 9.477 1.00 65.56 653 PHE A C 1
ATOM 5532 O O . PHE A 1 653 ? -18.238 6.653 8.994 1.00 65.56 653 PHE A O 1
ATOM 5539 N N . SER A 1 654 ? -20.310 5.830 9.204 1.00 67.81 654 SER A N 1
ATOM 5540 C CA . SER A 1 654 ? -20.091 4.679 8.321 1.00 67.81 654 SER A CA 1
ATOM 5541 C C . SER A 1 654 ? -19.949 5.088 6.853 1.00 67.81 654 SER A C 1
ATOM 5543 O O . SER A 1 654 ? -19.095 4.544 6.151 1.00 67.81 654 SER A O 1
ATOM 5545 N N . ILE A 1 655 ? -20.731 6.080 6.412 1.00 70.31 655 ILE A N 1
ATOM 5546 C CA . ILE A 1 655 ? -20.641 6.669 5.073 1.00 70.31 655 ILE A CA 1
ATOM 5547 C C . ILE A 1 655 ? -19.267 7.323 4.909 1.00 70.31 655 ILE A C 1
ATOM 5549 O O . ILE A 1 655 ? -18.564 7.011 3.953 1.00 70.31 655 ILE A O 1
ATOM 5553 N N . PHE A 1 656 ? -18.808 8.084 5.908 1.00 62.03 656 PHE A N 1
ATOM 5554 C CA . PHE A 1 656 ? -17.464 8.671 5.904 1.00 62.03 656 PHE A CA 1
ATOM 5555 C C . PHE A 1 656 ? -16.339 7.627 5.854 1.00 62.03 656 PHE A C 1
ATOM 5557 O O . PHE A 1 656 ? -15.364 7.803 5.125 1.00 62.03 656 PHE A O 1
ATOM 5564 N N . ARG A 1 657 ? -16.455 6.510 6.586 1.00 64.25 657 ARG A N 1
ATOM 5565 C CA . ARG A 1 657 ? -15.474 5.413 6.484 1.00 64.25 657 ARG A CA 1
ATOM 5566 C C . ARG A 1 657 ? -15.453 4.787 5.094 1.00 64.25 657 ARG A C 1
ATOM 5568 O O . ARG A 1 657 ? -14.375 4.474 4.600 1.00 64.25 657 ARG A O 1
ATOM 5575 N N . LYS A 1 658 ? -16.620 4.593 4.475 1.00 67.94 658 LYS A N 1
ATOM 5576 C CA . LYS A 1 658 ? -16.713 4.053 3.113 1.00 67.94 658 LYS A CA 1
ATOM 5577 C C . LYS A 1 658 ? -16.128 5.018 2.087 1.00 67.94 658 LYS A C 1
ATOM 5579 O O . LYS A 1 658 ? -15.415 4.558 1.207 1.00 67.94 658 LYS A O 1
ATOM 5584 N N . GLU A 1 659 ? -16.362 6.321 2.226 1.00 66.50 659 GLU A N 1
ATOM 5585 C CA . GLU A 1 659 ? -15.761 7.343 1.360 1.00 66.50 659 GLU A CA 1
ATOM 5586 C C . GLU A 1 659 ? -14.236 7.386 1.492 1.00 66.50 659 GLU A C 1
ATOM 5588 O O . GLU A 1 659 ? -13.550 7.374 0.476 1.00 66.50 659 GLU A O 1
ATOM 5593 N N . ASN A 1 660 ? -13.689 7.337 2.712 1.00 60.66 660 ASN A N 1
ATOM 5594 C CA . ASN A 1 660 ? -12.236 7.280 2.912 1.00 60.66 660 ASN A CA 1
ATOM 5595 C C . ASN A 1 660 ? -11.619 5.994 2.346 1.00 60.66 660 ASN A C 1
ATOM 5597 O O . ASN A 1 660 ? -10.593 6.058 1.680 1.00 60.66 660 ASN A O 1
ATOM 5601 N N . LEU A 1 661 ? -12.274 4.841 2.519 1.00 64.94 661 LEU A N 1
ATOM 5602 C CA . LEU A 1 661 ? -11.830 3.590 1.893 1.00 64.94 661 LEU A CA 1
ATOM 5603 C C . LEU A 1 661 ? -11.896 3.654 0.361 1.00 64.94 661 LEU A C 1
ATOM 5605 O O . LEU A 1 661 ? -11.052 3.068 -0.313 1.00 64.94 661 LEU A O 1
ATOM 5609 N N . LEU A 1 662 ? -12.879 4.365 -0.200 1.00 61.72 662 LEU A N 1
ATOM 5610 C CA . LEU A 1 662 ? -12.988 4.581 -1.642 1.00 61.72 662 LEU A CA 1
ATOM 5611 C C . LEU A 1 662 ? -11.866 5.495 -2.153 1.00 61.72 662 LEU A C 1
ATOM 5613 O O . LEU A 1 662 ? -11.293 5.227 -3.205 1.00 61.72 662 LEU A O 1
ATOM 5617 N N . ILE A 1 663 ? -11.533 6.545 -1.399 1.00 63.94 663 ILE A N 1
ATOM 5618 C CA . ILE A 1 663 ? -10.409 7.441 -1.684 1.00 63.94 663 ILE A CA 1
ATOM 5619 C C . ILE A 1 663 ? -9.097 6.646 -1.644 1.00 63.94 663 ILE A C 1
ATOM 5621 O O . ILE A 1 663 ? -8.365 6.647 -2.633 1.00 63.94 663 ILE A O 1
ATOM 5625 N N . ASP A 1 664 ? -8.845 5.873 -0.587 1.00 60.47 664 ASP A N 1
ATOM 5626 C CA . ASP A 1 664 ? -7.654 5.020 -0.469 1.00 60.47 664 ASP A CA 1
ATOM 5627 C C . ASP A 1 664 ? -7.578 3.969 -1.591 1.00 60.47 664 ASP A C 1
ATOM 5629 O O . ASP A 1 664 ? -6.505 3.699 -2.142 1.00 60.47 664 ASP A O 1
ATOM 5633 N N . PHE A 1 665 ? -8.716 3.402 -2.002 1.00 61.06 665 PHE A N 1
ATOM 5634 C CA . PHE A 1 665 ? -8.795 2.489 -3.144 1.00 61.06 665 PHE A CA 1
ATOM 5635 C C . PHE A 1 665 ? -8.474 3.187 -4.476 1.00 61.06 665 PHE A C 1
ATOM 5637 O O . PHE A 1 665 ? -7.753 2.640 -5.312 1.00 61.06 665 PHE A O 1
ATOM 5644 N N . LEU A 1 666 ? -8.959 4.412 -4.683 1.00 58.28 666 LEU A N 1
ATOM 5645 C CA . LEU A 1 666 ? -8.687 5.194 -5.892 1.00 58.28 666 LEU A CA 1
ATOM 5646 C C . LEU A 1 666 ? -7.222 5.650 -5.970 1.00 58.28 666 LEU A C 1
ATOM 5648 O O . LEU A 1 666 ? -6.632 5.622 -7.055 1.00 58.28 666 LEU A O 1
ATOM 5652 N N . PHE A 1 667 ? -6.612 6.008 -4.839 1.00 54.81 667 PHE A N 1
ATOM 5653 C CA . PHE A 1 667 ? -5.195 6.371 -4.775 1.00 54.81 667 PHE A CA 1
ATOM 5654 C C . PHE A 1 667 ? -4.276 5.147 -4.933 1.00 54.81 667 PHE A C 1
ATOM 5656 O O . PHE A 1 667 ? -3.333 5.192 -5.726 1.00 54.81 667 PHE A O 1
ATOM 5663 N N . SER A 1 668 ? -4.589 4.013 -4.297 1.00 54.28 668 SER A N 1
ATOM 5664 C CA . SER A 1 668 ? -3.819 2.766 -4.463 1.00 54.28 668 SER A CA 1
ATOM 5665 C C . SER A 1 668 ? -3.995 2.117 -5.846 1.00 54.28 668 SER A C 1
ATOM 5667 O O . SER A 1 668 ? -3.057 1.524 -6.385 1.00 54.28 668 SER A O 1
ATOM 5669 N N . GLY A 1 669 ? -5.165 2.271 -6.475 1.00 48.50 669 GLY A N 1
ATOM 5670 C CA . GLY A 1 669 ? -5.442 1.787 -7.830 1.00 48.50 669 GLY A CA 1
ATOM 5671 C C . GLY A 1 669 ? -4.710 2.567 -8.928 1.00 48.50 669 GLY A C 1
ATOM 5672 O O . GLY A 1 669 ? -4.323 1.978 -9.939 1.00 48.50 669 GLY A O 1
ATOM 5673 N N . ARG A 1 670 ? -4.463 3.872 -8.735 1.00 49.56 670 ARG A N 1
ATOM 5674 C CA . ARG A 1 670 ? -3.659 4.681 -9.672 1.00 49.56 670 ARG A CA 1
ATOM 5675 C C . ARG A 1 670 ? -2.173 4.329 -9.634 1.00 49.56 670 ARG A C 1
ATOM 5677 O O . ARG A 1 670 ? -1.551 4.332 -10.693 1.00 49.56 670 ARG A O 1
ATOM 5684 N N . ALA A 1 671 ? -1.632 3.960 -8.472 1.00 49.56 671 ALA A N 1
ATOM 5685 C CA . ALA A 1 671 ? -0.246 3.502 -8.350 1.00 49.56 671 ALA A CA 1
ATOM 5686 C C . ALA A 1 671 ? 0.014 2.194 -9.125 1.00 49.56 671 ALA A C 1
ATOM 5688 O O . ALA A 1 671 ? 1.090 2.008 -9.677 1.00 49.56 671 ALA A O 1
ATOM 5689 N N . LYS A 1 672 ? -0.991 1.312 -9.252 1.00 51.03 672 LYS A N 1
ATOM 5690 C CA . LYS A 1 672 ? -0.862 0.034 -9.979 1.00 51.03 672 LYS A CA 1
ATOM 5691 C C . LYS A 1 672 ? -1.066 0.108 -11.494 1.00 51.03 672 LYS A C 1
ATOM 5693 O O . LYS A 1 672 ? -0.779 -0.871 -12.166 1.00 51.03 672 LYS A O 1
ATOM 5698 N N . ARG A 1 673 ? -1.593 1.212 -12.037 1.00 45.84 673 ARG A N 1
ATOM 5699 C CA . ARG A 1 673 ? -1.833 1.368 -13.490 1.00 45.84 673 ARG A CA 1
ATOM 5700 C C . ARG A 1 673 ? -0.738 2.154 -14.220 1.00 45.84 673 ARG A C 1
ATOM 5702 O O . ARG A 1 673 ? -0.871 2.378 -15.418 1.00 45.84 673 ARG A O 1
ATOM 5709 N N . LYS A 1 674 ? 0.284 2.629 -13.501 1.00 45.12 674 LYS A N 1
ATOM 5710 C CA . LYS A 1 674 ? 1.429 3.364 -14.067 1.00 45.12 674 LYS A CA 1
ATOM 5711 C C . LYS A 1 674 ? 2.739 2.561 -14.105 1.00 45.12 674 LYS A C 1
ATOM 5713 O O . LYS A 1 674 ? 3.693 3.063 -14.689 1.00 45.12 674 LYS A O 1
ATOM 5718 N N . ASN A 1 675 ? 2.747 1.349 -13.548 1.00 39.69 675 ASN A N 1
ATOM 5719 C CA . ASN A 1 675 ? 3.705 0.290 -13.889 1.00 39.69 675 ASN A CA 1
ATOM 5720 C C . ASN A 1 675 ? 3.086 -0.581 -14.980 1.00 39.69 675 ASN A C 1
ATOM 5722 O O . ASN A 1 675 ? 3.853 -1.099 -15.817 1.00 39.69 675 ASN A O 1
#

Radius of gyration: 85.74 Å; Cα contacts (8 Å, |Δi|>4): 121; chains: 1; bounding box: 161×89×294 Å

Sequence (675 aa):
MKKHAKKSKISEDKLKNDFYSFQSKINKLEEIKREINFLESKGLTRDFEKEAALIKSRLKDTNSVNQITKQFGDLREMIFKKHLVKKQSPVKKIEKKVENIESTIEDTSEQLRKEMKNIKFKINESDKKKEKTDSGTVLAIYEGFQNFLQELKLDLSQKVKNKEKELNEDLQKEISIRRRELEVEYKDIERKLEEEYQKKKEELEMKYHEEVDADLHREVRKRFSIELRKRFEEERAKFDYNYVSKIKQKYHQEFERQKKLLEEKSKKHFTTEISRYKERIKKEEDGIRISFAGNLKRIGNQKLALEKRLKEKLNRADFEKSKEHESLTKEMDYLEKQKHNNQKIFELKLAELDKQKRDEKTQAEKFKQKLKKELSEKAHNEIISSFNNYRKEVSAEMKAKFNLRLASMLTEQGDKQKREFEKRVESLNRAFVHEQKINTTLKENLSEKKYELEQNKQKIIQLAVNQRERNRGLILAQSKIKHEEMLNHQREHSILMQKHKNEIESLTEKLKKAFGERFDNELKNHVINEKQKLEKEFEEKRRKLSGELNKGSLRERIMLRKRMKNEFNERLARAVQLKEREIHNSVKRDFVSRAKEAVEEQEKKLKSKLNELNEKYKSRANAIALKEKSVLESERARALDISAEKRKLADRFSIFRKENLLIDFLFSGRAKRKN

Mean predicted aligned error: 21.61 Å

Solvent-accessible surface area (backbone atoms only — not comparable to full-atom values): 36155 Å² total; per-residue (Å²): 140,82,85,78,78,80,81,73,82,77,51,70,67,55,55,51,51,51,50,52,53,49,52,52,43,52,53,53,42,52,52,55,50,54,49,52,53,49,40,47,76,70,56,66,33,77,93,42,50,67,61,53,49,54,48,59,70,46,63,80,43,75,88,45,48,72,59,48,52,49,56,49,50,53,49,52,50,51,45,48,61,64,71,48,64,81,68,64,46,74,63,56,59,46,46,59,50,50,54,54,48,51,52,52,52,51,54,52,50,49,50,51,51,52,50,52,49,52,52,53,50,52,53,60,56,62,69,69,69,81,73,93,72,67,88,77,55,57,62,60,51,49,51,53,50,51,49,50,53,49,51,53,50,49,52,49,51,49,51,50,51,51,50,52,49,52,53,50,52,51,50,50,49,52,52,53,50,52,51,50,53,50,53,52,52,50,51,53,51,51,49,52,52,50,53,53,48,51,52,52,48,53,55,50,52,50,50,50,51,53,52,51,51,52,50,50,52,51,50,51,52,51,52,49,54,53,53,49,49,53,52,50,54,54,51,48,52,54,47,51,52,54,49,53,51,56,51,52,52,51,50,52,52,51,48,54,52,46,50,52,53,48,52,50,54,50,50,53,52,49,54,56,51,52,51,58,49,53,53,50,52,50,54,51,53,50,50,53,51,52,54,50,54,52,52,52,49,54,53,49,53,53,50,52,55,49,52,50,55,50,57,69,45,61,79,40,98,69,36,90,81,34,75,64,47,57,50,52,52,53,50,50,54,48,52,50,50,48,52,52,50,53,48,51,53,49,52,50,52,51,52,51,50,54,48,50,53,51,54,51,50,52,49,52,50,52,48,51,53,51,50,53,50,55,52,49,51,52,47,51,52,51,48,51,52,57,47,53,52,49,52,51,52,52,50,51,55,47,51,52,53,50,52,54,53,49,53,52,50,54,51,53,53,52,52,51,50,50,54,53,49,53,55,48,51,54,52,50,52,53,52,50,56,51,51,50,52,52,52,51,54,50,49,52,57,50,50,53,53,51,52,53,52,52,54,53,50,52,51,54,51,50,56,52,51,55,52,50,53,52,52,52,51,52,54,51,52,51,54,50,53,56,49,54,52,51,52,49,50,52,50,55,50,51,54,52,52,52,51,50,52,53,51,51,52,54,50,51,53,53,51,52,50,57,46,50,56,50,51,54,51,55,49,50,54,48,50,52,54,51,49,55,52,51,49,53,54,48,50,53,50,50,58,69,43,48,70,57,51,74,73,48,55,75,66,53,38,53,52,49,53,50,49,53,51,48,53,50,53,50,51,50,51,50,53,47,54,54,46,49,52,51,50,50,55,51,53,49,51,54,47,54,53,54,50,48,54,54,48,52,54,49,50,53,52,50,52,52,54,51,49,53,50,49,53,51,48,51,52,52,53,48,52,50,52,52,52,48,50,54,52,50,52,55,50,49,52,52,51,48,53,54,47,50,52,51,44,57,53,48,50,52,52,49,52,52,52,51,51,52,52,50,50,53,48,55,57,56,52,54,63,66,73,77,113